Protein 6OID (pdb70)

Foldseek 3Di:
DVVVVCCVVVVVDDDDDDDDDDDDADDWDWDWDQDPVGIKIKIWGQADFFQAVVLQLVLQVLLVVLPFAAEWNWDDKHADPSHTIMTMTHDAAFDEPPADQLLLLQRLLSQQVSRADPQAWFDPDWYADVNHIQHGPGDHDQLVCCLPRFQQVLLVLCCVPPVCVVCNVLSVVCSVVPVVLVVPDDAGWTKAQDHAACVQWTAGHVSGIYGHSGNIITHGSLLNCLNVVRHPRDPSSVVSNCVSPPDDPSSVVCNLVSVLSVLSVCCSRPHCVSVVSNVVSSVVSVVVD/DVVVVCCCPVVVDPDDDDDDDDDPADDWDWDWDDDPVGIKIKIWGQADAQQAQVLQLVLQCLLVVLVFAAEWNWDDKHADPNHTIMTITHDAAFDAPPADLLLVLQRQLSQQVSRADPQAWFDPDWYDDVNHIQHGPTDHDQLVCCLPRFQQVLLVLCCVVPVPVVCNVLSVVCSVVVVVLVVPDDFGWTKAQDHDADVQWTAGNVSGIYGHDGRIITHGSLLNCLNVVRHPRDPSSVVSNCVSVPDDPSSVVCNLVSVLRVLSVCCSRPHCVSVCSNVVSSVVSVVVD

Secondary structure (DSSP, 8-state):
-HHHHHHHHTS--S-EEEEEEEE--BPPEEEEEEEBTEEEEEEEESSS-THHHHHHHHHHHHHHHTTSSB-PPEEEEEE-TTSSEEEEEE------SS--HHHHHHHHHHHHHH---SS-BB-SS-EEETTEEE----BS-HHHHHIIIIIIHHHHHHHHHH--HHHHHHHHHHHHT-GGGGTT-----EEE-S--SGGGEEE-TTS-EEE-S---EEE-GGGGGTTGGGT---HHHHHHHHHHSPPPTTTTTTHHHHHHHHHHHHHHHH-GGGHHHHHHHHHHHHHH-/-HHHHHHHHTT--S-EEEEEEEE--BPPEEEEEEETTEEEEEEEESSS-THHHHHHHHHHHHHHHTTSSB-PPEEEEEE-TTSSEEEEEE------SS--HHHHHHHHHHHHHH---SS-BB-SS-EEETTEEE----BS-HHHHIIIIIIIHHHHHHHHHH--HHHHHHHHHHHHT-GGGGTT-----EEE-S--SGGGEEE-TTS-EEE-S---EEE-GGGGGTTGGGT---HHHHHHHHHHSPPPTTHHHHHHHHHHHHHHHHHHHH-GGGHHHHHHHHHHHHHH-

Nearest PDB structures (foldseek):
  6oid-assembly1_B  TM=1.001E+00  e=2.568E-56  Arabidopsis thaliana
  9cxw-assembly1_B  TM=8.499E-01  e=1.090E-27  Homo sapiens
  9cxn-assembly1_B  TM=8.468E-01  e=5.064E-27  Homo sapiens
  9cxm-assembly1_A  TM=8.507E-01  e=3.810E-27  Homo sapiens
  9cxo-assembly1_B  TM=8.511E-01  e=9.467E-27  Homo sapiens

GO terms:
  GO:0102193 protein-ribulosamine 3-kinase activity (F, EXP)
  GO:0016301 kinase activity (F, IDA)
  GO:0005739 mitochondrion (C, TAS)
  GO:0009507 chloroplast (C, HDA)

Organism: Arabidopsis thaliana (NCBI:txid3702)

Radius of gyration: 24.33 Å; Cα contacts (8 Å, |Δi|>4): 1213; chains: 2; bounding box: 60×61×62 Å

InterPro domains:
  IPR011009 Protein kinase-like domain superfamily [SSF56112] (32-317)
  IPR016477 Fructosamine/Ketosamine-3-kinase [PF03881] (36-322)
  IPR016477 Fructosamine/Ketosamine-3-kinase [PIRSF006221] (40-324)
  IPR016477 Fructosamine/Ketosamine-3-kinase [PTHR12149] (35-324)

B-factor: mean 64.85, std 19.78, range [33.82, 164.89]

Sequence (578 aa):
DPIREWILTEGKATQITKIGSVGGGCINLASHYQTDAGSFFVKTNRSIGPAMFEGEALGLEAMYETRTIRVPNPHKAGELPTGGSYIIMEFIDFGGSRGNQAELGRKLAEMHKAGKTSKGFGFEVDNTIGSTPQINTWSSDWIEFYGEKRLGYQLKLARDQYGDSAIYQKGHHTLIQNMAPLFENVVIEPCLLHGDLWSGNIAYDKNNEPVILDPACYYGHNEADFGMSWCAGFGESFYNAYFKVMPKQAGYEKRRDLYLLYHYLNHYNLFGSGYRSSAMSIIDDYLRMLDPIREWILTEGKATQITKIGSVGGGCINLASHYQTDAGSFFVKTNRSIGPAMFEGEALGLEAMYETRTIRVPNPHKAGELPTGGSYIIMEFIDFGGSRGNQAELGRKLAEMHKAGKTSKGFGFEVDNTIGSTPQINTWSSDWIEFYGEKRLGYQLKLARDQYGDSAIYQKGHTLIQNMAPLFENVVIEPCLLHGDLWSGNIAYDKNNEPVILDPACYYGHNEADFGMSWCAGFGESFYNAYFKVMPKQAGYEKRRDLYLLYHYLNHYNLFGSGYRSSAMSIIDDYLRML

Solvent-accessible surface area: 25421 Å² total; per-residue (Å²): 105,25,10,117,106,17,0,84,95,116,7,178,6,114,106,34,83,132,65,33,58,108,57,21,39,42,87,42,62,22,8,61,22,74,13,81,48,39,42,16,51,1,23,21,9,197,86,65,40,37,74,48,1,77,6,16,16,72,0,1,56,19,0,91,118,27,224,24,6,79,2,4,43,18,67,97,22,10,118,23,106,124,31,13,0,6,0,0,7,50,67,15,102,47,22,2,30,155,25,56,59,42,25,5,0,98,48,0,0,55,0,1,116,52,4,155,34,118,119,14,10,0,8,114,61,80,12,30,4,44,80,7,62,2,45,2,78,80,19,108,62,5,54,92,0,2,2,98,38,0,2,8,64,0,2,115,45,0,78,91,90,86,62,14,55,51,0,54,119,76,2,51,61,2,29,144,71,1,56,83,1,3,72,152,37,116,21,121,25,9,1,0,0,8,23,2,78,26,29,8,18,0,22,3,154,97,28,51,1,0,0,33,52,13,3,1,8,28,0,2,12,10,11,4,14,1,7,31,30,4,8,44,29,28,141,54,0,48,83,11,0,48,180,31,26,108,120,61,63,15,13,112,80,0,102,59,0,6,26,2,11,10,30,1,3,26,3,13,58,138,23,27,21,14,32,7,46,0,1,38,14,1,45,80,6,48,217,113,73,103,28,7,102,117,28,0,68,88,117,9,178,3,113,102,29,85,128,82,32,60,106,54,29,36,31,94,40,69,23,8,48,19,64,14,84,51,41,42,18,50,2,23,22,7,169,73,66,42,34,76,43,0,78,4,18,16,77,0,0,57,20,0,95,114,26,217,25,5,81,1,3,45,18,63,80,24,12,116,24,100,127,31,12,0,4,0,0,6,47,72,13,98,49,12,5,33,193,21,65,63,37,26,5,0,89,48,0,0,53,0,1,117,46,4,157,35,120,111,14,8,0,10,119,57,75,12,38,4,48,89,7,64,1,44,1,76,83,17,107,64,5,51,86,0,2,1,96,37,0,2,10,67,1,2,111,43,0,77,99,96,85,57,14,68,50,0,52,132,69,2,52,55,1,28,143,68,1,57,85,2,5,70,153,37,132,34,134,23,8,1,1,0,8,23,2,72,27,27,7,18,0,25,3,156,97,21,53,1,0,0,34,53,14,2,1,8,27,0,2,10,8,10,4,12,1,8,27,31,3,12,49,29,25,137,60,0,32,89,21,1,39,172,30,36,100,128,54,59,16,12,109,80,0,97,57,0,6,26,2,10,10,33,0,3,26,3,12,60,135,23,29,22,17,35,5,44,0,2,33,13,0,34,81,7,48,219,113,72

Structure (mmCIF, N/CA/C/O backbone):
data_6OID
#
_entry.id   6OID
#
_cell.length_a   158.860
_cell.length_b   163.640
_cell.length_c   70.720
_cell.angle_alpha   90.00
_cell.angle_beta   90.00
_cell.angle_gamma   90.00
#
_symmetry.space_group_name_H-M   'C 2 2 21'
#
loop_
_entity.id
_entity.type
_entity.pdbx_description
1 polymer 'Protein-ribulosamine 3-kinase, chloroplastic'
2 non-polymer "ADENOSINE-5'-DIPHOSPHATE"
3 non-polymer 'SULFATE ION'
4 non-polymer 'CHLORIDE ION'
5 non-polymer 1,2-ETHANEDIOL
6 non-polymer 'DIMETHYL SULFOXIDE'
7 water water
#
loop_
_atom_site.group_PDB
_atom_site.id
_atom_site.type_symbol
_atom_site.label_atom_id
_atom_site.label_alt_id
_atom_site.label_comp_id
_atom_site.label_asym_id
_atom_site.label_entity_id
_atom_site.label_seq_id
_atom_site.pdbx_PDB_ins_code
_atom_site.Cartn_x
_atom_site.Cartn_y
_atom_site.Cartn_z
_atom_site.occupancy
_atom_site.B_iso_or_equiv
_atom_site.auth_seq_id
_atom_site.auth_comp_id
_atom_site.auth_asym_id
_atom_site.auth_atom_id
_atom_site.pdbx_PDB_model_num
ATOM 1 N N . ASP A 1 27 ? 69.358 -0.958 45.730 1.00 105.86 7 ASP A N 1
ATOM 2 C CA . ASP A 1 27 ? 68.066 -0.411 45.313 1.00 104.46 7 ASP A CA 1
ATOM 3 C C . ASP A 1 27 ? 67.420 0.404 46.429 1.00 103.31 7 ASP A C 1
ATOM 4 O O . ASP A 1 27 ? 66.581 -0.105 47.166 1.00 100.42 7 ASP A O 1
ATOM 9 N N . PRO A 1 28 ? 67.807 1.680 46.541 1.00 102.65 8 PRO A N 1
ATOM 10 C CA . PRO A 1 28 ? 67.266 2.520 47.627 1.00 98.33 8 PRO A CA 1
ATOM 11 C C . PRO A 1 28 ? 65.763 2.768 47.542 1.00 88.43 8 PRO A C 1
ATOM 12 O O . PRO A 1 28 ? 65.146 3.066 48.572 1.00 91.01 8 PRO A O 1
ATOM 16 N N . ILE A 1 29 ? 65.152 2.692 46.359 1.00 81.62 9 ILE A N 1
ATOM 17 C CA . ILE A 1 29 ? 63.710 2.912 46.271 1.00 83.15 9 ILE A CA 1
ATOM 18 C C . ILE A 1 29 ? 62.958 1.803 47.003 1.00 90.00 9 ILE A C 1
ATOM 19 O O . ILE A 1 29 ? 62.209 2.065 47.953 1.00 82.85 9 ILE A O 1
ATOM 24 N N . ARG A 1 30 ? 63.154 0.545 46.577 1.00 96.12 10 ARG A N 1
ATOM 25 C CA . ARG A 1 30 ? 62.581 -0.585 47.310 1.00 94.75 10 ARG A CA 1
ATOM 26 C C . ARG A 1 30 ? 63.051 -0.589 48.756 1.00 90.42 10 ARG A C 1
ATOM 27 O O . ARG A 1 30 ? 62.256 -0.819 49.673 1.00 88.69 10 ARG A O 1
ATOM 35 N N . GLU A 1 31 ? 64.335 -0.321 48.984 1.00 92.66 11 GLU A N 1
ATOM 36 C CA . GLU A 1 31 ? 64.841 -0.253 50.351 1.00 99.24 11 GLU A CA 1
ATOM 37 C C . GLU A 1 31 ? 64.044 0.728 51.212 1.00 93.06 11 GLU A C 1
ATOM 38 O O . GLU A 1 31 ? 63.593 0.377 52.309 1.00 92.57 11 GLU A O 1
ATOM 44 N N . TRP A 1 32 ? 63.871 1.974 50.741 1.00 94.22 12 TRP A N 1
ATOM 45 C CA . TRP A 1 32 ? 63.184 2.983 51.558 1.00 87.75 12 TRP A CA 1
ATOM 46 C C . TRP A 1 32 ? 61.722 2.610 51.775 1.00 87.96 12 TRP A C 1
ATOM 47 O O . TRP A 1 32 ? 61.192 2.765 52.885 1.00 72.35 12 TRP A O 1
ATOM 58 N N . ILE A 1 33 ? 61.056 2.127 50.720 1.00 78.41 13 ILE A N 1
ATOM 59 C CA . ILE A 1 33 ? 59.649 1.760 50.811 1.00 81.96 13 ILE A CA 1
ATOM 60 C C . ILE A 1 33 ? 59.427 0.704 51.898 1.00 91.72 13 ILE A C 1
ATOM 61 O O . ILE A 1 33 ? 58.356 0.655 52.517 1.00 88.15 13 ILE A O 1
ATOM 66 N N . LEU A 1 34 ? 60.432 -0.130 52.175 1.00 97.34 14 LEU A N 1
ATOM 67 C CA . LEU A 1 34 ? 60.329 -1.122 53.241 1.00 100.04 14 LEU A CA 1
ATOM 68 C C . LEU A 1 34 ? 61.064 -0.708 54.524 1.00 104.89 14 LEU A C 1
ATOM 69 O O . LEU A 1 34 ? 60.752 -1.230 55.596 1.00 101.30 14 LEU A O 1
ATOM 74 N N . THR A 1 35 ? 61.964 0.275 54.463 1.00 116.66 15 THR A N 1
ATOM 75 C CA . THR A 1 35 ? 62.573 0.796 55.686 1.00 126.31 15 THR A CA 1
ATOM 76 C C . THR A 1 35 ? 61.595 1.744 56.366 1.00 123.83 15 THR A C 1
ATOM 77 O O . THR A 1 35 ? 61.009 1.416 57.402 1.00 130.67 15 THR A O 1
ATOM 81 N N . GLU A 1 36 ? 61.415 2.925 55.784 1.00 117.62 16 GLU A N 1
ATOM 82 C CA . GLU A 1 36 ? 60.575 3.972 56.335 1.00 111.08 16 GLU A CA 1
ATOM 83 C C . GLU A 1 36 ? 59.185 4.009 55.718 1.00 95.96 16 GLU A C 1
ATOM 84 O O . GLU A 1 36 ? 58.278 4.611 56.301 1.00 84.50 16 GLU A O 1
ATOM 90 N N . GLY A 1 37 ? 58.992 3.399 54.553 1.00 93.95 17 GLY A N 1
ATOM 91 C CA . GLY A 1 37 ? 57.658 3.383 53.995 1.00 94.31 17 GLY A CA 1
ATOM 92 C C . GLY A 1 37 ? 56.689 2.409 54.637 1.00 98.24 17 GLY A C 1
ATOM 93 O O . GLY A 1 37 ? 55.499 2.456 54.301 1.00 97.58 17 GLY A O 1
ATOM 94 N N . LYS A 1 38 ? 57.167 1.527 55.528 1.00 95.64 18 LYS A N 1
ATOM 95 C CA . LYS A 1 38 ? 56.312 0.629 56.305 1.00 97.15 18 LYS A CA 1
ATOM 96 C C . LYS A 1 38 ? 55.513 -0.340 55.431 1.00 98.18 18 LYS A C 1
ATOM 97 O O . LYS A 1 38 ? 54.420 -0.759 55.804 1.00 109.17 18 LYS A O 1
ATOM 103 N N . ALA A 1 39 ? 56.030 -0.727 54.273 1.00 90.38 19 ALA A N 1
ATOM 104 C CA . ALA A 1 39 ? 55.329 -1.657 53.395 1.00 90.53 19 ALA A CA 1
ATOM 105 C C . ALA A 1 39 ? 55.976 -3.034 53.472 1.00 89.14 19 ALA A C 1
ATOM 106 O O . ALA A 1 39 ? 57.092 -3.182 53.983 1.00 91.66 19 ALA A O 1
ATOM 108 N N . THR A 1 40 ? 55.242 -4.065 53.017 1.00 94.47 20 THR A N 1
ATOM 109 C CA . THR A 1 40 ? 55.833 -5.403 52.906 1.00 108.69 20 THR A CA 1
ATOM 110 C C . THR A 1 40 ? 55.758 -6.039 51.513 1.00 110.95 20 THR A C 1
ATOM 111 O O . THR A 1 40 ? 56.553 -6.946 51.238 1.00 111.45 20 THR A O 1
ATOM 115 N N . GLN A 1 41 ? 54.862 -5.595 50.624 1.00 111.31 21 GLN A N 1
ATOM 116 C CA . GLN A 1 41 ? 54.903 -6.082 49.246 1.00 111.62 21 GLN A CA 1
ATOM 117 C C . GLN A 1 41 ? 54.582 -4.953 48.273 1.00 104.77 21 GLN A C 1
ATOM 118 O O . GLN A 1 41 ? 53.710 -4.115 48.522 1.00 104.75 21 GLN A O 1
ATOM 124 N N . ILE A 1 42 ? 55.307 -4.948 47.164 1.00 98.70 22 ILE A N 1
ATOM 125 C CA . ILE A 1 42 ? 55.068 -4.046 46.052 1.00 90.81 22 ILE A CA 1
ATOM 126 C C . ILE A 1 42 ? 54.290 -4.833 45.009 1.00 92.06 22 ILE A C 1
ATOM 127 O O . ILE A 1 42 ? 54.822 -5.762 44.396 1.00 91.74 22 ILE A O 1
ATOM 132 N N . THR A 1 43 ? 53.043 -4.452 44.769 1.00 98.00 23 THR A N 1
ATOM 133 C CA . THR A 1 43 ? 52.197 -5.253 43.898 1.00 104.23 23 THR A CA 1
ATOM 134 C C . THR A 1 43 ? 52.259 -4.822 42.442 1.00 107.62 23 THR A C 1
ATOM 135 O O . THR A 1 43 ? 51.970 -5.641 41.561 1.00 115.03 23 THR A O 1
ATOM 139 N N . LYS A 1 44 ? 52.648 -3.577 42.168 1.00 100.78 24 LYS A N 1
ATOM 140 C CA . LYS A 1 44 ? 52.710 -3.079 40.802 1.00 90.74 24 LYS A CA 1
ATOM 141 C C . LYS A 1 44 ? 53.555 -1.809 40.777 1.00 89.09 24 LYS A C 1
ATOM 142 O O . LYS A 1 44 ? 53.662 -1.100 41.782 1.00 89.89 24 LYS A O 1
ATOM 148 N N . ILE A 1 45 ? 54.189 -1.553 39.635 1.00 84.55 25 ILE A N 1
ATOM 149 C CA . ILE A 1 45 ? 54.925 -0.311 39.388 1.00 76.90 25 ILE A CA 1
ATOM 150 C C . ILE A 1 45 ? 54.515 0.185 38.010 1.00 76.49 25 ILE A C 1
ATOM 151 O O . ILE A 1 45 ? 54.858 -0.438 36.996 1.00 80.61 25 ILE A O 1
ATOM 156 N N . GLY A 1 46 ? 53.831 1.327 37.963 1.00 65.54 26 GLY A N 1
ATOM 157 C CA . GLY A 1 46 ? 53.404 1.926 36.712 1.00 64.31 26 GLY A CA 1
ATOM 158 C C . GLY A 1 46 ? 54.251 3.151 36.396 1.00 68.23 26 GLY A C 1
ATOM 159 O O . GLY A 1 46 ? 54.378 4.060 37.218 1.00 66.97 26 GLY A O 1
ATOM 160 N N . SER A 1 47 ? 54.823 3.149 35.192 1.00 66.05 27 SER A N 1
ATOM 161 C CA . SER A 1 47 ? 55.830 4.115 34.782 1.00 70.09 27 SER A CA 1
ATOM 162 C C . SER A 1 47 ? 55.444 4.776 33.468 1.00 71.66 27 SER A C 1
ATOM 163 O O . SER A 1 47 ? 54.991 4.101 32.535 1.00 70.60 27 SER A O 1
ATOM 166 N N . VAL A 1 48 ? 55.615 6.104 33.412 1.00 66.59 28 VAL A N 1
ATOM 167 C CA . VAL A 1 48 ? 55.509 6.879 32.179 1.00 62.11 28 VAL A CA 1
ATOM 168 C C . VAL A 1 48 ? 56.754 7.750 32.057 1.00 60.18 28 VAL A C 1
ATOM 169 O O . VAL A 1 48 ? 57.525 7.911 33.007 1.00 64.47 28 VAL A O 1
ATOM 173 N N . GLY A 1 49 ? 56.942 8.321 30.870 1.00 58.24 29 GLY A N 1
ATOM 174 C CA . GLY A 1 49 ? 58.095 9.178 30.630 1.00 59.11 29 GLY A CA 1
ATOM 175 C C . GLY A 1 49 ? 59.334 8.391 30.235 1.00 70.02 29 GLY A C 1
ATOM 176 O O . GLY A 1 49 ? 59.228 7.328 29.620 1.00 73.75 29 GLY A O 1
ATOM 177 N N . GLY A 1 50 ? 60.513 8.918 30.562 1.00 69.27 30 GLY A N 1
ATOM 178 C CA . GLY A 1 50 ? 61.761 8.208 30.366 1.00 69.77 30 GLY A CA 1
ATOM 179 C C . GLY A 1 50 ? 62.364 8.249 28.977 1.00 74.15 30 GLY A C 1
ATOM 180 O O . GLY A 1 50 ? 63.465 7.721 28.789 1.00 77.99 30 GLY A O 1
ATOM 181 N N . GLY A 1 51 ? 61.698 8.834 27.997 1.00 71.19 31 GLY A N 1
ATOM 182 C CA . GLY A 1 51 ? 62.295 8.925 26.679 1.00 79.69 31 GLY A CA 1
ATOM 183 C C . GLY A 1 51 ? 63.494 9.866 26.640 1.00 82.32 31 GLY A C 1
ATOM 184 O O . GLY A 1 51 ? 63.802 10.576 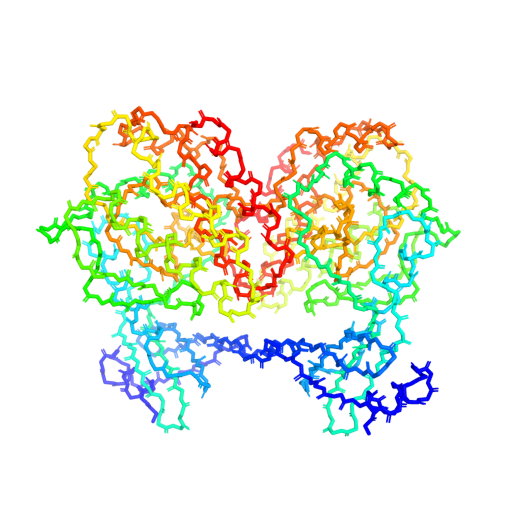27.596 1.00 88.15 31 GLY A O 1
ATOM 185 N N . CYS A 1 52 ? 64.214 9.841 25.518 1.00 74.49 32 CYS A N 1
ATOM 186 C CA . CYS A 1 52 ? 65.279 10.802 25.272 1.00 71.70 32 CYS A CA 1
ATOM 187 C C . CYS A 1 52 ? 64.823 11.781 24.194 1.00 66.64 32 CYS A C 1
ATOM 188 O O . CYS A 1 52 ? 64.073 11.423 23.287 1.00 72.24 32 CYS A O 1
ATOM 191 N N . ILE A 1 53 ? 65.233 13.034 24.354 1.00 60.56 33 ILE A N 1
ATOM 192 C CA . ILE A 1 53 ? 64.847 14.095 23.437 1.00 62.10 33 ILE A CA 1
ATOM 193 C C . ILE A 1 53 ? 65.708 14.083 22.191 1.00 64.29 33 ILE A C 1
ATOM 194 O O . ILE A 1 53 ? 66.701 13.360 22.115 1.00 63.80 33 ILE A O 1
ATOM 199 N N . ASN A 1 54 ? 65.323 14.890 21.211 1.00 58.76 34 ASN A N 1
ATOM 200 C CA . ASN A 1 54 ? 66.083 14.954 19.970 1.00 63.92 34 ASN A CA 1
ATOM 201 C C . ASN A 1 54 ? 67.438 15.638 20.133 1.00 53.74 34 ASN A C 1
ATOM 202 O O . ASN A 1 54 ? 67.558 16.676 20.788 1.00 48.09 34 ASN A O 1
ATOM 207 N N . LEU A 1 55 ? 68.441 15.082 19.457 1.00 42.12 35 LEU A N 1
ATOM 208 C CA . LEU A 1 55 ? 69.703 15.777 19.237 1.00 47.03 35 LEU A CA 1
ATOM 209 C C . LEU A 1 55 ? 69.540 16.705 18.038 1.00 47.44 35 LEU A C 1
ATOM 210 O O . LEU A 1 55 ? 69.078 16.284 16.972 1.00 51.87 35 LEU A O 1
ATOM 215 N N . ALA A 1 56 ? 69.893 17.972 18.218 1.00 44.41 36 ALA A N 1
ATOM 216 C CA . ALA A 1 56 ? 69.790 18.980 17.170 1.00 43.62 36 ALA A CA 1
ATOM 217 C C . ALA A 1 56 ? 71.191 19.453 16.769 1.00 48.93 36 ALA A C 1
ATOM 218 O O . ALA A 1 56 ? 71.978 19.875 17.627 1.00 48.45 36 ALA A O 1
ATOM 220 N N . SER A 1 57 ? 71.494 19.405 15.467 1.00 41.83 37 SER A N 1
ATOM 221 C CA . SER A 1 57 ? 72.852 19.601 14.979 1.00 46.81 37 SER A CA 1
ATOM 222 C C . SER A 1 57 ? 72.929 20.637 13.859 1.00 48.89 37 SER A C 1
ATOM 223 O O . SER A 1 57 ? 72.096 20.671 12.946 1.00 42.13 37 SER A O 1
ATOM 226 N N . HIS A 1 58 ? 73.949 21.485 13.954 1.00 41.73 38 HIS A N 1
ATOM 227 C CA . HIS A 1 58 ? 74.315 22.421 12.903 1.00 45.92 38 HIS A CA 1
ATOM 228 C C . HIS A 1 58 ? 75.495 21.833 12.132 1.00 43.88 38 HIS A C 1
ATOM 229 O O . HIS A 1 58 ? 76.586 21.702 12.690 1.00 38.54 38 HIS A O 1
ATOM 236 N N . TYR A 1 59 ? 75.284 21.469 10.864 1.00 47.15 39 TYR A N 1
ATOM 237 C CA . TYR A 1 59 ? 76.347 20.939 10.005 1.00 44.39 39 TYR A CA 1
ATOM 238 C C . TYR A 1 59 ? 76.870 22.048 9.108 1.00 49.83 39 TYR A C 1
ATOM 239 O O . TYR A 1 59 ? 76.115 22.585 8.294 1.00 49.31 39 TYR A O 1
ATOM 248 N N . GLN A 1 60 ? 78.146 22.327 9.182 1.00 53.60 40 GLN A N 1
ATOM 249 C CA . GLN A 1 60 ? 78.735 23.322 8.344 1.00 53.00 40 GLN A CA 1
ATOM 250 C C . GLN A 1 60 ? 79.482 22.588 7.266 1.00 56.09 40 GLN A C 1
ATOM 251 O O . GLN A 1 60 ? 80.240 21.729 7.542 1.00 57.35 40 GLN A O 1
ATOM 257 N N . THR A 1 61 ? 79.251 22.921 6.019 1.00 54.49 41 THR A N 1
ATOM 258 C CA . THR A 1 61 ? 79.906 22.263 4.891 1.00 61.07 41 THR A CA 1
ATOM 259 C C . THR A 1 61 ? 80.452 23.309 3.919 1.00 66.87 41 THR A C 1
ATOM 260 O O . THR A 1 61 ? 80.211 24.509 4.063 1.00 68.26 41 THR A O 1
ATOM 264 N N . ASP A 1 62 ? 81.204 22.844 2.911 1.00 67.90 42 ASP A N 1
ATOM 265 C CA . ASP A 1 62 ? 81.678 23.751 1.864 1.00 65.70 42 ASP A CA 1
ATOM 266 C C . ASP A 1 62 ? 80.561 24.183 0.925 1.00 67.37 42 ASP A C 1
ATOM 267 O O . ASP A 1 62 ? 80.808 24.989 0.031 1.00 68.76 42 ASP A O 1
ATOM 272 N N . ALA A 1 63 ? 79.347 23.664 1.095 1.00 67.15 43 ALA A N 1
ATOM 273 C CA . ALA A 1 63 ? 78.191 24.088 0.317 1.00 58.04 43 ALA A CA 1
ATOM 274 C C . ALA A 1 63 ? 77.156 24.813 1.176 1.00 58.91 43 ALA A C 1
ATOM 275 O O . ALA A 1 63 ? 75.980 24.884 0.800 1.00 67.67 43 ALA A O 1
ATOM 277 N N . GLY A 1 64 ? 77.562 25.345 2.324 1.00 62.56 44 GLY A N 1
ATOM 278 C CA . GLY A 1 64 ? 76.638 25.992 3.235 1.00 55.92 44 GLY A CA 1
ATOM 279 C C . GLY A 1 64 ? 76.159 25.073 4.343 1.00 56.30 44 GLY A C 1
ATOM 280 O O . GLY A 1 64 ? 76.589 23.924 4.478 1.00 61.69 44 GLY A O 1
ATOM 281 N N . SER A 1 65 ? 75.221 25.594 5.135 1.00 48.27 45 SER A N 1
ATOM 282 C CA . SER A 1 65 ? 74.805 24.926 6.364 1.00 45.86 45 SER A CA 1
ATOM 283 C C . SER A 1 65 ? 73.619 23.997 6.143 1.00 41.44 45 SER A C 1
ATOM 284 O O . SER A 1 65 ? 72.838 24.162 5.207 1.00 51.37 45 SER A O 1
ATOM 287 N N . PHE A 1 66 ? 73.485 23.013 7.039 1.00 47.60 46 PHE A N 1
ATOM 288 C CA . PHE A 1 66 ? 72.282 22.182 7.127 1.00 42.46 46 PHE A CA 1
ATOM 289 C C . PHE A 1 66 ? 71.887 21.977 8.585 1.00 44.97 46 PHE A C 1
ATOM 290 O O . PHE A 1 66 ? 72.735 21.973 9.481 1.00 45.11 46 PHE A O 1
ATOM 298 N N . PHE A 1 67 ? 70.582 21.824 8.815 1.00 39.25 47 PHE A N 1
ATOM 299 C CA . PHE A 1 67 ? 70.045 21.569 10.139 1.00 40.83 47 PHE A CA 1
ATOM 300 C C . PHE A 1 67 ? 69.548 20.127 10.200 1.00 43.30 47 PHE A C 1
ATOM 301 O O . PHE A 1 67 ? 68.821 19.660 9.317 1.00 43.29 47 PHE A O 1
ATOM 309 N N . VAL A 1 68 ? 69.974 19.418 11.220 1.00 36.63 48 VAL A N 1
ATOM 310 C CA . VAL A 1 68 ? 69.741 17.992 11.337 1.00 45.27 48 VAL A CA 1
ATOM 311 C C . VAL A 1 68 ? 69.226 17.693 12.737 1.00 49.58 48 VAL A C 1
ATOM 312 O O . VAL A 1 68 ? 69.747 18.225 13.726 1.00 48.33 48 VAL A O 1
ATOM 316 N N . LYS A 1 69 ? 68.198 16.849 12.818 1.00 48.55 49 LYS A N 1
ATOM 317 C CA . LYS A 1 69 ? 67.734 16.280 14.080 1.00 45.70 49 LYS A CA 1
ATOM 318 C C . LYS A 1 69 ? 67.787 14.765 14.007 1.00 43.61 49 LYS A C 1
ATOM 319 O O . LYS A 1 69 ? 67.449 14.166 12.980 1.00 47.31 49 LYS A O 1
ATOM 325 N N . THR A 1 70 ? 68.256 14.151 15.084 1.00 44.38 50 THR A N 1
ATOM 326 C CA . THR A 1 70 ? 68.332 12.701 15.183 1.00 47.44 50 THR A CA 1
ATOM 327 C C . THR A 1 70 ? 67.684 12.256 16.486 1.00 53.71 50 THR A C 1
ATOM 328 O O . THR A 1 70 ? 67.605 13.012 17.459 1.00 49.72 50 THR A O 1
ATOM 332 N N . ASN A 1 71 ? 67.180 11.032 16.480 1.00 53.53 51 ASN A N 1
ATOM 333 C CA . ASN A 1 71 ? 66.722 10.410 17.719 1.00 61.46 51 ASN A CA 1
ATOM 334 C C . ASN A 1 71 ? 66.949 8.916 17.561 1.00 69.50 51 ASN A C 1
ATOM 335 O O . ASN A 1 71 ? 66.310 8.285 16.711 1.00 68.02 51 ASN A O 1
ATOM 340 N N . ARG A 1 72 ? 67.849 8.360 18.380 1.00 73.35 52 ARG A N 1
ATOM 341 C CA . ARG A 1 72 ? 68.263 6.969 18.236 1.00 85.96 52 ARG A CA 1
ATOM 342 C C . ARG A 1 72 ? 67.191 5.989 18.688 1.00 95.17 52 ARG A C 1
ATOM 343 O O . ARG A 1 72 ? 67.297 4.800 18.369 1.00 98.59 52 ARG A O 1
ATOM 351 N N . SER A 1 73 ? 66.157 6.455 19.394 1.00 96.63 53 SER A N 1
ATOM 352 C CA . SER A 1 73 ? 65.167 5.547 19.955 1.00 101.36 53 SER A CA 1
ATOM 353 C C . SER A 1 73 ? 63.967 5.310 19.046 1.00 102.61 53 SER A C 1
ATOM 354 O O . SER A 1 73 ? 63.408 4.207 19.067 1.00 94.73 53 SER A O 1
ATOM 357 N N . ILE A 1 74 ? 63.614 6.284 18.197 1.00 102.90 54 ILE A N 1
ATOM 358 C CA . ILE A 1 74 ? 62.318 6.344 17.521 1.00 97.47 54 ILE A CA 1
ATOM 359 C C . ILE A 1 74 ? 62.463 5.970 16.053 1.00 99.39 54 ILE A C 1
ATOM 360 O O . ILE A 1 74 ? 63.472 6.294 15.417 1.00 103.93 54 ILE A O 1
ATOM 365 N N . GLY A 1 75 ? 61.457 5.263 15.526 1.00 92.14 55 GLY A N 1
ATOM 366 C CA . GLY A 1 75 ? 61.342 4.992 14.112 1.00 79.37 55 GLY A CA 1
ATOM 367 C C . GLY A 1 75 ? 60.916 6.227 13.336 1.00 71.24 55 GLY A C 1
ATOM 368 O O . GLY A 1 75 ? 60.446 7.223 13.902 1.00 72.14 55 GLY A O 1
ATOM 369 N N . PRO A 1 76 ? 61.033 6.158 12.006 1.00 68.03 56 PRO A N 1
ATOM 370 C CA . PRO A 1 76 ? 60.999 7.377 11.172 1.00 61.62 56 PRO A CA 1
ATOM 371 C C . PRO A 1 76 ? 59.640 8.041 10.978 1.00 61.79 56 PRO A C 1
ATOM 372 O O . PRO A 1 76 ? 59.600 9.126 10.384 1.00 63.54 56 PRO A O 1
ATOM 376 N N . ALA A 1 77 ? 58.539 7.474 11.476 1.00 60.29 57 ALA A N 1
ATOM 377 C CA . ALA A 1 77 ? 57.211 8.011 11.169 1.00 59.89 57 ALA A CA 1
ATOM 378 C C . ALA A 1 77 ? 57.057 9.459 11.611 1.00 55.93 57 ALA A C 1
ATOM 379 O O . ALA A 1 77 ? 56.445 10.269 10.903 1.00 57.67 57 ALA A O 1
ATOM 381 N N . MET A 1 78 ? 57.578 9.807 12.785 1.00 55.11 58 MET A N 1
ATOM 382 C CA . MET A 1 78 ? 57.406 11.174 13.271 1.00 54.89 58 MET A CA 1
ATOM 383 C C . MET A 1 78 ? 58.145 12.184 12.377 1.00 53.44 58 MET A C 1
ATOM 384 O O . MET A 1 78 ? 57.561 13.194 11.960 1.00 59.04 58 MET A O 1
ATOM 389 N N . PHE A 1 79 ? 59.425 11.925 12.047 1.00 52.32 59 PHE A N 1
ATOM 390 C CA . PHE A 1 79 ? 60.164 12.868 11.197 1.00 50.85 59 PHE A CA 1
ATOM 391 C C . PHE A 1 79 ? 59.601 12.919 9.785 1.00 48.15 59 PHE A C 1
ATOM 392 O O . PHE A 1 79 ? 59.553 13.997 9.184 1.00 54.44 59 PHE A O 1
ATOM 400 N N . GLU A 1 80 ? 59.115 11.79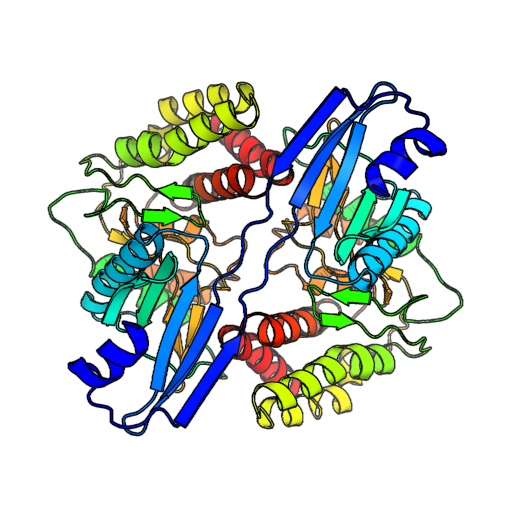2 9.262 1.00 50.47 60 GLU A N 1
ATOM 401 C CA . GLU A 1 80 ? 58.520 11.807 7.929 1.00 55.14 60 GLU A CA 1
ATOM 402 C C . GLU A 1 80 ? 57.269 12.680 7.904 1.00 53.37 60 GLU A C 1
ATOM 403 O O . GLU A 1 80 ? 57.059 13.449 6.957 1.00 56.18 60 GLU A O 1
ATOM 409 N N . GLY A 1 81 ? 56.466 12.630 8.968 1.00 47.39 61 GLY A N 1
ATOM 410 C CA . GLY A 1 81 ? 55.312 13.519 9.049 1.00 46.85 61 GLY A CA 1
ATOM 411 C C . GLY A 1 81 ? 55.712 14.979 9.159 1.00 47.08 61 GLY A C 1
ATOM 412 O O . GLY A 1 81 ? 55.088 15.851 8.545 1.00 51.57 61 GLY A O 1
ATOM 413 N N . GLU A 1 82 ? 56.778 15.261 9.914 1.00 46.85 62 GLU A N 1
ATOM 414 C CA . GLU A 1 82 ? 57.313 16.619 9.989 1.00 45.38 62 GLU A CA 1
ATOM 415 C C . GLU A 1 82 ? 57.764 17.126 8.617 1.00 48.34 62 GLU A C 1
ATOM 416 O O . GLU A 1 82 ? 57.499 18.279 8.250 1.00 48.90 62 GLU A O 1
ATOM 422 N N . ALA A 1 83 ? 58.487 16.289 7.860 1.00 44.43 63 ALA A N 1
ATOM 423 C CA . ALA A 1 83 ? 58.987 16.711 6.555 1.00 43.96 63 ALA A CA 1
ATOM 424 C C . ALA A 1 83 ? 57.841 17.023 5.594 1.00 50.93 63 ALA A C 1
ATOM 425 O O . ALA A 1 83 ? 57.883 18.025 4.867 1.00 47.62 63 ALA A O 1
ATOM 427 N N . LEU A 1 84 ? 56.812 16.170 5.562 1.00 49.82 64 LEU A N 1
ATOM 428 C CA . LEU A 1 84 ? 55.685 16.443 4.672 1.00 54.75 64 LEU A CA 1
ATOM 429 C C . LEU A 1 84 ? 54.883 17.657 5.132 1.00 51.68 64 LEU A C 1
ATOM 430 O O . LEU A 1 84 ? 54.338 18.383 4.294 1.00 48.72 64 LEU A O 1
ATOM 435 N N . GLY A 1 85 ? 54.811 17.903 6.446 1.00 47.81 65 GLY A N 1
ATOM 436 C CA . GLY A 1 85 ? 54.169 19.122 6.920 1.00 44.97 65 GLY A CA 1
ATOM 437 C C . GLY A 1 85 ? 54.919 20.365 6.480 1.00 49.51 65 GLY A C 1
ATOM 438 O O . GLY A 1 85 ? 54.328 21.319 5.964 1.00 51.26 65 GLY A O 1
ATOM 439 N N . LEU A 1 86 ? 56.240 20.361 6.666 1.00 44.71 66 LEU A N 1
ATOM 440 C CA . LEU A 1 86 ? 57.052 21.493 6.236 1.00 45.28 66 LEU A CA 1
ATOM 441 C C . LEU A 1 86 ? 56.798 21.699 4.755 1.00 47.45 66 LEU A C 1
ATOM 442 O O . LEU A 1 86 ? 56.450 22.808 4.333 1.00 56.45 66 LEU A O 1
ATOM 447 N N . GLU A 1 87 ? 56.980 20.643 3.951 1.00 46.70 67 GLU A N 1
ATOM 448 C CA . GLU A 1 87 ? 56.819 20.781 2.507 1.00 52.72 67 GLU A CA 1
ATOM 449 C C . GLU A 1 87 ? 55.510 21.437 2.079 1.00 55.35 67 GLU A C 1
ATOM 450 O O . GLU A 1 87 ? 55.507 22.338 1.226 1.00 53.68 67 GLU A O 1
ATOM 456 N N . ALA A 1 88 ? 54.391 21.010 2.676 1.00 46.58 68 ALA A N 1
ATOM 457 C CA . ALA A 1 88 ? 53.099 21.622 2.371 1.00 47.52 68 ALA A CA 1
ATOM 458 C C . ALA A 1 88 ? 53.090 23.112 2.712 1.00 49.97 68 ALA A C 1
ATOM 459 O O . ALA A 1 88 ? 52.621 23.933 1.918 1.00 52.78 68 ALA A O 1
ATOM 461 N N . MET A 1 89 ? 53.573 23.483 3.908 1.00 46.33 69 MET A N 1
ATOM 462 C CA . MET A 1 89 ? 53.599 24.902 4.266 1.00 48.23 69 MET A CA 1
ATOM 463 C C . MET A 1 89 ? 54.571 25.667 3.389 1.00 51.78 69 MET A C 1
ATOM 464 O O . MET A 1 89 ? 54.296 26.810 2.988 1.00 54.32 69 MET A O 1
ATOM 469 N N . TYR A 1 90 ? 55.699 25.039 3.059 1.00 51.60 70 TYR A N 1
ATOM 470 C CA . TYR A 1 90 ? 56.690 25.692 2.216 1.00 53.18 70 TYR A CA 1
ATOM 471 C C . TYR A 1 90 ? 56.112 26.053 0.849 1.00 55.68 70 TYR A C 1
ATOM 472 O O . TYR A 1 90 ? 56.342 27.159 0.341 1.00 60.85 70 TYR A O 1
ATOM 481 N N . GLU A 1 91 ? 55.333 25.150 0.251 1.00 50.84 71 GLU A N 1
ATOM 482 C CA . GLU A 1 91 ? 54.828 25.378 -1.102 1.00 55.03 71 GLU A CA 1
ATOM 483 C C . GLU A 1 91 ? 53.735 26.443 -1.180 1.00 59.06 71 GLU A C 1
ATOM 484 O O . GLU A 1 91 ? 53.438 26.906 -2.285 1.00 66.24 71 GLU A O 1
ATOM 490 N N . THR A 1 92 ? 53.093 26.819 -0.065 1.00 53.54 72 THR A N 1
ATOM 491 C CA . THR A 1 92 ? 52.123 27.913 -0.155 1.00 56.86 72 THR A CA 1
ATOM 492 C C . THR A 1 92 ? 52.785 29.244 -0.462 1.00 60.67 72 THR A C 1
ATOM 493 O O . THR A 1 92 ? 52.090 30.179 -0.870 1.00 59.22 72 THR A O 1
ATOM 497 N N . ARG A 1 93 ? 54.094 29.369 -0.222 1.00 56.69 73 ARG A N 1
ATOM 498 C CA . ARG A 1 93 ? 54.818 30.605 -0.500 1.00 57.07 73 ARG A CA 1
ATOM 499 C C . ARG A 1 93 ? 54.210 31.798 0.255 1.00 55.76 73 ARG A C 1
ATOM 500 O O . ARG A 1 93 ? 53.961 32.860 -0.307 1.00 59.93 73 ARG A O 1
ATOM 508 N N . THR A 1 94 ? 53.945 31.597 1.544 1.00 53.50 74 THR A N 1
ATOM 509 C CA . THR A 1 94 ? 53.474 32.663 2.418 1.00 56.34 74 THR A CA 1
ATOM 510 C C . THR A 1 94 ? 54.280 32.985 3.672 1.00 59.35 74 THR A C 1
ATOM 511 O O . THR A 1 94 ? 54.963 34.009 3.722 1.00 70.66 74 THR A O 1
ATOM 515 N N . ILE A 1 95 ? 54.229 32.106 4.681 1.00 53.82 75 ILE A N 1
ATOM 516 C CA . ILE A 1 95 ? 54.969 32.315 5.925 1.00 47.31 75 ILE A CA 1
ATOM 517 C C . ILE A 1 95 ? 56.250 31.516 5.714 1.00 49.76 75 ILE A C 1
ATOM 518 O O . ILE A 1 95 ? 56.252 30.466 5.052 1.00 46.14 75 ILE A O 1
ATOM 523 N N . ARG A 1 96 ? 57.361 32.025 6.250 1.00 52.10 76 ARG A N 1
ATOM 524 C CA . ARG A 1 96 ? 58.642 31.344 6.065 1.00 49.85 76 ARG A CA 1
ATOM 525 C C . ARG A 1 96 ? 58.747 30.087 6.934 1.00 45.97 76 ARG A C 1
ATOM 526 O O . ARG A 1 96 ? 58.471 30.127 8.139 1.00 49.38 76 ARG A O 1
ATOM 534 N N . VAL A 1 97 ? 59.116 28.963 6.317 1.00 43.31 77 VAL A N 1
ATOM 535 C CA . VAL A 1 97 ? 59.433 27.736 7.049 1.00 44.86 77 VAL A CA 1
ATOM 536 C C . VAL A 1 97 ? 60.717 27.147 6.474 1.00 39.66 77 VAL A C 1
ATOM 537 O O . VAL A 1 97 ? 61.057 27.383 5.307 1.00 45.84 77 VAL A O 1
ATOM 541 N N . PRO A 1 98 ? 61.448 26.360 7.261 1.00 39.64 78 PRO A N 1
ATOM 542 C CA . PRO A 1 98 ? 62.657 25.726 6.722 1.00 43.33 78 PRO A CA 1
ATOM 543 C C . PRO A 1 98 ? 62.290 24.788 5.589 1.00 46.84 78 PRO A C 1
ATOM 544 O O . PRO A 1 98 ? 61.353 23.999 5.702 1.00 51.36 78 PRO A O 1
ATOM 548 N N . ASN A 1 99 ? 63.049 24.858 4.508 1.00 46.41 79 ASN A N 1
ATOM 549 C CA . ASN A 1 99 ? 62.865 23.930 3.401 1.00 42.77 79 ASN A CA 1
ATOM 550 C C . ASN A 1 99 ? 63.335 22.537 3.814 1.00 49.38 79 ASN A C 1
ATOM 551 O O . ASN A 1 99 ? 64.498 22.380 4.202 1.00 48.91 79 ASN A O 1
ATOM 556 N N . PRO A 1 100 ? 62.477 21.521 3.800 1.00 49.52 80 PRO A N 1
ATOM 557 C CA . PRO A 1 100 ? 62.906 20.182 4.228 1.00 47.59 80 PRO A CA 1
ATOM 558 C C . PRO A 1 100 ? 63.607 19.446 3.101 1.00 47.18 80 PRO A C 1
ATOM 559 O O . PRO A 1 100 ? 63.254 19.586 1.934 1.00 52.94 80 PRO A O 1
ATOM 563 N N . HIS A 1 101 ? 64.589 18.623 3.463 1.00 49.50 81 HIS A N 1
ATOM 564 C CA . HIS A 1 101 ? 65.401 17.917 2.474 1.00 46.87 81 HIS A CA 1
ATOM 565 C C . HIS A 1 101 ? 65.226 16.407 2.497 1.00 51.03 81 HIS A C 1
ATOM 566 O O . HIS A 1 101 ? 65.070 15.789 1.443 1.00 48.99 81 HIS A O 1
ATOM 573 N N . LYS A 1 102 ? 65.295 15.781 3.666 1.00 44.44 82 LYS A N 1
ATOM 574 C CA . LYS A 1 102 ? 65.214 14.331 3.714 1.00 46.72 82 LYS A CA 1
ATOM 575 C C . LYS A 1 102 ? 64.938 13.883 5.144 1.00 46.29 82 LYS A C 1
ATOM 576 O O . LYS A 1 102 ? 65.440 14.482 6.100 1.00 48.37 82 LYS A O 1
ATOM 582 N N . ALA A 1 103 ? 64.099 12.863 5.277 1.00 45.57 83 ALA A N 1
ATOM 583 C CA . ALA A 1 103 ? 63.853 12.193 6.542 1.00 52.14 83 ALA A CA 1
ATOM 584 C C . ALA A 1 103 ? 63.993 10.700 6.313 1.00 56.52 83 ALA A C 1
ATOM 585 O O . ALA A 1 103 ? 63.830 10.218 5.192 1.00 57.32 83 ALA A O 1
ATOM 587 N N . GLY A 1 104 ? 64.346 9.976 7.362 1.00 58.68 84 GLY A N 1
ATOM 588 C CA . GLY A 1 104 ? 64.503 8.543 7.222 1.00 53.66 84 GLY A CA 1
ATOM 589 C C . GLY A 1 104 ? 65.015 7.907 8.488 1.00 58.84 84 GLY A C 1
ATOM 590 O O . GLY A 1 104 ? 64.959 8.498 9.571 1.00 60.55 84 GLY A O 1
ATOM 591 N N . GLU A 1 105 ? 65.490 6.673 8.338 1.00 66.35 85 GLU A N 1
ATOM 592 C CA . GLU A 1 105 ? 65.867 5.823 9.459 1.00 73.32 85 GLU A CA 1
ATOM 593 C C . GLU A 1 105 ? 67.384 5.727 9.556 1.00 67.75 85 GLU A C 1
ATOM 594 O O . GLU A 1 105 ? 68.076 5.636 8.538 1.00 69.31 85 GLU A O 1
ATOM 600 N N . LEU A 1 106 ? 67.891 5.722 10.780 1.00 70.11 86 LEU A N 1
ATOM 601 C CA . LEU A 1 106 ? 69.320 5.533 11.019 1.00 73.86 86 LEU A CA 1
ATOM 602 C C . LEU A 1 106 ? 69.638 4.044 11.029 1.00 80.29 86 LEU A C 1
ATOM 603 O O . LEU A 1 106 ? 68.945 3.278 11.712 1.00 79.97 86 LEU A O 1
ATOM 608 N N . PRO A 1 107 ? 70.687 3.596 10.319 1.00 90.24 87 PRO A N 1
ATOM 609 C CA . PRO A 1 107 ? 70.975 2.150 10.314 1.00 101.09 87 PRO A CA 1
ATOM 610 C C . PRO A 1 107 ? 71.265 1.615 11.703 1.00 115.88 87 PRO A C 1
ATOM 611 O O . PRO A 1 107 ? 70.878 0.483 12.019 1.00 120.34 87 PRO A O 1
ATOM 615 N N . THR A 1 108 ? 71.912 2.413 12.555 1.00 123.22 88 THR A N 1
ATOM 616 C CA . THR A 1 108 ? 72.134 2.009 13.940 1.00 131.13 88 THR A CA 1
ATOM 617 C C . THR A 1 108 ? 70.832 1.824 14.711 1.00 125.81 88 THR A C 1
ATOM 618 O O . THR A 1 108 ? 70.823 1.125 15.729 1.00 128.95 88 THR A O 1
ATOM 622 N N . GLY A 1 109 ? 69.742 2.438 14.259 1.00 116.38 89 GLY A N 1
ATOM 623 C CA . GLY A 1 109 ? 68.473 2.413 14.984 1.00 108.62 89 GLY A CA 1
ATOM 624 C C . GLY A 1 109 ? 68.096 3.851 15.283 1.00 103.35 89 GLY A C 1
ATOM 625 O O . GLY A 1 109 ? 68.915 4.661 15.718 1.00 105.48 89 GLY A O 1
ATOM 626 N N . GLY A 1 110 ? 66.834 4.174 15.026 1.00 94.61 90 GLY A N 1
ATOM 627 C CA . GLY A 1 110 ? 66.324 5.526 15.162 1.00 82.03 90 GLY A CA 1
ATOM 628 C C . GLY A 1 110 ? 66.130 6.209 13.819 1.00 74.88 90 GLY A C 1
ATOM 629 O O . GLY A 1 110 ? 66.187 5.594 12.751 1.00 69.19 90 GLY A O 1
ATOM 630 N N . SER A 1 111 ? 65.955 7.528 13.878 1.00 66.81 91 SER A N 1
ATOM 631 C CA . SER A 1 111 ? 65.547 8.273 12.698 1.00 61.60 91 SER A CA 1
ATOM 632 C C . SER A 1 111 ? 66.200 9.649 12.687 1.00 58.84 91 SER A C 1
ATOM 633 O O . SER A 1 111 ? 66.721 10.131 13.701 1.00 55.95 91 SER A O 1
ATOM 636 N N . TYR A 1 112 ? 66.118 10.298 11.526 1.00 55.40 92 TYR A N 1
ATOM 637 C CA . TYR A 1 112 ? 66.703 11.615 11.332 1.00 52.84 92 TYR A CA 1
ATOM 638 C C . TYR A 1 112 ? 65.851 12.447 10.391 1.00 48.85 92 TYR A C 1
ATOM 639 O O . TYR A 1 112 ? 65.067 11.921 9.598 1.00 47.36 92 TYR A O 1
ATOM 648 N N . ILE A 1 113 ? 66.094 13.752 10.418 1.00 43.95 93 ILE A N 1
ATOM 649 C CA . ILE A 1 113 ? 65.595 14.654 9.391 1.00 44.10 93 ILE A CA 1
ATOM 650 C C . ILE A 1 113 ? 66.662 15.696 9.082 1.00 49.21 93 ILE A C 1
ATOM 651 O O . ILE A 1 113 ? 67.382 16.151 9.984 1.00 47.11 93 ILE A O 1
ATOM 656 N N . ILE A 1 114 ? 66.764 16.062 7.798 1.00 47.64 94 ILE A N 1
ATOM 657 C CA . ILE A 1 114 ? 67.652 17.111 7.307 1.00 40.43 94 ILE A CA 1
ATOM 658 C C . ILE A 1 114 ? 66.803 18.225 6.699 1.00 45.88 94 ILE A C 1
ATOM 659 O O . ILE A 1 114 ? 65.942 17.956 5.853 1.00 46.73 94 ILE A O 1
ATOM 664 N N . MET A 1 115 ? 67.079 19.474 7.087 1.00 41.36 95 MET A N 1
ATOM 665 C CA . MET A 1 115 ? 66.351 20.615 6.544 1.00 47.54 95 MET A CA 1
ATOM 666 C C . MET A 1 115 ? 67.272 21.829 6.437 1.00 46.00 95 MET A C 1
ATOM 667 O O . MET A 1 115 ? 68.420 21.821 6.883 1.00 48.12 95 MET A O 1
ATOM 672 N N . GLU A 1 116 ? 66.733 22.877 5.825 1.00 47.18 96 GLU A N 1
ATOM 673 C CA . GLU A 1 116 ? 67.399 24.164 5.726 1.00 43.30 96 GLU A CA 1
ATOM 674 C C . GLU A 1 116 ? 67.796 24.720 7.093 1.00 45.22 96 GLU A C 1
ATOM 675 O O . GLU A 1 116 ? 67.031 24.661 8.062 1.00 45.72 96 GLU A O 1
ATOM 681 N N . PHE A 1 117 ? 69.002 25.281 7.161 1.00 40.05 97 PHE A N 1
ATOM 682 C CA . PHE A 1 117 ? 69.458 25.985 8.348 1.00 41.78 97 PHE A CA 1
ATOM 683 C C . PHE A 1 117 ? 69.114 27.461 8.247 1.00 46.99 97 PHE A C 1
ATOM 684 O O . PHE A 1 117 ? 69.447 28.113 7.254 1.00 51.24 97 PHE A O 1
ATOM 692 N N . ILE A 1 118 ? 68.466 27.990 9.281 1.00 46.90 98 ILE A N 1
ATOM 693 C CA . ILE A 1 118 ? 68.069 29.393 9.334 1.00 52.42 98 ILE A CA 1
ATOM 694 C C . ILE A 1 118 ? 68.667 30.035 10.579 1.00 53.27 98 ILE A C 1
ATOM 695 O O . ILE A 1 118 ? 68.627 29.457 11.673 1.00 56.67 98 ILE A O 1
ATOM 700 N N . ASP A 1 119 ? 69.199 31.243 10.420 1.00 49.70 99 ASP A N 1
ATOM 701 C CA . ASP A 1 119 ? 69.782 31.977 11.537 1.00 63.03 99 ASP A CA 1
ATOM 702 C C . ASP A 1 119 ? 68.701 32.788 12.249 1.00 57.63 99 ASP A C 1
ATOM 703 O O . ASP A 1 119 ? 68.187 33.765 11.705 1.00 61.30 99 ASP A O 1
ATOM 708 N N . PHE A 1 120 ? 68.346 32.324 13.444 1.00 50.81 100 PHE A N 1
ATOM 709 C CA . PHE A 1 120 ? 67.353 32.955 14.302 1.00 54.81 100 PHE A CA 1
ATOM 710 C C . PHE A 1 120 ? 67.998 34.070 15.116 1.00 60.37 100 PHE A C 1
ATOM 711 O O . PHE A 1 120 ? 69.222 34.133 15.226 1.00 79.46 100 PHE A O 1
ATOM 719 N N . GLY A 1 121 ? 67.179 34.946 15.689 1.00 67.29 101 GLY A N 1
ATOM 720 C CA . GLY A 1 121 ? 67.704 36.033 16.494 1.00 85.92 101 GLY A CA 1
ATOM 721 C C . GLY A 1 121 ? 67.237 37.417 16.095 1.00 98.28 101 GLY A C 1
ATOM 722 O O . GLY A 1 121 ? 68.016 38.369 16.113 1.00 101.43 101 GLY A O 1
ATOM 723 N N . GLY A 1 122 ? 65.963 37.535 15.738 1.00 103.44 102 GLY A N 1
ATOM 724 C CA . GLY A 1 122 ? 65.419 38.822 15.350 1.00 110.37 102 GLY A CA 1
ATOM 725 C C . GLY A 1 122 ? 65.477 39.778 16.525 1.00 118.63 102 GLY A C 1
ATOM 726 O O . GLY A 1 122 ? 65.194 39.399 17.662 1.00 123.83 102 GLY A O 1
ATOM 727 N N . SER A 1 123 ? 65.933 41.002 16.273 1.00 122.40 103 SER A N 1
ATOM 728 C CA . SER A 1 123 ? 66.111 41.987 17.342 1.00 128.84 103 SER A CA 1
ATOM 729 C C . SER A 1 123 ? 64.869 42.462 18.097 1.00 134.75 103 SER A C 1
ATOM 730 O O . SER A 1 123 ? 64.886 42.544 19.325 1.00 138.43 103 SER A O 1
ATOM 733 N N . ARG A 1 124 ? 63.799 42.776 17.377 1.00 134.08 104 ARG A N 1
ATOM 734 C CA . ARG A 1 124 ? 62.581 43.244 18.031 1.00 134.45 104 ARG A CA 1
ATOM 735 C C . ARG A 1 124 ? 61.510 42.168 18.129 1.00 126.68 104 ARG A C 1
ATOM 736 O O . ARG A 1 124 ? 60.806 42.059 19.133 1.00 133.67 104 ARG A O 1
ATOM 744 N N . GLY A 1 125 ? 61.393 41.381 17.067 1.00 111.28 105 GLY A N 1
ATOM 745 C CA . GLY A 1 125 ? 60.402 40.328 16.990 1.00 100.67 105 GLY A CA 1
ATOM 746 C C . GLY A 1 125 ? 59.175 40.960 16.369 1.00 98.57 105 GLY A C 1
ATOM 747 O O . GLY A 1 125 ? 58.983 42.171 16.478 1.00 104.06 105 GLY A O 1
ATOM 748 N N . ASN A 1 126 ? 58.326 40.255 15.626 1.00 92.94 106 ASN A N 1
ATOM 749 C CA . ASN A 1 126 ? 57.203 40.935 14.927 1.00 85.98 106 ASN A CA 1
ATOM 750 C C . ASN A 1 126 ? 55.786 40.285 14.883 1.00 82.28 106 ASN A C 1
ATOM 751 O O . ASN A 1 126 ? 55.454 39.572 13.969 1.00 70.63 106 ASN A O 1
ATOM 756 N N . GLN A 1 127 ? 54.956 40.571 15.875 1.00 73.32 107 GLN A N 1
ATOM 757 C CA . GLN A 1 127 ? 53.612 39.997 16.017 1.00 73.87 107 GLN A CA 1
ATOM 758 C C . GLN A 1 127 ? 52.577 40.162 14.935 1.00 69.94 107 GLN A C 1
ATOM 759 O O . GLN A 1 127 ? 51.941 39.231 14.548 1.00 67.59 107 GLN A O 1
ATOM 765 N N . ALA A 1 128 ? 52.383 41.361 14.472 1.00 67.69 108 ALA A N 1
ATOM 766 C CA . ALA A 1 128 ? 51.429 41.595 13.401 1.00 62.38 108 ALA A CA 1
ATOM 767 C C . ALA A 1 128 ? 51.844 40.852 12.143 1.00 63.52 108 ALA A C 1
ATOM 768 O O . ALA A 1 128 ? 50.999 40.308 11.423 1.00 69.81 108 ALA A O 1
ATOM 770 N N . GLU A 1 129 ? 53.141 40.825 11.852 1.00 56.13 109 GLU A N 1
ATOM 771 C CA . GLU A 1 129 ? 53.600 40.065 10.698 1.00 57.59 109 GLU A CA 1
ATOM 772 C C . GLU A 1 129 ? 53.336 38.570 10.866 1.00 57.81 109 GLU A C 1
ATOM 773 O O . GLU A 1 129 ? 53.069 37.868 9.883 1.00 63.55 109 GLU A O 1
ATOM 779 N N . LEU A 1 130 ? 53.424 38.060 12.095 1.00 48.55 110 LEU A N 1
ATOM 780 C CA . LEU A 1 130 ? 53.093 36.663 12.319 1.00 47.61 110 LEU A CA 1
ATOM 781 C C . LEU A 1 130 ? 51.616 36.395 12.020 1.00 47.16 110 LEU A C 1
ATOM 782 O O . LEU A 1 130 ? 51.275 35.375 11.410 1.00 48.10 110 LEU A O 1
ATOM 787 N N . GLY A 1 131 ? 50.725 37.291 12.453 1.00 52.40 111 GLY A N 1
ATOM 788 C CA . GLY A 1 131 ? 49.304 37.099 12.192 1.00 43.14 111 GLY A CA 1
ATOM 789 C C . GLY A 1 131 ? 48.959 37.226 10.719 1.00 43.51 111 GLY A C 1
ATOM 790 O O . GLY A 1 131 ? 48.192 36.426 10.175 1.00 47.05 111 GLY A O 1
ATOM 791 N N . ARG A 1 132 ? 49.541 38.213 10.051 1.00 49.11 112 ARG A N 1
ATOM 792 C CA . ARG A 1 132 ? 49.340 38.376 8.619 1.00 52.77 112 ARG A CA 1
ATOM 793 C C . ARG A 1 132 ? 49.744 37.070 7.937 1.00 57.37 112 ARG A C 1
ATOM 794 O O . ARG A 1 132 ? 48.918 36.406 7.291 1.00 57.48 112 ARG A O 1
ATOM 802 N N . LYS A 1 133 ? 51.016 36.685 8.072 1.00 55.37 113 LYS A N 1
ATOM 803 C CA . LYS A 1 133 ? 51.561 35.583 7.285 1.00 49.91 113 LYS A CA 1
ATOM 804 C C . LYS A 1 133 ? 50.810 34.292 7.551 1.00 49.46 113 LYS A C 1
ATOM 805 O O . LYS A 1 133 ? 50.625 33.472 6.642 1.00 48.00 113 LYS A O 1
ATOM 811 N N . LEU A 1 134 ? 50.375 34.096 8.796 1.00 40.63 114 LEU A N 1
ATOM 812 C CA . LEU A 1 134 ? 49.655 32.887 9.147 1.00 40.79 114 LEU A CA 1
ATOM 813 C C . LEU A 1 134 ? 48.294 32.859 8.469 1.00 43.41 114 LEU A C 1
ATOM 814 O O . LEU A 1 134 ? 47.877 31.817 7.948 1.00 48.75 114 LEU A O 1
ATOM 819 N N . ALA A 1 135 ? 47.587 33.992 8.473 1.00 42.08 115 ALA A N 1
ATOM 820 C CA . ALA A 1 135 ? 46.289 34.057 7.806 1.00 45.36 115 ALA A CA 1
ATOM 821 C C . ALA A 1 135 ? 46.433 33.826 6.311 1.00 47.35 115 ALA A C 1
ATOM 822 O O . ALA A 1 135 ? 45.621 33.117 5.712 1.00 51.39 115 ALA A O 1
ATOM 824 N N . GLU A 1 136 ? 47.488 34.376 5.701 1.00 45.39 116 GLU A N 1
ATOM 825 C CA . GLU A 1 136 ? 47.769 34.100 4.290 1.00 47.79 116 GLU A CA 1
ATOM 826 C C . GLU A 1 136 ? 48.001 32.616 4.037 1.00 49.53 116 GLU A C 1
ATOM 827 O O . GLU A 1 136 ? 47.634 32.101 2.973 1.00 53.88 116 GLU A O 1
ATOM 833 N N . MET A 1 137 ? 48.651 31.914 4.976 1.00 44.74 117 MET A N 1
ATOM 834 C CA . MET A 1 137 ? 48.873 30.480 4.784 1.00 43.71 117 MET A CA 1
ATOM 835 C C . MET A 1 137 ? 47.552 29.719 4.843 1.00 47.44 117 MET A C 1
ATOM 836 O O . MET A 1 137 ? 47.319 28.806 4.044 1.00 53.95 117 MET A O 1
ATOM 841 N N . HIS A 1 138 ? 46.684 30.070 5.797 1.00 51.77 118 HIS A N 1
ATOM 842 C CA . HIS A 1 138 ? 45.341 29.494 5.844 1.00 54.24 118 HIS A CA 1
ATOM 843 C C . HIS A 1 138 ? 44.598 29.731 4.537 1.00 56.18 118 HIS A C 1
ATOM 844 O O . HIS A 1 138 ? 43.898 28.847 4.042 1.00 56.80 118 HIS A O 1
ATOM 851 N N . LYS A 1 139 ? 44.734 30.926 3.972 1.00 55.98 119 LYS A N 1
ATOM 852 C CA . LYS A 1 139 ? 43.980 31.271 2.777 1.00 54.14 119 LYS A CA 1
ATOM 853 C C . LYS A 1 139 ? 44.546 30.574 1.543 1.00 55.65 119 LYS A C 1
ATOM 854 O O . LYS A 1 139 ? 43.792 30.039 0.726 1.00 59.95 119 LYS A O 1
ATOM 860 N N . ALA A 1 140 ? 45.873 30.535 1.406 1.00 55.46 120 ALA A N 1
ATOM 861 C CA . ALA A 1 140 ? 46.482 29.930 0.227 1.00 56.76 120 ALA A CA 1
ATOM 862 C C . ALA A 1 140 ? 46.457 28.409 0.259 1.00 57.88 120 ALA A C 1
ATOM 863 O O . ALA A 1 140 ? 46.367 27.778 -0.796 1.00 64.52 120 ALA A O 1
ATOM 865 N N . GLY A 1 141 ? 46.545 27.801 1.436 1.00 56.66 121 GLY A N 1
ATOM 866 C CA . GLY A 1 141 ? 46.616 26.355 1.503 1.00 59.49 121 GLY A CA 1
ATOM 867 C C . GLY A 1 141 ? 45.291 25.637 1.367 1.00 62.29 121 GLY A C 1
ATOM 868 O O . GLY A 1 141 ? 44.515 25.590 2.318 1.00 69.41 121 GLY A O 1
ATOM 869 N N . LYS A 1 142 ? 45.044 25.036 0.204 1.00 65.23 122 LYS A N 1
ATOM 870 C CA . LYS A 1 142 ? 43.751 24.461 -0.136 1.00 65.65 122 LYS A CA 1
ATOM 871 C C . LYS A 1 142 ? 43.906 23.015 -0.587 1.00 68.12 122 LYS A C 1
ATOM 872 O O . LYS A 1 142 ? 44.998 22.557 -0.941 1.00 65.85 122 LYS A O 1
ATOM 878 N N . THR A 1 143 ? 42.782 22.301 -0.571 1.00 66.99 123 THR A N 1
ATOM 879 C CA . THR A 1 143 ? 42.737 20.905 -0.975 1.00 65.21 123 THR A CA 1
ATOM 880 C C . THR A 1 143 ? 41.363 20.586 -1.539 1.00 71.40 123 THR A C 1
ATOM 881 O O . THR A 1 143 ? 40.346 21.132 -1.099 1.00 75.54 123 THR A O 1
ATOM 885 N N . SER A 1 144 ? 41.351 19.687 -2.519 1.00 69.29 124 SER A N 1
ATOM 886 C CA . SER A 1 144 ? 40.127 19.153 -3.103 1.00 71.82 124 SER A CA 1
ATOM 887 C C . SER A 1 144 ? 39.641 17.884 -2.416 1.00 70.98 124 SER A C 1
ATOM 888 O O . SER A 1 144 ? 38.581 17.371 -2.784 1.00 75.84 124 SER A O 1
ATOM 891 N N . LYS A 1 145 ? 40.390 17.367 -1.435 1.00 69.71 125 LYS A N 1
ATOM 892 C CA . LYS A 1 145 ? 40.110 16.083 -0.806 1.00 68.66 125 LYS A CA 1
ATOM 893 C C . LYS A 1 145 ? 39.329 16.189 0.501 1.00 69.90 125 LYS A C 1
ATOM 894 O O . LYS A 1 145 ? 38.980 15.156 1.081 1.00 74.99 125 LYS A O 1
ATOM 900 N N . GLY A 1 146 ? 39.032 17.396 0.972 1.00 66.38 126 GLY A N 1
ATOM 901 C CA . GLY A 1 146 ? 38.283 17.561 2.205 1.00 52.94 126 GLY A CA 1
ATOM 902 C C . GLY A 1 146 ? 39.164 17.821 3.411 1.00 59.36 126 GLY A C 1
ATOM 903 O O . GLY A 1 146 ? 40.254 18.390 3.281 1.00 60.74 126 GLY A O 1
ATOM 904 N N . PHE A 1 147 ? 38.704 17.409 4.588 1.00 55.97 127 PHE A N 1
ATOM 905 C CA . PHE A 1 147 ? 39.438 17.626 5.831 1.00 55.68 127 PHE A CA 1
ATOM 906 C C . PHE A 1 147 ? 40.311 16.416 6.139 1.00 54.82 127 PHE A C 1
ATOM 907 O O . PHE A 1 147 ? 39.878 15.271 5.986 1.00 62.77 127 PHE A O 1
ATOM 915 N N . GLY A 1 148 ? 41.553 16.670 6.528 1.00 50.32 128 GLY A N 1
ATOM 916 C CA . GLY A 1 148 ? 42.489 15.590 6.764 1.00 42.85 128 GLY A CA 1
ATOM 917 C C . GLY A 1 148 ? 43.842 15.928 6.178 1.00 50.19 128 GLY A C 1
ATOM 918 O O . GLY A 1 148 ? 44.185 17.109 6.052 1.00 54.70 128 GLY A O 1
ATOM 919 N N . PHE A 1 149 ? 44.600 14.905 5.788 1.00 51.92 129 PHE A N 1
ATOM 920 C CA . PHE A 1 149 ? 45.949 15.089 5.266 1.00 53.59 129 PHE A CA 1
ATOM 921 C C . PHE A 1 149 ? 46.365 13.831 4.503 1.00 56.18 129 PHE A C 1
ATOM 922 O O . PHE A 1 149 ? 45.739 12.774 4.609 1.00 62.29 129 PHE A O 1
ATOM 930 N N . GLU A 1 150 ? 47.450 13.962 3.738 1.00 60.27 130 GLU A N 1
ATOM 931 C CA . GLU A 1 150 ? 47.949 12.865 2.912 1.00 65.33 130 GLU A CA 1
ATOM 932 C C . GLU A 1 150 ? 48.357 11.647 3.740 1.00 66.83 130 GLU A C 1
ATOM 933 O O . GLU A 1 150 ? 48.182 10.507 3.294 1.00 69.24 130 GLU A O 1
ATOM 939 N N . VAL A 1 151 ? 48.898 11.860 4.942 1.00 57.69 131 VAL A N 1
ATOM 940 C CA . VAL A 1 151 ? 49.318 10.786 5.833 1.00 65.70 131 VAL A CA 1
ATOM 941 C C . VAL A 1 151 ? 48.888 11.110 7.259 1.00 62.53 131 VAL A C 1
ATOM 942 O O . VAL A 1 151 ? 48.664 12.267 7.619 1.00 56.25 131 VAL A O 1
ATOM 946 N N . ASP A 1 152 ? 48.744 10.063 8.070 1.00 63.88 132 ASP A N 1
ATOM 947 C CA . ASP A 1 152 ? 48.682 10.271 9.507 1.00 58.99 132 ASP A CA 1
ATOM 948 C C . ASP A 1 152 ? 50.034 10.783 9.992 1.00 58.76 132 ASP A C 1
ATOM 949 O O . ASP A 1 152 ? 51.078 10.434 9.441 1.00 63.04 132 ASP A O 1
ATOM 954 N N . ASN A 1 153 ? 50.005 11.663 10.998 1.00 49.30 133 ASN A N 1
ATOM 955 C CA . ASN A 1 153 ? 51.232 12.180 11.597 1.00 44.49 133 ASN A CA 1
ATOM 956 C C . ASN A 1 153 ? 51.074 12.168 13.114 1.00 47.57 133 ASN A C 1
ATOM 957 O O . ASN A 1 153 ? 50.355 11.328 13.663 1.00 53.69 133 ASN A O 1
ATOM 962 N N . THR A 1 154 ? 51.738 13.068 13.814 1.00 40.89 134 THR A N 1
ATOM 963 C CA . THR A 1 154 ? 51.715 13.015 15.266 1.00 51.15 134 THR A CA 1
ATOM 964 C C . THR A 1 154 ? 51.622 14.430 15.802 1.00 54.04 134 THR A C 1
ATOM 965 O O . THR A 1 154 ? 52.095 15.371 15.166 1.00 56.47 134 THR A O 1
ATOM 969 N N . ILE A 1 155 ? 50.985 14.575 16.963 1.00 46.96 135 ILE A N 1
ATOM 970 C CA . ILE A 1 155 ? 50.923 15.838 17.684 1.00 48.59 135 ILE A CA 1
ATOM 971 C C . ILE A 1 155 ? 51.670 15.612 18.991 1.00 59.12 135 ILE A C 1
ATOM 972 O O . ILE A 1 155 ? 51.177 14.915 19.895 1.00 58.18 135 ILE A O 1
ATOM 977 N N . GLY A 1 156 ? 52.877 16.165 19.078 1.00 57.77 136 GLY A N 1
ATOM 978 C CA . GLY A 1 156 ? 53.800 15.668 20.086 1.00 53.88 136 GLY A CA 1
ATOM 979 C C . GLY A 1 156 ? 54.185 14.262 19.661 1.00 60.26 136 GLY A C 1
ATOM 980 O O . GLY A 1 156 ? 54.485 14.009 18.486 1.00 66.68 136 GLY A O 1
ATOM 981 N N . SER A 1 157 ? 54.107 13.315 20.581 1.00 62.22 137 SER A N 1
ATOM 982 C CA . SER A 1 157 ? 54.325 11.924 20.209 1.00 66.68 137 SER A CA 1
ATOM 983 C C . SER A 1 157 ? 53.031 11.153 19.933 1.00 61.28 137 SER A C 1
ATOM 984 O O . SER A 1 157 ? 53.097 9.987 19.536 1.00 60.29 137 SER A O 1
ATOM 987 N N . THR A 1 158 ? 51.857 11.768 20.146 1.00 55.57 138 THR A N 1
ATOM 988 C CA . THR A 1 158 ? 50.575 11.082 19.968 1.00 54.68 138 THR A CA 1
ATOM 989 C C . THR A 1 158 ? 50.216 10.998 18.485 1.00 58.27 138 THR A C 1
ATOM 990 O O . THR A 1 158 ? 50.328 12.002 17.778 1.00 56.96 138 THR A O 1
ATOM 994 N N . PRO A 1 159 ? 49.754 9.845 17.986 1.00 58.60 139 PRO A N 1
ATOM 995 C CA . PRO A 1 159 ? 49.269 9.787 16.603 1.00 52.42 139 PRO A CA 1
ATOM 996 C C . PRO A 1 159 ? 48.148 10.791 16.364 1.00 55.91 139 PRO A C 1
ATOM 997 O O . PRO A 1 159 ? 47.316 11.058 17.239 1.00 55.51 139 PRO A O 1
ATOM 1001 N N . GLN A 1 160 ? 48.146 11.357 15.163 1.00 51.59 140 GLN A N 1
ATOM 1002 C CA . GLN A 1 160 ? 47.116 12.288 14.726 1.00 48.66 140 GLN A CA 1
ATOM 1003 C C . GLN A 1 160 ? 46.509 11.689 13.462 1.00 51.87 140 GLN A C 1
ATOM 1004 O O . GLN A 1 160 ? 47.165 11.642 12.417 1.00 53.48 140 GLN A O 1
ATOM 1010 N N . ILE A 1 161 ? 45.258 11.234 13.570 1.00 52.10 141 ILE A N 1
ATOM 1011 C CA . ILE A 1 161 ? 44.578 10.506 12.499 1.00 54.33 141 ILE A CA 1
ATOM 1012 C C . ILE A 1 161 ? 44.021 11.501 11.485 1.00 57.44 141 ILE A C 1
ATOM 1013 O O . ILE A 1 161 ? 43.303 12.438 11.853 1.00 52.73 141 ILE A O 1
ATOM 1018 N N . ASN A 1 162 ? 44.343 11.297 10.201 1.00 52.99 142 ASN A N 1
ATOM 1019 C CA . ASN A 1 162 ? 44.094 12.306 9.179 1.00 46.36 142 ASN A CA 1
ATOM 1020 C C . ASN A 1 162 ? 43.274 11.760 8.011 1.00 59.63 142 ASN A C 1
ATOM 1021 O O . ASN A 1 162 ? 43.334 12.289 6.893 1.00 56.68 142 ASN A O 1
ATOM 1026 N N . THR A 1 163 ? 42.469 10.733 8.275 1.00 54.35 143 THR A N 1
ATOM 1027 C CA . THR A 1 163 ? 41.635 10.123 7.253 1.00 54.88 143 THR A CA 1
ATOM 1028 C C . THR A 1 163 ? 40.699 11.163 6.648 1.00 60.67 143 THR A C 1
ATOM 1029 O O . THR A 1 163 ? 39.985 11.870 7.367 1.00 62.02 143 THR A O 1
ATOM 1033 N N . TRP A 1 164 ? 40.693 11.234 5.318 1.00 58.32 144 TRP A N 1
ATOM 1034 C CA . TRP A 1 164 ? 39.951 12.280 4.629 1.00 57.11 144 TRP A CA 1
ATOM 1035 C C . TRP A 1 164 ? 38.466 12.198 4.943 1.00 61.38 144 TRP A C 1
ATOM 1036 O O . TRP A 1 164 ? 37.850 11.135 4.832 1.00 65.35 144 TRP A O 1
ATOM 1047 N N . SER A 1 165 ? 37.886 13.350 5.269 1.00 65.21 145 SER A N 1
ATOM 1048 C CA . SER A 1 165 ? 36.466 13.490 5.537 1.00 68.22 145 SER A CA 1
ATOM 1049 C C . SER A 1 165 ? 35.939 14.763 4.882 1.00 68.83 145 SER A C 1
ATOM 1050 O O . SER A 1 165 ? 36.684 15.723 4.656 1.00 69.89 145 SER A O 1
ATOM 1053 N N . SER A 1 166 ? 34.642 14.763 4.574 1.00 69.80 146 SER A N 1
ATOM 1054 C CA . SER A 1 166 ? 34.010 15.890 3.892 1.00 69.53 146 SER A CA 1
ATOM 1055 C C . SER A 1 166 ? 33.177 16.770 4.816 1.00 71.06 146 SER A C 1
ATOM 1056 O O . SER A 1 166 ? 32.745 17.846 4.388 1.00 74.96 146 SER A O 1
ATOM 1059 N N . ASP A 1 167 ? 32.919 16.333 6.048 1.00 70.01 147 ASP A N 1
ATOM 1060 C CA . ASP A 1 167 ? 32.184 17.107 7.042 1.00 69.57 147 ASP A CA 1
ATOM 1061 C C . ASP A 1 167 ? 33.125 17.412 8.199 1.00 59.77 147 ASP A C 1
ATOM 1062 O O . ASP A 1 167 ? 33.749 16.498 8.749 1.00 59.03 147 ASP A O 1
ATOM 1067 N N . TRP A 1 168 ? 33.237 18.697 8.557 1.00 57.97 148 TRP A N 1
ATOM 1068 C CA . TRP A 1 168 ? 34.189 19.091 9.597 1.00 54.53 148 TRP A CA 1
ATOM 1069 C C . TRP A 1 168 ? 33.721 18.656 10.980 1.00 52.78 148 TRP A C 1
ATOM 1070 O O . TRP A 1 168 ? 34.520 18.146 11.774 1.00 53.53 148 TRP A O 1
ATOM 1081 N N . ILE A 1 169 ? 32.432 18.852 11.282 1.00 55.87 149 ILE A N 1
ATOM 1082 C CA . ILE A 1 169 ? 31.879 18.476 12.583 1.00 59.96 149 ILE A CA 1
ATOM 1083 C C . ILE A 1 169 ? 32.153 17.010 12.860 1.00 58.06 149 ILE A C 1
ATOM 1084 O O . ILE A 1 169 ? 32.426 16.610 13.998 1.00 60.66 149 ILE A O 1
ATOM 1089 N N . GLU A 1 170 ? 32.099 16.198 11.808 1.00 61.87 150 GLU A N 1
ATOM 1090 C CA . GLU A 1 170 ? 32.340 14.765 11.895 1.00 63.60 150 GLU A CA 1
ATOM 1091 C C . GLU A 1 170 ? 33.825 14.474 12.065 1.00 63.93 150 GLU A C 1
ATOM 1092 O O . GLU A 1 170 ? 34.222 13.716 12.956 1.00 67.65 150 GLU A O 1
ATOM 1098 N N . PHE A 1 171 ? 34.664 15.106 11.245 1.00 60.66 151 PHE A N 1
ATOM 1099 C CA . PHE A 1 171 ? 36.104 14.899 11.349 1.00 56.56 151 PHE A CA 1
ATOM 1100 C C . PHE A 1 171 ? 36.616 15.305 12.730 1.00 56.52 151 PHE A C 1
ATOM 1101 O O . PHE A 1 171 ? 37.360 14.556 13.379 1.00 57.81 151 PHE A O 1
ATOM 1109 N N . TYR A 1 172 ? 36.233 16.494 13.196 1.00 56.19 152 TYR A N 1
ATOM 1110 C CA . TYR A 1 172 ? 36.771 16.977 14.460 1.00 53.24 152 TYR A CA 1
ATOM 1111 C C . TYR A 1 172 ? 36.246 16.154 15.630 1.00 55.60 152 TYR A C 1
ATOM 1112 O O . TYR A 1 172 ? 36.987 15.878 16.582 1.00 55.23 152 TYR A O 1
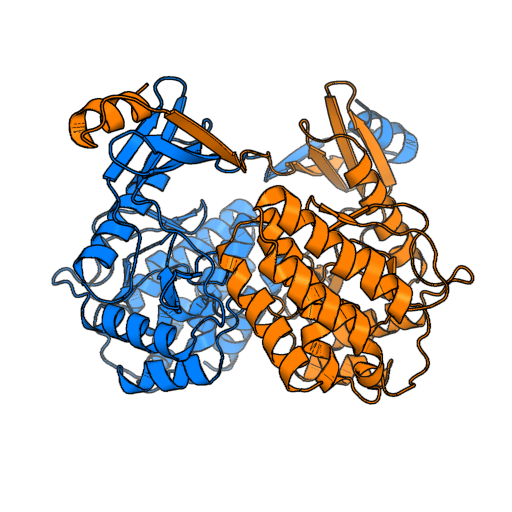ATOM 1121 N N . GLY A 1 173 ? 34.970 15.751 15.570 1.00 56.58 153 GLY A N 1
ATOM 1122 C CA . GLY A 1 173 ? 34.382 14.969 16.654 1.00 47.55 153 GLY A CA 1
ATOM 1123 C C . GLY A 1 173 ? 34.972 13.578 16.783 1.00 53.14 153 GLY A C 1
ATOM 1124 O O . GLY A 1 173 ? 35.154 13.076 17.892 1.00 60.57 153 GLY A O 1
ATOM 1125 N N . GLU A 1 174 ? 35.289 12.940 15.661 1.00 51.42 154 GLU A N 1
ATOM 1126 C CA . GLU A 1 174 ? 35.771 11.564 15.691 1.00 61.17 154 GLU A CA 1
ATOM 1127 C C . GLU A 1 174 ? 37.291 11.513 15.740 1.00 61.15 154 GLU A C 1
ATOM 1128 O O . GLU A 1 174 ? 37.865 10.994 16.699 1.00 64.85 154 GLU A O 1
ATOM 1134 N N . LYS A 1 175 ? 37.951 12.090 14.735 1.00 62.67 155 LYS A N 1
ATOM 1135 C CA . LYS A 1 175 ? 39.394 11.958 14.572 1.00 56.77 155 LYS A CA 1
ATOM 1136 C C . LYS A 1 175 ? 40.209 12.935 15.416 1.00 54.05 155 LYS A C 1
ATOM 1137 O O . LYS A 1 175 ? 41.441 12.864 15.379 1.00 58.31 155 LYS A O 1
ATOM 1143 N N . ARG A 1 176 ? 39.575 13.845 16.163 1.00 51.18 156 ARG A N 1
ATOM 1144 C CA . ARG A 1 176 ? 40.320 14.698 17.086 1.00 50.95 156 ARG A CA 1
ATOM 1145 C C . ARG A 1 176 ? 39.869 14.468 18.528 1.00 50.33 156 ARG A C 1
ATOM 1146 O O . ARG A 1 176 ? 40.537 13.749 19.273 1.00 53.91 156 ARG A O 1
ATOM 1154 N N . LEU A 1 177 ? 38.721 15.025 18.919 1.00 51.22 157 LEU A N 1
ATOM 1155 C CA . LEU A 1 177 ? 38.216 14.837 20.281 1.00 54.93 157 LEU A CA 1
ATOM 1156 C C . LEU A 1 177 ? 37.991 13.360 20.618 1.00 61.04 157 LEU A C 1
ATOM 1157 O O . LEU A 1 177 ? 38.415 12.884 21.678 1.00 64.78 157 LEU A O 1
ATOM 1162 N N . GLY A 1 178 ? 37.301 12.625 19.739 1.00 57.61 158 GLY A N 1
ATOM 1163 C CA . GLY A 1 178 ? 36.924 11.250 20.061 1.00 55.92 158 GLY A CA 1
ATOM 1164 C C . GLY A 1 178 ? 38.120 10.330 20.223 1.00 57.52 158 GLY A C 1
ATOM 1165 O O . GLY A 1 178 ? 38.152 9.480 21.118 1.00 59.88 158 GLY A O 1
ATOM 1166 N N . TYR A 1 179 ? 39.111 10.471 19.346 1.00 58.19 159 TYR A N 1
ATOM 1167 C CA . TYR A 1 179 ? 40.343 9.706 19.486 1.00 56.10 159 TYR A CA 1
ATOM 1168 C C . TYR A 1 179 ? 41.032 9.995 20.816 1.00 54.48 159 TYR A C 1
ATOM 1169 O O . TYR A 1 179 ? 41.511 9.072 21.495 1.00 55.92 159 TYR A O 1
ATOM 1178 N N . GLN A 1 180 ? 41.098 11.270 21.202 1.00 52.41 160 GLN A N 1
ATOM 1179 C CA . GLN A 1 180 ? 41.747 11.631 22.461 1.00 51.01 160 GLN A CA 1
ATOM 1180 C C . GLN A 1 180 ? 40.982 11.079 23.668 1.00 56.89 160 GLN A C 1
ATOM 1181 O O . GLN A 1 180 ? 41.594 10.682 24.669 1.00 50.53 160 GLN A O 1
ATOM 1187 N N . LEU A 1 181 ? 39.644 11.069 23.599 1.00 61.83 161 LEU A N 1
ATOM 1188 C CA . LEU A 1 181 ? 38.827 10.543 24.693 1.00 59.53 161 LEU A CA 1
ATOM 1189 C C . LEU A 1 181 ? 39.027 9.040 24.875 1.00 63.48 161 LEU A C 1
ATOM 1190 O O . LEU A 1 181 ? 39.122 8.555 26.009 1.00 65.83 161 LEU A O 1
ATOM 1195 N N . LYS A 1 182 ? 39.037 8.282 23.774 1.00 61.68 162 LYS A N 1
ATOM 1196 C CA . LYS A 1 182 ? 39.267 6.843 23.863 1.00 62.73 162 LYS A CA 1
ATOM 1197 C C . LYS A 1 182 ? 40.628 6.554 24.478 1.00 65.26 162 LYS A C 1
ATOM 1198 O O . LYS A 1 182 ? 40.755 5.736 25.397 1.00 64.32 162 LYS A O 1
ATOM 1204 N N . LEU A 1 183 ? 41.647 7.273 24.020 1.00 68.50 163 LEU A N 1
ATOM 1205 C CA . LEU A 1 183 ? 42.994 7.102 24.539 1.00 63.17 163 LEU A CA 1
ATOM 1206 C C . LEU A 1 183 ? 42.986 7.406 26.027 1.00 63.92 163 LEU A C 1
ATOM 1207 O O . LEU A 1 183 ? 43.619 6.688 26.806 1.00 71.99 163 LEU A O 1
ATOM 1212 N N . ALA A 1 184 ? 42.278 8.460 26.449 1.00 62.47 164 ALA A N 1
ATOM 1213 C CA . ALA A 1 184 ? 42.255 8.792 27.873 1.00 61.13 164 ALA A CA 1
ATOM 1214 C C . ALA A 1 184 ? 41.537 7.718 28.685 1.00 70.69 164 ALA A C 1
ATOM 1215 O O . ALA A 1 184 ? 41.899 7.457 29.837 1.00 70.82 164 ALA A O 1
ATOM 1217 N N . ARG A 1 185 ? 40.496 7.111 28.115 1.00 75.36 165 ARG A N 1
ATOM 1218 C CA . ARG A 1 185 ? 39.800 6.041 28.815 1.00 72.32 165 ARG A CA 1
ATOM 1219 C C . ARG A 1 185 ? 40.713 4.841 29.013 1.00 72.97 165 ARG A C 1
ATOM 1220 O O . ARG A 1 185 ? 40.701 4.209 30.072 1.00 74.24 165 ARG A O 1
ATOM 1228 N N . ASP A 1 186 ? 41.554 4.550 28.024 1.00 75.62 166 ASP A N 1
ATOM 1229 C CA . ASP A 1 186 ? 42.396 3.360 28.067 1.00 77.15 166 ASP A CA 1
ATOM 1230 C C . ASP A 1 186 ? 43.598 3.532 28.994 1.00 76.35 166 ASP A C 1
ATOM 1231 O O . ASP A 1 186 ? 43.998 2.584 29.671 1.00 83.89 166 ASP A O 1
ATOM 1236 N N . GLN A 1 187 ? 44.190 4.718 29.037 1.00 74.10 167 GLN A N 1
ATOM 1237 C CA . GLN A 1 187 ? 45.379 4.934 29.854 1.00 66.53 167 GLN A CA 1
ATOM 1238 C C . GLN A 1 187 ? 45.053 5.077 31.333 1.00 67.59 167 GLN A C 1
ATOM 1239 O O . GLN A 1 187 ? 45.854 4.676 32.180 1.00 72.75 167 GLN A O 1
ATOM 1245 N N . TYR A 1 188 ? 43.902 5.648 31.662 1.00 67.66 168 TYR A N 1
ATOM 1246 C CA . TYR A 1 188 ? 43.604 6.047 33.025 1.00 63.39 168 TYR A CA 1
ATOM 1247 C C . TYR A 1 188 ? 42.328 5.445 33.580 1.00 65.26 168 TYR A C 1
ATOM 1248 O O . TYR A 1 188 ? 41.960 5.771 34.718 1.00 67.79 168 TYR A O 1
ATOM 1257 N N . GLY A 1 189 ? 41.631 4.600 32.820 1.00 60.87 169 GLY A N 1
ATOM 1258 C CA . GLY A 1 189 ? 40.300 4.192 33.234 1.00 65.09 169 GLY A CA 1
ATOM 1259 C C . GLY A 1 189 ? 39.363 5.353 33.476 1.00 69.53 169 GLY A C 1
ATOM 1260 O O . GLY A 1 189 ? 38.478 5.257 34.333 1.00 76.69 169 GLY A O 1
ATOM 1261 N N . ASP A 1 190 ? 39.553 6.466 32.759 1.00 67.54 170 ASP A N 1
ATOM 1262 C CA . ASP A 1 190 ? 38.751 7.677 32.951 1.00 70.77 170 ASP A CA 1
ATOM 1263 C C . ASP A 1 190 ? 37.482 7.572 32.109 1.00 72.01 170 ASP A C 1
ATOM 1264 O O . ASP A 1 190 ? 37.319 8.223 31.077 1.00 66.72 170 ASP A O 1
ATOM 1269 N N . SER A 1 191 ? 36.546 6.753 32.587 1.00 73.46 171 SER A N 1
ATOM 1270 C CA . SER A 1 191 ? 35.301 6.607 31.859 1.00 72.22 171 SER A CA 1
ATOM 1271 C C . SER A 1 191 ? 34.393 7.818 32.027 1.00 74.52 171 SER A C 1
ATOM 1272 O O . SER A 1 191 ? 33.517 8.035 31.185 1.00 80.04 171 SER A O 1
ATOM 1275 N N . ALA A 1 192 ? 34.593 8.627 33.069 1.00 69.05 172 ALA A N 1
ATOM 1276 C CA . ALA A 1 192 ? 33.778 9.830 33.223 1.00 66.46 172 ALA A CA 1
ATOM 1277 C C . ALA A 1 192 ? 34.058 10.836 32.110 1.00 71.95 172 ALA A C 1
ATOM 1278 O O . ALA A 1 192 ? 33.123 11.327 31.464 1.00 75.95 172 ALA A O 1
ATOM 1280 N N . ILE A 1 193 ? 35.338 11.154 31.863 1.00 70.88 173 ILE A N 1
ATOM 1281 C CA . ILE A 1 193 ? 35.639 12.104 30.793 1.00 63.53 173 ILE A CA 1
ATOM 1282 C C . ILE A 1 193 ? 35.191 11.533 29.457 1.00 62.11 173 ILE A C 1
ATOM 1283 O O . ILE A 1 193 ? 34.691 12.268 28.600 1.00 60.68 173 ILE A O 1
ATOM 1288 N N . TYR A 1 194 ? 35.274 10.212 29.291 1.00 61.45 174 TYR A N 1
ATOM 1289 C CA . TYR A 1 194 ? 34.852 9.595 28.038 1.00 66.91 174 TYR A CA 1
ATOM 1290 C C . TYR A 1 194 ? 33.352 9.739 27.811 1.00 71.92 174 TYR A C 1
ATOM 1291 O O . TYR A 1 194 ? 32.911 9.943 26.672 1.00 68.32 174 TYR A O 1
ATOM 1300 N N . GLN A 1 195 ? 32.550 9.609 28.871 1.00 71.38 175 GLN A N 1
ATOM 1301 C CA . GLN A 1 195 ? 31.102 9.667 28.691 1.00 72.61 175 GLN A CA 1
ATOM 1302 C C . GLN A 1 195 ? 30.632 11.101 28.502 1.00 70.60 175 GLN A C 1
ATOM 1303 O O . GLN A 1 195 ? 29.850 11.384 27.591 1.00 68.53 175 GLN A O 1
ATOM 1309 N N . LYS A 1 196 ? 31.068 12.009 29.380 1.00 67.78 176 LYS A N 1
ATOM 1310 C CA . LYS A 1 196 ? 30.757 13.421 29.191 1.00 69.44 176 LYS A CA 1
ATOM 1311 C C . LYS A 1 196 ? 31.308 13.923 27.859 1.00 65.36 176 LYS A C 1
ATOM 1312 O O . LYS A 1 196 ? 30.691 14.764 27.193 1.00 58.73 176 LYS A O 1
ATOM 1318 N N . GLY A 1 197 ? 32.488 13.437 27.471 1.00 61.07 177 GLY A N 1
ATOM 1319 C CA . GLY A 1 197 ? 33.058 13.835 26.200 1.00 59.26 177 GLY A CA 1
ATOM 1320 C C . GLY A 1 197 ? 32.177 13.459 25.025 1.00 65.29 177 GLY A C 1
ATOM 1321 O O . GLY A 1 197 ? 31.930 14.277 24.132 1.00 64.72 177 GLY A O 1
ATOM 1322 N N . HIS A 1 198 ? 31.690 12.216 24.999 1.00 68.84 178 HIS A N 1
ATOM 1323 C CA A HIS A 1 198 ? 30.870 11.797 23.869 0.50 74.43 178 HIS A CA 1
ATOM 1324 C CA B HIS A 1 198 ? 30.872 11.801 23.867 0.50 74.43 178 HIS A CA 1
ATOM 1325 C C . HIS A 1 198 ? 29.480 12.409 23.908 1.00 77.62 178 HIS A C 1
ATOM 1326 O O . HIS A 1 198 ? 28.821 12.470 22.867 1.00 78.15 178 HIS A O 1
ATOM 1339 N N . THR A 1 199 ? 29.029 12.873 25.078 1.00 76.17 179 THR A N 1
ATOM 1340 C CA . THR A 1 199 ? 27.799 13.655 25.137 1.00 73.33 179 THR A CA 1
ATOM 1341 C C . THR A 1 199 ? 27.990 14.990 24.424 1.00 70.57 179 THR A C 1
ATOM 1342 O O . THR A 1 199 ? 27.137 15.415 23.639 1.00 72.35 179 THR A O 1
ATOM 1346 N N . LEU A 1 200 ? 29.115 15.662 24.690 1.00 65.54 180 LEU A N 1
ATOM 1347 C CA . LEU A 1 200 ? 29.430 16.916 24.012 1.00 61.70 180 LEU A CA 1
ATOM 1348 C C . LEU A 1 200 ? 29.533 16.718 22.504 1.00 62.81 180 LEU A C 1
ATOM 1349 O O . LEU A 1 200 ? 28.958 17.486 21.729 1.00 70.08 180 LEU A O 1
ATOM 1354 N N . ILE A 1 201 ? 30.279 15.697 22.070 1.00 64.12 181 ILE A N 1
ATOM 1355 C CA . ILE A 1 201 ? 30.457 15.428 20.644 1.00 61.67 181 ILE A CA 1
ATOM 1356 C C . ILE A 1 201 ? 29.118 15.227 19.951 1.00 70.40 181 ILE A C 1
ATOM 1357 O O . ILE A 1 201 ? 28.917 15.676 18.815 1.00 75.65 181 ILE A O 1
ATOM 1362 N N . GLN A 1 202 ? 28.177 14.553 20.619 1.00 64.48 182 GLN A N 1
ATOM 1363 C CA . GLN A 1 202 ? 26.894 14.278 19.987 1.00 70.50 182 GLN A CA 1
ATOM 1364 C C . GLN A 1 202 ? 26.004 15.513 19.937 1.00 69.29 182 GLN A C 1
ATOM 1365 O O . GLN A 1 202 ? 25.160 15.607 19.046 1.00 69.02 182 GLN A O 1
ATOM 1371 N N . ASN A 1 203 ? 26.191 16.468 20.857 1.00 71.09 183 ASN A N 1
ATOM 1372 C CA . ASN A 1 203 ? 25.437 17.719 20.904 1.00 73.27 183 ASN A CA 1
ATOM 1373 C C . ASN A 1 203 ? 26.230 18.919 20.373 1.00 77.81 183 ASN A C 1
ATOM 1374 O O . ASN A 1 203 ? 25.951 20.061 20.755 1.00 80.90 183 ASN A O 1
ATOM 1379 N N . MET A 1 204 ? 27.196 18.686 19.479 1.00 75.47 184 MET A N 1
ATOM 1380 C CA . MET A 1 204 ? 28.191 19.701 19.129 1.00 72.29 184 MET A CA 1
ATOM 1381 C C . MET A 1 204 ? 27.681 20.731 18.117 1.00 69.29 184 MET A C 1
ATOM 1382 O O . MET A 1 204 ? 28.059 21.904 18.207 1.00 70.47 184 MET A O 1
ATOM 1387 N N . ALA A 1 205 ? 26.807 20.325 17.193 1.00 66.22 185 ALA A N 1
ATOM 1388 C CA . ALA A 1 205 ? 26.432 21.156 16.046 1.00 65.56 185 ALA A CA 1
ATOM 1389 C C . ALA A 1 205 ? 26.003 22.587 16.368 1.00 71.00 185 ALA A C 1
ATOM 1390 O O . ALA A 1 205 ? 26.366 23.490 15.595 1.00 67.80 185 ALA A O 1
ATOM 1392 N N . PRO A 1 206 ? 25.223 22.872 17.418 1.00 66.06 186 PRO A N 1
ATOM 1393 C CA . PRO A 1 206 ? 24.856 24.281 17.678 1.00 64.73 186 PRO A CA 1
ATOM 1394 C C . PRO A 1 206 ? 26.036 25.227 17.829 1.00 65.82 186 PRO A C 1
ATOM 1395 O O . PRO A 1 206 ? 25.885 26.432 17.573 1.00 62.56 186 PRO A O 1
ATOM 1399 N N . LEU A 1 207 ? 27.211 24.728 18.230 1.00 60.26 187 LEU A N 1
ATOM 1400 C CA . LEU A 1 207 ? 28.378 25.595 18.358 1.00 55.44 187 LEU A CA 1
ATOM 1401 C C . LEU A 1 207 ? 28.839 26.115 17.004 1.00 59.99 187 LEU A C 1
ATOM 1402 O O . LEU A 1 207 ? 29.566 27.118 16.939 1.00 59.24 187 LEU A O 1
ATOM 1407 N N . PHE A 1 208 ? 28.420 25.460 15.927 1.00 55.92 188 PHE A N 1
ATOM 1408 C CA . PHE A 1 208 ? 28.848 25.810 14.589 1.00 56.04 188 PHE A CA 1
ATOM 1409 C C . PHE A 1 208 ? 27.856 26.698 13.831 1.00 62.33 188 PHE A C 1
ATOM 1410 O O . PHE A 1 208 ? 28.222 27.252 12.783 1.00 68.01 188 PHE A O 1
ATOM 1418 N N . GLU A 1 209 ? 26.636 26.876 14.346 1.00 56.68 189 GLU A N 1
ATOM 1419 C CA . GLU A 1 209 ? 25.710 27.908 13.862 1.00 65.41 189 GLU A CA 1
ATOM 1420 C C . GLU A 1 209 ? 25.532 27.844 12.347 1.00 63.51 189 GLU A C 1
ATOM 1421 O O . GLU A 1 209 ? 25.333 28.871 11.684 1.00 59.48 189 GLU A O 1
ATOM 1427 N N . ASN A 1 210 ? 25.634 26.629 11.802 1.00 63.63 190 ASN A N 1
ATOM 1428 C CA . ASN A 1 210 ? 25.405 26.284 10.400 1.00 69.44 190 ASN A CA 1
ATOM 1429 C C . ASN A 1 210 ? 26.390 26.925 9.434 1.00 72.31 190 ASN A C 1
ATOM 1430 O O . ASN A 1 210 ? 26.135 26.919 8.223 1.00 76.32 190 ASN A O 1
ATOM 1435 N N . VAL A 1 211 ? 27.512 27.468 9.918 1.00 62.90 191 VAL A N 1
ATOM 1436 C CA . VAL A 1 211 ? 28.441 28.109 9.005 1.00 64.77 191 VAL A CA 1
ATOM 1437 C C . VAL A 1 211 ? 29.121 27.059 8.143 1.00 68.36 191 VAL A C 1
ATOM 1438 O O . VAL A 1 211 ? 29.321 25.911 8.553 1.00 68.37 191 VAL A O 1
ATOM 1442 N N . VAL A 1 212 ? 29.467 27.457 6.943 1.00 68.32 192 VAL A N 1
ATOM 1443 C CA . VAL A 1 212 ? 30.200 26.617 6.009 1.00 67.17 192 VAL A CA 1
ATOM 1444 C C . VAL A 1 212 ? 31.686 26.792 6.300 1.00 65.54 192 VAL A C 1
ATOM 1445 O O . VAL A 1 212 ? 32.156 27.905 6.557 1.00 63.46 192 VAL A O 1
ATOM 1449 N N . ILE A 1 213 ? 32.425 25.687 6.279 1.00 58.26 193 ILE A N 1
ATOM 1450 C CA . ILE A 1 213 ? 33.803 25.644 6.745 1.00 55.76 193 ILE A CA 1
ATOM 1451 C C . ILE A 1 213 ? 34.675 25.188 5.586 1.00 54.31 193 ILE A C 1
ATOM 1452 O O . ILE A 1 213 ? 34.451 24.113 5.017 1.00 54.43 193 ILE A O 1
ATOM 1457 N N . GLU A 1 214 ? 35.622 26.044 5.189 1.00 55.37 194 GLU A N 1
ATOM 1458 C CA . GLU A 1 214 ? 36.526 25.696 4.102 1.00 65.64 194 GLU A CA 1
ATOM 1459 C C . GLU A 1 214 ? 37.810 25.077 4.648 1.00 63.67 194 GLU A C 1
ATOM 1460 O O . GLU A 1 214 ? 38.377 25.574 5.627 1.00 61.68 194 GLU A O 1
ATOM 1466 N N . PRO A 1 215 ? 38.298 24.009 4.031 1.00 62.51 195 PRO A N 1
ATOM 1467 C CA . PRO A 1 215 ? 39.566 23.427 4.490 1.00 56.90 195 PRO A CA 1
ATOM 1468 C C . PRO A 1 215 ? 40.715 24.412 4.319 1.00 54.24 195 PRO A C 1
ATOM 1469 O O . PRO A 1 215 ? 40.898 25.002 3.259 1.00 58.84 195 PRO A O 1
ATOM 1473 N N . CYS A 1 216 ? 41.493 24.585 5.379 1.00 51.74 196 CYS A N 1
ATOM 1474 C CA . CYS A 1 216 ? 42.678 25.432 5.355 1.00 47.67 196 CYS A CA 1
ATOM 1475 C C . CYS A 1 216 ? 43.876 24.617 5.824 1.00 45.31 196 CYS A C 1
ATOM 1476 O O . CYS A 1 216 ? 43.757 23.769 6.712 1.00 45.92 196 CYS A O 1
ATOM 1479 N N . LEU A 1 217 ? 45.020 24.846 5.204 1.00 46.87 197 LEU A N 1
ATOM 1480 C CA . LEU A 1 217 ? 46.257 24.249 5.683 1.00 45.23 197 LEU A CA 1
ATOM 1481 C C . LEU A 1 217 ? 46.590 24.815 7.062 1.00 46.32 197 LEU A C 1
ATOM 1482 O O . LEU A 1 217 ? 46.846 26.014 7.192 1.00 53.22 197 LEU A O 1
ATOM 1487 N N . LEU A 1 218 ? 46.580 23.957 8.086 1.00 44.65 198 LEU A N 1
ATOM 1488 C CA . LEU A 1 218 ? 46.885 24.325 9.466 1.00 43.01 198 LEU A CA 1
ATOM 1489 C C . LEU A 1 218 ? 48.291 23.881 9.865 1.00 46.69 198 LEU A C 1
ATOM 1490 O O . LEU A 1 218 ? 48.750 22.807 9.475 1.00 41.58 198 LEU A O 1
ATOM 1495 N N . HIS A 1 219 ? 48.956 24.701 10.680 1.00 49.41 199 HIS A N 1
ATOM 1496 C CA . HIS A 1 219 ? 50.203 24.282 11.308 1.00 41.31 199 HIS A CA 1
ATOM 1497 C C . HIS A 1 219 ? 49.954 23.157 12.316 1.00 40.11 199 HIS A C 1
ATOM 1498 O O . HIS A 1 219 ? 50.684 22.152 12.342 1.00 44.19 199 HIS A O 1
ATOM 1505 N N . GLY A 1 220 ? 48.950 23.313 13.178 1.00 40.26 200 GLY A N 1
ATOM 1506 C CA . GLY A 1 220 ? 48.497 22.229 14.039 1.00 41.62 200 GLY A CA 1
ATOM 1507 C C . GLY A 1 220 ? 49.105 22.165 15.436 1.00 47.37 200 GLY A C 1
ATOM 1508 O O . GLY A 1 220 ? 48.616 21.389 16.275 1.00 44.70 200 GLY A O 1
ATOM 1509 N N . ASP A 1 221 ? 50.155 22.936 15.722 1.00 43.43 201 ASP A N 1
ATOM 1510 C CA . ASP A 1 221 ? 50.766 22.906 17.053 1.00 44.93 201 ASP A CA 1
ATOM 1511 C C . ASP A 1 221 ? 51.489 24.223 17.310 1.00 46.24 201 ASP A C 1
ATOM 1512 O O . ASP A 1 221 ? 52.692 24.243 17.597 1.00 48.03 201 ASP A O 1
ATOM 1517 N N . LEU A 1 222 ? 50.771 25.329 17.236 1.00 42.93 202 LEU A N 1
ATOM 1518 C CA . LEU A 1 222 ? 51.403 26.643 17.142 1.00 46.07 202 LEU A CA 1
ATOM 1519 C C . LEU A 1 222 ? 51.496 27.256 18.535 1.00 46.37 202 LEU A C 1
ATOM 1520 O O . LEU A 1 222 ? 50.527 27.828 19.035 1.00 49.03 202 LEU A O 1
ATOM 1525 N N . TRP A 1 223 ? 52.671 27.148 19.157 1.00 48.06 203 TRP A N 1
ATOM 1526 C CA . TRP A 1 223 ? 52.941 27.786 20.445 1.00 43.65 203 TRP A CA 1
ATOM 1527 C C . TRP A 1 223 ? 54.345 28.403 20.384 1.00 48.03 203 TRP A C 1
ATOM 1528 O O . TRP A 1 223 ? 55.013 28.364 19.342 1.00 51.78 203 TRP A O 1
ATOM 1539 N N . SER A 1 224 ? 54.783 29.010 21.496 1.00 45.94 204 SER A N 1
ATOM 1540 C CA . SER A 1 224 ? 56.009 29.823 21.500 1.00 48.30 204 SER A CA 1
ATOM 1541 C C . SER A 1 224 ? 57.242 29.038 21.076 1.00 52.05 204 SER A C 1
ATOM 1542 O O . SER A 1 224 ? 58.128 29.585 20.417 1.00 53.10 204 SER A O 1
ATOM 1545 N N . GLY A 1 225 ? 57.356 27.780 21.510 1.00 52.89 205 GLY A N 1
ATOM 1546 C CA . GLY A 1 225 ? 58.515 26.986 21.158 1.00 52.22 205 GLY A CA 1
ATOM 1547 C C . GLY A 1 225 ? 58.640 26.650 19.678 1.00 54.77 205 GLY A C 1
ATOM 1548 O O . GLY A 1 225 ? 59.707 26.197 19.266 1.00 51.99 205 GLY A O 1
ATOM 1549 N N . ASN A 1 226 ? 57.595 26.877 18.878 1.00 51.73 206 ASN A N 1
ATOM 1550 C CA . ASN A 1 226 ? 57.575 26.558 17.454 1.00 49.38 206 ASN A CA 1
ATOM 1551 C C . ASN A 1 226 ? 57.586 27.801 16.576 1.00 45.91 206 ASN A C 1
ATOM 1552 O O . ASN A 1 226 ? 57.344 27.695 15.369 1.00 47.12 206 ASN A O 1
ATOM 1557 N N . ILE A 1 227 ? 57.808 28.975 17.158 1.00 48.17 207 ILE A N 1
ATOM 1558 C CA . ILE A 1 227 ? 57.797 30.245 16.446 1.00 48.45 207 ILE A CA 1
ATOM 1559 C C . ILE A 1 227 ? 59.157 30.900 16.639 1.00 50.01 207 ILE A C 1
ATOM 1560 O O . ILE A 1 227 ? 59.714 30.864 17.738 1.00 49.05 207 ILE A O 1
ATOM 1565 N N . ALA A 1 228 ? 59.688 31.508 15.582 1.00 50.13 208 ALA A N 1
ATOM 1566 C CA . ALA A 1 228 ? 60.992 32.154 15.655 1.00 46.84 208 ALA A CA 1
ATOM 1567 C C . ALA A 1 228 ? 61.011 33.305 14.665 1.00 46.16 208 ALA A C 1
ATOM 1568 O O . ALA A 1 228 ? 60.077 33.480 13.878 1.00 52.59 208 ALA A O 1
ATOM 1570 N N . TYR A 1 229 ? 62.073 34.118 14.717 1.00 53.01 209 TYR A N 1
ATOM 1571 C CA . TYR A 1 229 ? 62.201 35.267 13.817 1.00 56.90 209 TYR A CA 1
ATOM 1572 C C . TYR A 1 229 ? 63.591 35.283 13.200 1.00 57.27 209 TYR A C 1
ATOM 1573 O O . TYR A 1 229 ? 64.576 35.004 13.881 1.00 62.65 209 TYR A O 1
ATOM 1582 N N . ASP A 1 230 ? 63.668 35.593 11.910 1.00 55.38 210 ASP A N 1
ATOM 1583 C CA . ASP A 1 230 ? 64.927 35.531 11.185 1.00 60.30 210 ASP A CA 1
ATOM 1584 C C . ASP A 1 230 ? 65.610 36.905 11.215 1.00 71.46 210 ASP A C 1
ATOM 1585 O O . ASP A 1 230 ? 65.238 37.788 11.993 1.00 71.70 210 ASP A O 1
ATOM 1590 N N . LYS A 1 231 ? 66.625 37.091 10.360 1.00 73.33 211 LYS A N 1
ATOM 1591 C CA . LYS A 1 231 ? 67.442 38.308 10.371 1.00 78.17 211 LYS A CA 1
ATOM 1592 C C . LYS A 1 231 ? 66.660 39.555 9.950 1.00 75.45 211 LYS A C 1
ATOM 1593 O O . LYS A 1 231 ? 66.969 40.656 10.423 1.00 76.11 211 LYS A O 1
ATOM 1599 N N . ASN A 1 232 ? 65.665 39.418 9.060 1.00 71.92 212 ASN A N 1
ATOM 1600 C CA . ASN A 1 232 ? 64.781 40.528 8.693 1.00 70.76 212 ASN A CA 1
ATOM 1601 C C . ASN A 1 232 ? 63.599 40.708 9.662 1.00 69.61 212 ASN A C 1
ATOM 1602 O O . ASN A 1 232 ? 62.664 41.447 9.328 1.00 69.61 212 ASN A O 1
ATOM 1607 N N . ASN A 1 233 ? 63.623 40.071 10.839 1.00 68.97 213 ASN A N 1
ATOM 1608 C CA . ASN A 1 233 ? 62.490 40.097 11.777 1.00 67.99 213 ASN A CA 1
ATOM 1609 C C . ASN A 1 233 ? 61.191 39.630 11.131 1.00 63.11 213 ASN A C 1
ATOM 1610 O O . ASN A 1 233 ? 60.117 40.155 11.412 1.00 69.34 213 ASN A O 1
ATOM 1615 N N . GLU A 1 234 ? 61.302 38.646 10.235 1.00 51.95 214 GLU A N 1
ATOM 1616 C CA . GLU A 1 234 ? 60.147 37.958 9.674 1.00 55.14 214 GLU A CA 1
ATOM 1617 C C . GLU A 1 234 ? 59.885 36.646 10.417 1.00 52.86 214 GLU A C 1
ATOM 1618 O O . GLU A 1 234 ? 60.829 35.993 10.879 1.00 48.87 214 GLU A O 1
ATOM 1624 N N . PRO A 1 235 ? 58.625 36.240 10.575 1.00 53.13 215 PRO A N 1
ATOM 1625 C CA . PRO A 1 235 ? 58.338 35.003 11.315 1.00 50.20 215 PRO A CA 1
ATOM 1626 C C . PRO A 1 235 ? 58.729 33.736 10.561 1.00 48.72 215 PRO A C 1
ATOM 1627 O O . PRO A 1 235 ? 58.701 33.668 9.329 1.00 53.75 215 PRO A O 1
ATOM 1631 N N . VAL A 1 236 ? 59.092 32.722 11.339 1.00 43.18 216 VAL A N 1
ATOM 1632 C CA . VAL A 1 236 ? 59.403 31.381 10.864 1.00 43.52 216 VAL A CA 1
ATOM 1633 C C . VAL A 1 236 ? 58.687 30.415 11.793 1.00 47.25 216 VAL A C 1
ATOM 1634 O O . VAL A 1 236 ? 58.786 30.562 13.013 1.00 49.10 216 VAL A O 1
ATOM 1638 N N . ILE A 1 237 ? 57.985 29.418 11.241 1.00 42.44 217 ILE A N 1
ATOM 1639 C CA . ILE A 1 237 ? 57.326 28.454 12.116 1.00 43.47 217 ILE A CA 1
ATOM 1640 C C . ILE A 1 237 ? 57.877 27.061 11.832 1.00 46.83 217 ILE A C 1
ATOM 1641 O O . ILE A 1 237 ? 58.284 26.766 10.702 1.00 47.21 217 ILE A O 1
ATOM 1646 N N . LEU A 1 238 ? 57.902 26.211 12.883 1.00 46.07 218 LEU A N 1
ATOM 1647 C CA . LEU A 1 238 ? 58.665 24.956 12.925 1.00 47.96 218 LEU A CA 1
ATOM 1648 C C . LEU A 1 238 ? 57.835 23.825 13.531 1.00 48.09 218 LEU A C 1
ATOM 1649 O O . LEU A 1 238 ? 56.833 24.059 14.219 1.00 45.67 218 LEU A O 1
ATOM 1654 N N . ASP A 1 239 ? 58.317 22.591 13.352 1.00 44.94 219 ASP A N 1
ATOM 1655 C CA . ASP A 1 239 ? 57.743 21.405 13.984 1.00 52.98 219 ASP A CA 1
ATOM 1656 C C . ASP A 1 239 ? 56.224 21.294 13.808 1.00 50.10 219 ASP A C 1
ATOM 1657 O O . ASP A 1 239 ? 55.484 21.264 14.792 1.00 47.56 219 ASP A O 1
ATOM 1662 N N . PRO A 1 240 ? 55.728 21.237 12.578 1.00 51.04 220 PRO A N 1
ATOM 1663 C CA . PRO A 1 240 ? 54.278 21.223 12.402 1.00 49.70 220 PRO A CA 1
ATOM 1664 C C . PRO A 1 240 ? 53.679 19.876 12.785 1.00 50.07 220 PRO A C 1
ATOM 1665 O O . PRO A 1 240 ? 54.369 18.867 12.940 1.00 55.02 220 PRO A O 1
ATOM 1669 N N . ALA A 1 241 ? 52.356 19.906 12.959 1.00 52.67 221 ALA A N 1
ATOM 1670 C CA . ALA A 1 241 ? 51.470 18.743 13.001 1.00 45.11 221 ALA A CA 1
ATOM 1671 C C . ALA A 1 241 ? 50.310 19.003 12.032 1.00 46.64 221 ALA A C 1
ATOM 1672 O O . ALA A 1 241 ? 49.157 19.105 12.440 1.00 42.84 221 ALA A O 1
ATOM 1674 N N . CYS A 1 242 ? 50.642 19.155 10.746 1.00 44.46 222 CYS A N 1
ATOM 1675 C CA . CYS A 1 242 ? 49.757 19.753 9.744 1.00 47.71 222 CYS A CA 1
ATOM 1676 C C . CYS A 1 242 ? 48.545 18.903 9.421 1.00 50.97 222 CYS A C 1
ATOM 1677 O O . CYS A 1 242 ? 48.569 17.673 9.520 1.00 47.58 222 CYS A O 1
ATOM 1680 N N . TYR A 1 243 ? 47.493 19.589 8.982 1.00 45.69 223 TYR A N 1
ATOM 1681 C CA . TYR A 1 243 ? 46.367 18.980 8.288 1.00 48.70 223 TYR A CA 1
ATOM 1682 C C . TYR A 1 243 ? 45.482 20.095 7.765 1.00 43.33 223 TYR A C 1
ATOM 1683 O O . TYR A 1 243 ? 45.711 21.276 8.040 1.00 49.08 223 TYR A O 1
ATOM 1692 N N . TYR A 1 244 ? 44.472 19.704 6.995 1.00 43.22 224 TYR A N 1
ATOM 1693 C CA . TYR A 1 244 ? 43.500 20.630 6.434 1.00 43.48 224 TYR A CA 1
ATOM 1694 C C . TYR A 1 244 ? 42.270 20.656 7.336 1.00 48.88 224 TYR A C 1
ATOM 1695 O O . TYR A 1 244 ? 41.588 19.636 7.498 1.00 52.22 224 TYR A O 1
ATOM 1704 N N . GLY A 1 245 ? 41.979 21.818 7.903 1.00 45.56 225 GLY A N 1
ATOM 1705 C CA . GLY A 1 245 ? 40.917 21.896 8.876 1.00 47.43 225 GLY A CA 1
ATOM 1706 C C . GLY A 1 245 ? 40.329 23.285 8.972 1.00 49.85 225 GLY A C 1
ATOM 1707 O O . GLY A 1 245 ? 40.594 24.157 8.142 1.00 51.26 225 GLY A O 1
ATOM 1708 N N . HIS A 1 246 ? 39.512 23.471 10.001 1.00 43.20 226 HIS A N 1
ATOM 1709 C CA . HIS A 1 246 ? 38.957 24.781 10.294 1.00 41.03 226 HIS A CA 1
ATOM 1710 C C . HIS A 1 246 ? 40.071 25.726 10.711 1.00 45.31 226 HIS A C 1
ATOM 1711 O O . HIS A 1 246 ? 40.851 25.408 11.619 1.00 46.18 226 HIS A O 1
ATOM 1718 N N . ASN A 1 247 ? 40.148 26.894 10.057 1.00 45.18 227 ASN A N 1
ATOM 1719 C CA . ASN A 1 247 ? 41.249 27.807 10.367 1.00 43.54 227 ASN A CA 1
ATOM 1720 C C . ASN A 1 247 ? 41.279 28.166 11.857 1.00 44.94 227 ASN A C 1
ATOM 1721 O O . ASN A 1 247 ? 42.361 28.304 12.436 1.00 46.10 227 ASN A O 1
ATOM 1726 N N . GLU A 1 248 ? 40.114 28.257 12.511 1.00 43.99 228 GLU A N 1
ATOM 1727 C CA . GLU A 1 248 ? 40.110 28.613 13.926 1.00 38.31 228 GLU A CA 1
ATOM 1728 C C . GLU A 1 248 ? 40.812 27.570 14.797 1.00 42.96 228 GLU A C 1
ATOM 1729 O O . GLU A 1 248 ? 41.205 27.891 15.921 1.00 45.11 228 GLU A O 1
ATOM 1735 N N . ALA A 1 249 ? 40.974 26.330 14.327 1.00 43.40 229 ALA A N 1
ATOM 1736 C CA . ALA A 1 249 ? 41.627 25.342 15.183 1.00 47.04 229 ALA A CA 1
ATOM 1737 C C . ALA A 1 249 ? 43.118 25.613 15.353 1.00 49.36 229 ALA A C 1
ATOM 1738 O O . ALA A 1 249 ? 43.724 25.055 16.269 1.00 44.89 229 ALA A O 1
ATOM 1740 N N . ASP A 1 250 ? 43.707 26.487 14.566 1.00 46.19 230 ASP A N 1
ATOM 1741 C CA . ASP A 1 250 ? 45.097 26.787 14.732 1.00 42.84 230 ASP A CA 1
ATOM 1742 C C . ASP A 1 250 ? 45.397 27.642 15.941 1.00 46.43 230 ASP A C 1
ATOM 1743 O O . ASP A 1 250 ? 46.516 27.846 16.246 1.00 46.13 230 ASP A O 1
ATOM 1748 N N . PHE A 1 251 ? 44.395 28.141 16.623 1.00 41.84 231 PHE A N 1
ATOM 1749 C CA . PHE A 1 251 ? 44.591 28.906 17.848 1.00 42.89 231 PHE A CA 1
ATOM 1750 C C . PHE A 1 251 ? 44.467 28.044 19.105 1.00 45.64 231 PHE A C 1
ATOM 1751 O O . PHE A 1 251 ? 44.519 28.574 20.218 1.00 46.30 231 PHE A O 1
ATOM 1759 N N . GLY A 1 252 ? 44.327 26.727 18.953 1.00 48.31 232 GLY A N 1
ATOM 1760 C CA . GLY A 1 252 ? 44.143 25.838 20.089 1.00 40.48 232 GLY A CA 1
ATOM 1761 C C . GLY A 1 252 ? 45.323 25.721 21.040 1.00 42.17 232 GLY A C 1
ATOM 1762 O O . GLY A 1 252 ? 45.156 25.136 22.109 1.00 45.82 232 GLY A O 1
ATOM 1763 N N . MET A 1 253 ? 46.506 26.225 20.690 1.00 46.81 233 MET A N 1
ATOM 1764 C CA . MET A 1 253 ? 47.628 26.237 21.623 1.00 46.45 233 MET A CA 1
ATOM 1765 C C . MET A 1 253 ? 47.912 27.636 22.168 1.00 48.27 233 MET A C 1
ATOM 1766 O O . MET A 1 253 ? 48.975 27.860 22.755 1.00 43.36 233 MET A O 1
ATOM 1771 N N . SER A 1 254 ? 46.970 28.570 22.022 1.00 47.73 234 SER A N 1
ATOM 1772 C CA . SER A 1 254 ? 47.236 29.972 22.341 1.00 53.26 234 SER A CA 1
ATOM 1773 C C . SER A 1 254 ? 47.527 30.193 23.820 1.00 53.21 234 SER A C 1
ATOM 1774 O O . SER A 1 254 ? 48.167 31.190 24.175 1.00 52.45 234 SER A O 1
ATOM 1777 N N . TRP A 1 255 ? 47.078 29.286 24.689 1.00 43.14 235 TRP A N 1
ATOM 1778 C CA . TRP A 1 255 ? 47.345 29.435 26.113 1.00 44.18 235 TRP A CA 1
ATOM 1779 C C . TRP A 1 255 ? 48.832 29.354 26.460 1.00 51.29 235 TRP A C 1
ATOM 1780 O O . TRP A 1 255 ? 49.195 29.656 27.598 1.00 57.84 235 TRP A O 1
ATOM 1791 N N . CYS A 1 256 ? 49.695 28.938 25.521 1.00 47.51 236 CYS A N 1
ATOM 1792 C CA . CYS A 1 256 ? 51.142 28.956 25.694 1.00 46.72 236 CYS A CA 1
ATOM 1793 C C . CYS A 1 256 ? 51.815 29.644 24.519 1.00 48.38 236 CYS A C 1
ATOM 1794 O O . CYS A 1 256 ? 52.927 29.275 24.130 1.00 48.87 236 CYS A O 1
ATOM 1797 N N . ALA A 1 257 ? 51.156 30.627 23.922 1.00 46.62 237 ALA A N 1
ATOM 1798 C CA . ALA A 1 257 ? 51.669 31.229 22.706 1.00 45.29 237 ALA A CA 1
ATOM 1799 C C . ALA A 1 257 ? 52.024 32.697 22.846 1.00 54.14 237 ALA A C 1
ATOM 1800 O O . ALA A 1 257 ? 52.825 33.190 22.048 1.00 54.14 237 ALA A O 1
ATOM 1802 N N . GLY A 1 258 ? 51.474 33.404 23.827 1.00 59.83 238 GLY A N 1
ATOM 1803 C CA . GLY A 1 258 ? 51.714 34.832 23.897 1.00 69.54 238 GLY A CA 1
ATOM 1804 C C . GLY A 1 258 ? 51.282 35.604 22.661 1.00 69.70 238 GLY A C 1
ATOM 1805 O O . GLY A 1 258 ? 52.056 36.406 22.131 1.00 67.81 238 GLY A O 1
ATOM 1806 N N . PHE A 1 259 ? 50.078 35.349 22.157 1.00 66.79 239 PHE A N 1
ATOM 1807 C CA . PHE A 1 259 ? 49.565 36.110 21.023 1.00 63.86 239 PHE A CA 1
ATOM 1808 C C . PHE A 1 259 ? 49.101 37.475 21.517 1.00 65.80 239 PHE A C 1
ATOM 1809 O O . PHE A 1 259 ? 48.158 37.553 22.312 1.00 70.28 239 PHE A O 1
ATOM 1817 N N . GLY A 1 260 ? 49.707 38.551 21.002 1.00 67.90 240 GLY A N 1
ATOM 1818 C CA . GLY A 1 260 ? 49.297 39.892 21.364 1.00 75.58 240 GLY A CA 1
ATOM 1819 C C . GLY A 1 260 ? 48.037 40.332 20.631 1.00 79.69 240 GLY A C 1
ATOM 1820 O O . GLY A 1 260 ? 47.473 39.620 19.800 1.00 78.03 240 GLY A O 1
ATOM 1821 N N . GLU A 1 261 ? 47.560 41.528 20.985 1.00 76.22 241 GLU A N 1
ATOM 1822 C CA . GLU A 1 261 ? 46.400 42.063 20.278 1.00 71.62 241 GLU A CA 1
ATOM 1823 C C . GLU A 1 261 ? 46.752 42.412 18.838 1.00 64.04 241 GLU A C 1
ATOM 1824 O O . GLU A 1 261 ? 45.901 42.322 17.950 1.00 61.16 241 GLU A O 1
ATOM 1830 N N . SER A 1 262 ? 47.999 42.802 18.588 1.00 56.43 242 SER A N 1
ATOM 1831 C CA . SER A 1 262 ? 48.421 43.043 17.224 1.00 61.95 242 SER A CA 1
ATOM 1832 C C . SER A 1 262 ? 48.444 41.757 16.400 1.00 62.19 242 SER A C 1
ATOM 1833 O O . SER A 1 262 ? 48.402 41.823 15.166 1.00 67.58 242 SER A O 1
ATOM 1836 N N . PHE A 1 263 ? 48.562 40.598 17.043 1.00 58.33 243 PHE A N 1
ATOM 1837 C CA . PHE A 1 263 ? 48.472 39.345 16.306 1.00 53.70 243 PHE A CA 1
ATOM 1838 C C . PHE A 1 263 ? 47.079 39.177 15.708 1.00 50.07 243 PHE A C 1
ATOM 1839 O O . PHE A 1 263 ? 46.920 39.025 14.493 1.00 51.19 243 PHE A O 1
ATOM 1847 N N . TYR A 1 264 ? 46.054 39.240 16.550 1.00 50.88 244 TYR A N 1
ATOM 1848 C CA . TYR A 1 264 ? 44.691 39.027 16.083 1.00 54.47 244 TYR A CA 1
ATOM 1849 C C . TYR A 1 264 ? 44.215 40.149 15.159 1.00 57.01 244 TYR A C 1
ATOM 1850 O O . TYR A 1 264 ? 43.419 39.900 14.248 1.00 55.40 244 TYR A O 1
ATOM 1859 N N . ASN A 1 265 ? 44.694 41.380 15.352 1.00 61.71 245 ASN A N 1
ATOM 1860 C CA . ASN A 1 265 ? 44.270 42.471 14.479 1.00 63.88 245 ASN A CA 1
ATOM 1861 C C . ASN A 1 265 ? 44.781 42.271 13.061 1.00 61.58 245 ASN A C 1
ATOM 1862 O O . ASN A 1 265 ? 44.079 42.585 12.090 1.00 64.21 245 ASN A O 1
ATOM 1867 N N . ALA A 1 266 ? 46.002 41.753 12.923 1.00 57.24 246 ALA A N 1
ATOM 1868 C CA . ALA A 1 266 ? 46.566 41.513 11.607 1.00 47.91 246 ALA A CA 1
ATOM 1869 C C . ALA A 1 266 ? 45.947 40.280 10.964 1.00 54.48 246 ALA A C 1
ATOM 1870 O O . ALA A 1 266 ? 45.724 40.260 9.747 1.00 56.96 246 ALA A O 1
ATOM 1872 N N . TYR A 1 267 ? 45.668 39.251 11.775 1.00 50.29 247 TYR A N 1
ATOM 1873 C CA . TYR A 1 267 ? 45.040 38.031 11.276 1.00 45.06 247 TYR A CA 1
ATOM 1874 C C . TYR A 1 267 ? 43.681 38.329 10.642 1.00 48.58 247 TYR A C 1
ATOM 1875 O O . TYR A 1 267 ? 43.424 37.959 9.489 1.00 51.74 247 TYR A O 1
ATOM 1884 N N . PHE A 1 268 ? 42.793 38.991 11.383 1.00 41.38 248 PHE A N 1
ATOM 1885 C CA . PHE A 1 268 ? 41.438 39.206 10.882 1.00 45.93 248 PHE A CA 1
ATOM 1886 C C . PHE A 1 268 ? 41.352 40.268 9.799 1.00 56.16 248 PHE A C 1
ATOM 1887 O O . PHE A 1 268 ? 40.269 40.453 9.232 1.00 63.22 248 PHE A O 1
ATOM 1895 N N . LYS A 1 269 ? 42.452 40.965 9.496 1.00 54.48 249 LYS A N 1
ATOM 1896 C CA . LYS A 1 269 ? 42.497 41.780 8.281 1.00 50.90 249 LYS A CA 1
ATOM 1897 C C . LYS A 1 269 ? 42.524 40.904 7.023 1.00 54.01 249 LYS A C 1
ATOM 1898 O O . LYS A 1 269 ? 41.932 41.263 6.005 1.00 59.25 249 LYS A O 1
ATOM 1904 N N . VAL A 1 270 ? 43.202 39.752 7.071 1.00 55.96 250 VAL A N 1
ATOM 1905 C CA . VAL A 1 270 ? 43.298 38.857 5.915 1.00 56.33 250 VAL A CA 1
ATOM 1906 C C . VAL A 1 270 ? 42.107 37.903 5.830 1.00 54.41 250 VAL A C 1
ATOM 1907 O O . VAL A 1 270 ? 41.631 37.604 4.733 1.00 52.81 250 VAL A O 1
ATOM 1911 N N . MET A 1 271 ? 41.591 37.447 6.971 1.00 53.03 251 MET A N 1
ATOM 1912 C CA . MET A 1 271 ? 40.558 36.419 7.062 1.00 60.07 251 MET A CA 1
ATOM 1913 C C . MET A 1 271 ? 39.296 36.943 7.733 1.00 59.61 251 MET A C 1
ATOM 1914 O O . MET A 1 271 ? 39.381 37.524 8.823 1.00 60.53 251 MET A O 1
ATOM 1919 N N . PRO A 1 272 ? 38.129 36.824 7.095 1.00 55.82 252 PRO A N 1
ATOM 1920 C CA . PRO A 1 272 ? 36.885 37.269 7.748 1.00 58.65 252 PRO A CA 1
ATOM 1921 C C . PRO A 1 272 ? 36.497 36.331 8.884 1.00 58.62 252 PRO A C 1
ATOM 1922 O O . PRO A 1 272 ? 36.454 35.110 8.719 1.00 59.73 252 PRO A O 1
ATOM 1926 N N . LYS A 1 273 ? 36.174 36.929 10.027 1.00 56.21 253 LYS A N 1
ATOM 1927 C CA . LYS A 1 273 ? 35.767 36.204 11.221 1.00 48.17 253 LYS A CA 1
ATOM 1928 C C . LYS A 1 273 ? 34.345 35.671 11.052 1.00 54.38 253 LYS A C 1
ATOM 1929 O O . LYS A 1 273 ? 33.449 36.418 10.632 1.00 57.84 253 LYS A O 1
ATOM 1935 N N . GLN A 1 274 ? 34.134 34.380 11.347 1.00 56.28 254 GLN A N 1
ATOM 1936 C CA . GLN A 1 274 ? 32.829 33.750 11.179 1.00 51.64 254 GLN A CA 1
ATOM 1937 C C . GLN A 1 274 ? 32.078 33.658 12.496 1.00 54.30 254 GLN A C 1
ATOM 1938 O O . GLN A 1 274 ? 32.679 33.486 13.556 1.00 49.19 254 GLN A O 1
ATOM 1944 N N . ALA A 1 275 ? 30.744 33.705 12.392 1.00 52.66 255 ALA A N 1
ATOM 1945 C CA . ALA A 1 275 ? 29.854 33.659 13.549 1.00 53.21 255 ALA A CA 1
ATOM 1946 C C . ALA A 1 275 ? 30.117 32.444 14.429 1.00 56.78 255 ALA A C 1
ATOM 1947 O O . ALA A 1 275 ? 30.250 31.310 13.946 1.00 51.74 255 ALA A O 1
ATOM 1949 N N . GLY A 1 276 ? 30.126 32.690 15.737 1.00 58.41 256 GLY A N 1
ATOM 1950 C CA . GLY A 1 276 ? 30.449 31.688 16.729 1.00 54.95 256 GLY A CA 1
ATOM 1951 C C . GLY A 1 276 ? 31.924 31.534 17.011 1.00 54.88 256 GLY A C 1
ATOM 1952 O O . GLY A 1 276 ? 32.309 30.572 17.683 1.00 55.26 256 GLY A O 1
ATOM 1953 N N . TYR A 1 277 ? 32.762 32.450 16.514 1.00 49.07 257 TYR A N 1
ATOM 1954 C CA . TYR A 1 277 ? 34.201 32.340 16.723 1.00 47.24 257 TYR A CA 1
ATOM 1955 C C . TYR A 1 277 ? 34.560 32.358 18.209 1.00 51.17 257 TYR A C 1
ATOM 1956 O O . TYR A 1 277 ? 35.357 31.527 18.675 1.00 47.64 257 TYR A O 1
ATOM 1965 N N . GLU A 1 278 ? 34.003 33.314 18.968 1.00 50.06 258 GLU A N 1
ATOM 1966 C CA . GLU A 1 278 ? 34.304 33.389 20.400 1.00 54.49 258 GLU A CA 1
ATOM 1967 C C . GLU A 1 278 ? 33.788 32.169 21.134 1.00 55.63 258 GLU A C 1
ATOM 1968 O O . GLU A 1 278 ? 34.453 31.645 22.037 1.00 52.86 258 GLU A O 1
ATOM 1974 N N . LYS A 1 279 ? 32.610 31.701 20.737 1.00 50.65 259 LYS A N 1
ATOM 1975 C CA . LYS A 1 279 ? 31.971 30.568 21.382 1.00 52.64 259 LYS A CA 1
ATOM 1976 C C . LYS A 1 279 ? 32.772 29.274 21.211 1.00 52.69 259 LYS A C 1
ATOM 1977 O O . LYS A 1 279 ? 32.746 28.412 22.090 1.00 56.65 259 LYS A O 1
ATOM 1983 N N . ARG A 1 280 ? 33.499 29.131 20.107 1.00 52.46 260 ARG A N 1
ATOM 1984 C CA . ARG A 1 280 ? 34.203 27.901 19.785 1.00 48.12 260 ARG A CA 1
ATOM 1985 C C . ARG A 1 280 ? 35.646 27.871 20.267 1.00 43.92 260 ARG A C 1
ATOM 1986 O O . ARG A 1 280 ? 36.322 26.862 20.059 1.00 46.41 260 ARG A O 1
ATOM 1994 N N . ARG A 1 281 ? 36.158 28.951 20.857 1.00 48.91 261 ARG A N 1
ATOM 1995 C CA . ARG A 1 281 ? 37.584 28.991 21.175 1.00 44.56 261 ARG A CA 1
ATOM 1996 C C . ARG A 1 281 ? 37.983 27.856 22.111 1.00 49.54 261 ARG A C 1
ATOM 1997 O O . ARG A 1 281 ? 38.986 27.169 21.877 1.00 53.52 261 ARG A O 1
ATOM 2005 N N . ASP A 1 282 ? 37.202 27.632 23.173 1.00 46.98 262 ASP A N 1
ATOM 2006 C CA . ASP A 1 282 ? 37.518 26.562 24.125 1.00 46.70 262 ASP A CA 1
ATOM 2007 C C . ASP A 1 282 ? 37.418 25.178 23.502 1.00 48.63 262 ASP A C 1
ATOM 2008 O O . ASP A 1 282 ? 38.176 24.275 23.869 1.00 52.57 262 ASP A O 1
ATOM 2013 N N . LEU A 1 283 ? 36.518 24.995 22.540 1.00 49.12 263 LEU A N 1
ATOM 2014 C CA . LEU A 1 283 ? 36.411 23.702 21.882 1.00 48.35 263 LEU A CA 1
ATOM 2015 C C . LEU A 1 283 ? 37.719 23.302 21.203 1.00 45.88 263 LEU A C 1
ATOM 2016 O O . LEU A 1 283 ? 38.062 22.114 21.167 1.00 46.07 263 LEU A O 1
ATOM 2021 N N . TYR A 1 284 ? 38.463 24.271 20.665 1.00 43.94 264 TYR A N 1
ATOM 2022 C CA . TYR A 1 284 ? 39.734 23.971 20.009 1.00 45.96 264 TYR A CA 1
ATOM 2023 C C . TYR A 1 284 ? 40.895 23.930 20.988 1.00 42.19 264 TYR A C 1
ATOM 2024 O O . TYR A 1 284 ? 41.859 23.204 20.746 1.00 45.39 264 TYR A O 1
ATOM 2033 N N . LEU A 1 285 ? 40.826 24.671 22.095 1.00 36.86 265 LEU A N 1
ATOM 2034 C CA . LEU A 1 285 ? 41.780 24.437 23.176 1.00 45.52 265 LEU A CA 1
ATOM 2035 C C . LEU A 1 285 ? 41.657 23.014 23.708 1.00 49.18 265 LEU A C 1
ATOM 2036 O O . LEU A 1 285 ? 42.663 22.382 24.055 1.00 46.95 265 LEU A O 1
ATOM 2041 N N . LEU A 1 286 ? 40.426 22.491 23.742 1.00 43.53 266 LEU A N 1
ATOM 2042 C CA . LEU A 1 286 ? 40.132 21.230 24.416 1.00 42.14 266 LEU A CA 1
ATOM 2043 C C . LEU A 1 286 ? 40.913 20.074 23.820 1.00 43.59 266 LEU A C 1
ATOM 2044 O O . LEU A 1 286 ? 41.403 19.207 24.553 1.00 54.51 266 LEU A O 1
ATOM 2049 N N . TYR A 1 287 ? 41.047 20.042 22.493 1.00 42.64 267 TYR A N 1
ATOM 2050 C CA . TYR A 1 287 ? 41.838 18.989 21.855 1.00 44.16 267 TYR A CA 1
ATOM 2051 C C . TYR A 1 287 ? 43.248 18.928 22.425 1.00 42.15 267 TYR A C 1
ATOM 2052 O O . TYR A 1 287 ? 43.769 17.847 22.701 1.00 43.41 267 TYR A O 1
ATOM 2061 N N . HIS A 1 288 ? 43.884 20.088 22.598 1.00 41.71 268 HIS A N 1
ATOM 2062 C CA . HIS A 1 288 ? 45.237 20.130 23.117 1.00 42.92 268 HIS A CA 1
ATOM 2063 C C . HIS A 1 288 ? 45.293 19.866 24.614 1.00 46.53 268 HIS A C 1
ATOM 2064 O O . HIS A 1 288 ? 46.245 19.235 25.084 1.00 49.88 268 HIS A O 1
ATOM 2071 N N . TYR A 1 289 ? 44.274 20.278 25.370 1.00 41.29 269 TYR A N 1
ATOM 2072 C CA . TYR A 1 289 ? 44.231 19.892 26.777 1.00 43.99 269 TYR A CA 1
ATOM 2073 C C . TYR A 1 289 ? 44.120 18.379 26.932 1.00 51.24 269 TYR A C 1
ATOM 2074 O O . TYR A 1 289 ? 44.772 17.788 27.803 1.00 54.60 269 TYR A O 1
ATOM 2083 N N . LEU A 1 290 ? 43.308 17.727 26.096 1.00 46.49 270 LEU A N 1
ATOM 2084 C CA . LEU A 1 290 ? 43.246 16.272 26.154 1.00 45.57 270 LEU A CA 1
ATOM 2085 C C . LEU A 1 290 ? 44.584 15.653 25.762 1.00 46.91 270 LEU A C 1
ATOM 2086 O O . LEU A 1 290 ? 45.045 14.699 26.393 1.00 49.83 270 LEU A O 1
ATOM 2091 N N . ASN A 1 291 ? 45.215 16.157 24.706 1.00 46.42 271 ASN A N 1
ATOM 2092 C CA . ASN A 1 291 ? 46.510 15.601 24.321 1.00 43.10 271 ASN A CA 1
ATOM 2093 C C . ASN A 1 291 ? 47.539 15.772 25.435 1.00 44.79 271 ASN A C 1
ATOM 2094 O O . ASN A 1 291 ? 48.342 14.865 25.690 1.00 53.11 271 ASN A O 1
ATOM 2099 N N . HIS A 1 292 ? 47.528 16.930 26.106 1.00 44.26 272 HIS A N 1
ATOM 2100 C CA . HIS A 1 292 ? 48.482 17.194 27.181 1.00 49.60 272 HIS A CA 1
ATOM 2101 C C . HIS A 1 292 ? 48.197 16.303 28.384 1.00 49.44 272 HIS A C 1
ATOM 2102 O O . HIS A 1 292 ? 49.125 15.767 28.999 1.00 54.81 272 HIS A O 1
ATOM 2109 N N . TYR A 1 293 ? 46.914 16.105 28.695 1.00 46.45 273 TYR A N 1
ATOM 2110 C CA . TYR A 1 293 ? 46.484 15.085 29.648 1.00 50.16 273 TYR A CA 1
ATOM 2111 C C . TYR A 1 293 ? 47.067 13.709 29.301 1.00 53.96 273 TYR A C 1
ATOM 2112 O O . TYR A 1 293 ? 47.667 13.042 30.152 1.00 56.61 273 TYR A O 1
ATOM 2121 N N . ASN A 1 294 ? 46.910 13.273 28.046 1.00 53.22 274 ASN A N 1
ATOM 2122 C CA . ASN A 1 294 ? 47.390 11.951 27.647 1.00 52.79 274 ASN A CA 1
ATOM 2123 C C . ASN A 1 294 ? 48.911 11.850 27.653 1.00 54.66 274 ASN A C 1
ATOM 2124 O O . ASN A 1 294 ? 49.443 10.775 27.938 1.00 55.01 274 ASN A O 1
ATOM 2129 N N . LEU A 1 295 ? 49.621 12.947 27.369 1.00 53.60 275 LEU A N 1
ATOM 2130 C CA . LEU A 1 295 ? 51.080 12.958 27.305 1.00 52.58 275 LEU A CA 1
ATOM 2131 C C . LEU A 1 295 ? 51.758 13.255 28.641 1.00 56.45 275 LEU A C 1
ATOM 2132 O O . LEU A 1 295 ? 52.768 12.620 28.963 1.00 59.07 275 LEU A O 1
ATOM 2137 N N . PHE A 1 296 ? 51.261 14.222 29.417 1.00 57.75 276 PHE A N 1
ATOM 2138 C CA . PHE A 1 296 ? 52.000 14.707 30.575 1.00 48.44 276 PHE A CA 1
ATOM 2139 C C . PHE A 1 296 ? 51.296 14.488 31.903 1.00 58.71 276 PHE A C 1
ATOM 2140 O O . PHE A 1 296 ? 51.839 14.909 32.929 1.00 73.46 276 PHE A O 1
ATOM 2148 N N . GLY A 1 297 ? 50.119 13.875 31.930 1.00 54.66 277 GLY A N 1
ATOM 2149 C CA . GLY A 1 297 ? 49.510 13.433 33.173 1.00 54.24 277 GLY A CA 1
ATOM 2150 C C . GLY A 1 297 ? 48.232 14.188 33.547 1.00 57.52 277 GLY A C 1
ATOM 2151 O O . GLY A 1 297 ? 47.874 15.221 32.976 1.00 55.69 277 GLY A O 1
ATOM 2152 N N . SER A 1 298 ? 47.565 13.644 34.574 1.00 59.33 278 SER A N 1
ATOM 2153 C CA . SER A 1 298 ? 46.232 14.065 34.983 1.00 68.04 278 SER A CA 1
ATOM 2154 C C . SER A 1 298 ? 46.184 15.465 35.582 1.00 68.11 278 SER A C 1
ATOM 2155 O O . SER A 1 298 ? 45.084 15.971 35.832 1.00 63.37 278 SER A O 1
ATOM 2158 N N . GLY A 1 299 ? 47.320 16.120 35.806 1.00 63.42 279 GLY A N 1
ATOM 2159 C CA . GLY A 1 299 ? 47.241 17.524 36.168 1.00 58.14 279 GLY A CA 1
ATOM 2160 C C . GLY A 1 299 ? 46.493 18.346 35.133 1.00 60.09 279 GLY A C 1
ATOM 2161 O O . GLY A 1 299 ? 45.907 19.377 35.459 1.00 63.13 279 GLY A O 1
ATOM 2162 N N . TYR A 1 300 ? 46.476 17.886 33.879 1.00 63.63 280 TYR A N 1
ATOM 2163 C CA . TYR A 1 300 ? 45.759 18.568 32.809 1.00 57.68 280 TYR A CA 1
ATOM 2164 C C . TYR A 1 300 ? 44.301 18.132 32.695 1.00 59.50 280 TYR A C 1
ATOM 2165 O O . TYR A 1 300 ? 43.545 18.723 31.913 1.00 55.47 280 TYR A O 1
ATOM 2174 N N . ARG A 1 301 ? 43.875 17.130 33.460 1.00 59.23 281 ARG A N 1
ATOM 2175 C CA . ARG A 1 301 ? 42.508 16.649 33.305 1.00 58.65 281 ARG A CA 1
ATOM 2176 C C . ARG A 1 301 ? 41.482 17.700 33.715 1.00 58.82 281 ARG A C 1
ATOM 2177 O O . ARG A 1 301 ? 40.397 17.760 33.126 1.00 58.45 281 ARG A O 1
ATOM 2185 N N . SER A 1 302 ? 41.807 18.546 34.700 1.00 56.31 282 SER A N 1
ATOM 2186 C CA . SER A 1 302 ? 40.832 19.519 35.198 1.00 60.88 282 SER A CA 1
ATOM 2187 C C . SER A 1 302 ? 40.504 20.595 34.162 1.00 58.11 282 SER A C 1
ATOM 2188 O O . SER A 1 302 ? 39.339 20.979 34.017 1.00 64.17 282 SER A O 1
ATOM 2191 N N . SER A 1 303 ? 41.514 21.101 33.447 1.00 50.21 283 SER A N 1
ATOM 2192 C CA . SER A 1 303 ? 41.271 22.029 32.344 1.00 49.98 283 SER A CA 1
ATOM 2193 C C . SER A 1 303 ? 40.345 21.423 31.289 1.00 49.17 283 SER A C 1
ATOM 2194 O O . SER A 1 303 ? 39.428 22.088 30.797 1.00 52.33 283 SER A O 1
ATOM 2197 N N . ALA A 1 304 ? 40.563 20.160 30.929 1.00 49.65 284 ALA A N 1
ATOM 2198 C CA . ALA A 1 304 ? 39.703 19.523 29.935 1.00 51.06 284 ALA A CA 1
ATOM 2199 C C . ALA A 1 304 ? 38.282 19.345 30.457 1.00 55.85 284 ALA A C 1
ATOM 2200 O O . ALA A 1 304 ? 37.312 19.601 29.738 1.00 56.75 284 ALA A O 1
ATOM 2202 N N . MET A 1 305 ? 38.133 18.886 31.681 1.00 60.81 285 MET A N 1
ATOM 2203 C CA . MET A 1 305 ? 36.817 18.642 32.222 1.00 61.19 285 MET A CA 1
ATOM 2204 C C . MET A 1 305 ? 36.042 19.914 32.428 1.00 59.52 285 MET A C 1
ATOM 2205 O O . MET A 1 305 ? 34.877 19.965 32.188 1.00 56.27 285 MET A O 1
ATOM 2210 N N . SER A 1 306 ? 36.709 20.943 32.873 1.00 57.70 286 SER A N 1
ATOM 2211 C CA . SER A 1 306 ? 36.048 22.229 33.046 1.00 59.44 286 SER A CA 1
ATOM 2212 C C . SER A 1 306 ? 35.439 22.713 31.728 1.00 63.02 286 SER A C 1
ATOM 2213 O O . SER A 1 306 ? 34.274 23.127 31.682 1.00 59.12 286 SER A O 1
ATOM 2216 N N . ILE A 1 307 ? 36.199 22.622 30.630 1.00 62.68 287 ILE A N 1
ATOM 2217 C CA . ILE A 1 307 ? 35.675 23.032 29.329 1.00 56.55 287 ILE A CA 1
ATOM 2218 C C . ILE A 1 307 ? 34.497 22.157 28.916 1.00 54.89 287 ILE A C 1
ATOM 2219 O O . ILE A 1 307 ? 33.493 22.655 28.397 1.00 59.61 287 ILE A O 1
ATOM 2224 N N . ILE A 1 308 ? 34.604 20.841 29.116 1.00 55.39 288 ILE A N 1
ATOM 2225 C CA . ILE A 1 308 ? 33.508 19.954 28.731 1.00 63.12 288 ILE A CA 1
ATOM 2226 C C . ILE A 1 308 ? 32.265 20.253 29.559 1.00 66.10 288 ILE A C 1
ATOM 2227 O O . ILE A 1 308 ? 31.139 20.208 29.050 1.00 67.46 288 ILE A O 1
ATOM 2232 N N . ASP A 1 309 ? 32.448 20.554 30.852 1.00 69.61 289 ASP A N 1
ATOM 2233 C CA . ASP A 1 309 ? 31.311 20.864 31.718 1.00 72.01 289 ASP A CA 1
ATOM 2234 C C . ASP A 1 309 ? 30.609 22.145 31.281 1.00 71.28 289 ASP A C 1
ATOM 2235 O O . ASP A 1 309 ? 29.374 22.210 31.264 1.00 69.70 289 ASP A O 1
ATOM 2240 N N . ASP A 1 310 ? 31.378 23.183 30.952 1.00 70.12 290 ASP A N 1
ATOM 2241 C CA . ASP A 1 310 ? 30.771 24.447 30.541 1.00 74.92 290 ASP A CA 1
ATOM 2242 C C . ASP A 1 310 ? 29.939 24.282 29.277 1.00 63.70 290 ASP A C 1
ATOM 2243 O O . ASP A 1 310 ? 28.852 24.849 29.163 1.00 63.68 290 ASP A O 1
ATOM 2248 N N . TYR A 1 311 ? 30.442 23.531 28.305 1.00 61.34 291 TYR A N 1
ATOM 2249 C CA . TYR A 1 311 ? 29.684 23.347 27.075 1.00 61.77 291 TYR A CA 1
ATOM 2250 C C . TYR A 1 311 ? 28.415 22.526 27.307 1.00 71.60 291 TYR A C 1
ATOM 2251 O O . TYR A 1 311 ? 27.383 22.786 26.676 1.00 73.17 291 TYR A O 1
ATOM 2260 N N . LEU A 1 312 ? 28.472 21.519 28.186 1.00 70.39 292 LEU A N 1
ATOM 2261 C CA . LEU A 1 312 ? 27.275 20.730 28.465 1.00 67.40 292 LEU A CA 1
ATOM 2262 C C . LEU A 1 312 ? 26.193 21.591 29.107 1.00 68.59 292 LEU A C 1
ATOM 2263 O O . LEU A 1 312 ? 25.019 21.503 28.738 1.00 68.58 292 LEU A O 1
ATOM 2268 N N . ARG A 1 313 ? 26.584 22.462 30.036 1.00 68.73 293 ARG A N 1
ATOM 2269 C CA . ARG A 1 313 ? 25.683 23.474 30.580 1.00 70.91 293 ARG A CA 1
ATOM 2270 C C . ARG A 1 313 ? 25.146 24.381 29.473 1.00 73.32 293 ARG A C 1
ATOM 2271 O O . ARG A 1 313 ? 23.937 24.422 29.216 1.00 78.24 293 ARG A O 1
ATOM 2279 N N . MET A 1 314 ? 26.052 25.086 28.779 1.00 70.24 294 MET A N 1
ATOM 2280 C CA . MET A 1 314 ? 25.678 26.026 27.721 1.00 70.61 294 MET A CA 1
ATOM 2281 C C . MET A 1 314 ? 24.721 25.400 26.716 1.00 74.61 294 MET A C 1
ATOM 2282 O O . MET A 1 314 ? 23.798 26.064 26.230 1.00 83.19 294 MET A O 1
ATOM 2287 N N . LEU A 1 315 ? 24.926 24.130 26.385 1.00 73.27 295 LEU A N 1
ATOM 2288 C CA . LEU A 1 315 ? 23.989 23.400 25.533 1.00 69.04 295 LEU A CA 1
ATOM 2289 C C . LEU A 1 315 ? 22.845 22.870 26.401 1.00 69.17 295 LEU A C 1
ATOM 2290 O O . LEU A 1 315 ? 21.991 22.120 25.938 1.00 75.66 295 LEU A O 1
ATOM 2295 N N . ASP B 1 27 ? 76.297 6.041 7.118 1.00 74.75 7 ASP B N 1
ATOM 2296 C CA . ASP B 1 27 ? 75.920 7.366 7.604 1.00 77.92 7 ASP B CA 1
ATOM 2297 C C . ASP B 1 27 ? 75.020 8.067 6.571 1.00 74.10 7 ASP B C 1
ATOM 2298 O O . ASP B 1 27 ? 75.494 8.770 5.673 1.00 75.28 7 ASP B O 1
ATOM 2303 N N . PRO B 1 28 ? 73.712 7.830 6.671 1.00 67.30 8 PRO B N 1
ATOM 2304 C CA . PRO B 1 28 ? 72.796 8.411 5.677 1.00 70.16 8 PRO B CA 1
ATOM 2305 C C . PRO B 1 28 ? 72.743 9.938 5.712 1.00 65.77 8 PRO B C 1
ATOM 2306 O O . PRO B 1 28 ? 72.479 10.557 4.670 1.00 61.25 8 PRO B O 1
ATOM 2310 N N . ILE B 1 29 ? 72.998 10.567 6.869 1.00 58.96 9 ILE B N 1
ATOM 2311 C CA . ILE B 1 29 ? 73.055 12.027 6.926 1.00 55.95 9 ILE B CA 1
ATOM 2312 C C . ILE B 1 29 ? 74.238 12.538 6.104 1.00 59.13 9 ILE B C 1
ATOM 2313 O O . ILE B 1 29 ? 74.079 13.360 5.190 1.00 59.48 9 ILE B O 1
ATOM 2318 N N . ARG B 1 30 ? 75.442 12.043 6.418 1.00 60.77 10 ARG B N 1
ATOM 2319 C CA . ARG B 1 30 ? 76.626 12.354 5.618 1.00 65.01 10 ARG B CA 1
ATOM 2320 C C . ARG B 1 30 ? 76.413 11.990 4.156 1.00 65.13 10 ARG B C 1
ATOM 2321 O O . ARG B 1 30 ? 76.704 12.791 3.262 1.00 64.31 10 ARG B O 1
ATOM 2329 N N . GLU B 1 31 ? 75.852 10.806 3.900 1.00 70.63 11 GLU B N 1
ATOM 2330 C CA . GLU B 1 31 ? 75.594 10.363 2.532 1.00 70.59 11 GLU B CA 1
ATOM 2331 C C . GLU B 1 31 ? 74.776 11.384 1.744 1.00 62.36 11 GLU B C 1
ATOM 2332 O O . GLU B 1 31 ? 75.137 11.733 0.615 1.00 69.51 11 GLU B O 1
ATOM 2338 N N . TRP B 1 32 ? 73.655 11.862 2.312 1.00 58.84 12 TRP B N 1
ATOM 2339 C CA . TRP B 1 32 ? 72.810 12.816 1.593 1.00 53.36 12 TRP B CA 1
ATOM 2340 C C . TRP B 1 32 ? 73.545 14.135 1.363 1.00 58.94 12 TRP B C 1
ATOM 2341 O O . TRP B 1 32 ? 73.553 14.672 0.247 1.00 63.02 12 TRP B O 1
ATOM 2352 N N . ILE B 1 33 ? 74.200 14.649 2.409 1.00 56.39 13 ILE B N 1
ATOM 2353 C CA . ILE B 1 33 ? 74.885 15.938 2.345 1.00 59.19 13 ILE B CA 1
ATOM 2354 C C . ILE B 1 33 ? 75.993 15.954 1.299 1.00 58.53 13 ILE B C 1
ATOM 2355 O O . ILE B 1 33 ? 76.208 16.978 0.640 1.00 56.40 13 ILE B O 1
ATOM 2360 N N . LEU B 1 34 ? 76.644 14.812 1.050 1.00 63.03 14 LEU B N 1
ATOM 2361 C CA . LEU B 1 34 ? 77.750 14.780 0.093 1.00 66.12 14 LEU B CA 1
ATOM 2362 C C . LEU B 1 34 ? 77.321 14.398 -1.312 1.00 73.79 14 LEU B C 1
ATOM 2363 O O . LEU B 1 34 ? 78.106 14.575 -2.250 1.00 78.73 14 LEU B O 1
ATOM 2368 N N . THR B 1 35 ? 76.142 13.804 -1.477 1.00 79.11 15 THR B N 1
ATOM 2369 C CA . THR B 1 35 ? 75.582 13.642 -2.812 1.00 72.89 15 THR B CA 1
ATOM 2370 C C . THR B 1 35 ? 74.629 14.786 -3.151 1.00 64.40 15 THR B C 1
ATOM 2371 O O . THR B 1 35 ? 74.984 15.723 -3.871 1.00 64.82 15 THR B O 1
ATOM 2375 N N . GLU B 1 36 ? 73.410 14.704 -2.671 1.00 71.06 16 GLU B N 1
ATOM 2376 C CA . GLU B 1 36 ? 72.366 15.691 -2.955 1.00 71.54 16 GLU B CA 1
ATOM 2377 C C . GLU B 1 36 ? 72.494 17.094 -2.410 1.00 69.57 16 GLU B C 1
ATOM 2378 O O . GLU B 1 36 ? 72.013 18.013 -3.011 1.00 68.02 16 GLU B O 1
ATOM 2384 N N . GLY B 1 37 ? 73.105 17.256 -1.261 1.00 65.03 17 GLY B N 1
ATOM 2385 C CA . GLY B 1 37 ? 73.322 18.579 -0.706 1.00 63.19 17 GLY B CA 1
ATOM 2386 C C . GLY B 1 37 ? 74.398 19.363 -1.411 1.00 73.37 17 GLY B C 1
ATOM 2387 O O . GLY B 1 37 ? 74.598 20.539 -1.084 1.00 71.09 17 GLY B O 1
ATOM 2388 N N . LYS B 1 38 ? 75.082 18.705 -2.367 1.00 75.68 18 LYS B N 1
ATOM 2389 C CA . LYS B 1 38 ? 76.110 19.281 -3.241 1.00 77.81 18 LYS B CA 1
ATOM 2390 C C . LYS B 1 38 ? 77.370 19.704 -2.488 1.00 75.11 18 LYS B C 1
ATOM 2391 O O . LYS B 1 38 ? 78.089 20.604 -2.921 1.00 68.02 18 LYS B O 1
ATOM 2397 N N . ALA B 1 39 ? 77.683 19.033 -1.386 1.00 72.09 19 ALA B N 1
ATOM 2398 C CA . ALA B 1 39 ? 78.878 19.336 -0.621 1.00 62.82 19 ALA B CA 1
ATOM 2399 C C . ALA B 1 39 ? 79.931 18.269 -0.880 1.00 65.91 19 ALA B C 1
ATOM 2400 O O . ALA B 1 39 ? 79.622 17.147 -1.279 1.00 69.34 19 ALA B O 1
ATOM 2402 N N . THR B 1 40 ? 81.186 18.612 -0.607 1.00 62.14 20 THR B N 1
ATOM 2403 C CA . THR B 1 40 ? 82.270 17.641 -0.674 1.00 65.33 20 THR B CA 1
ATOM 2404 C C . THR B 1 40 ? 82.950 17.434 0.665 1.00 65.31 20 THR B C 1
ATOM 2405 O O . THR B 1 40 ? 83.641 16.423 0.838 1.00 61.98 20 THR B O 1
ATOM 2409 N N . GLN B 1 41 ? 82.790 18.356 1.611 1.00 67.30 21 GLN B N 1
ATOM 2410 C CA . GLN B 1 41 ? 83.360 18.141 2.929 1.00 64.95 21 GLN B CA 1
ATOM 2411 C C . GLN B 1 41 ? 82.501 18.777 4.014 1.00 61.00 21 GLN B C 1
ATOM 2412 O O . GLN B 1 41 ? 81.898 19.837 3.818 1.00 59.50 21 GLN B O 1
ATOM 2418 N N . ILE B 1 42 ? 82.431 18.086 5.145 1.00 58.68 22 ILE B N 1
ATOM 2419 C CA . ILE B 1 42 ? 81.774 18.561 6.356 1.00 51.08 22 ILE B CA 1
ATOM 2420 C C . ILE B 1 42 ? 82.865 19.112 7.270 1.00 52.51 22 ILE B C 1
ATOM 2421 O O . ILE B 1 42 ? 83.766 18.373 7.670 1.00 50.48 22 ILE B O 1
ATOM 2426 N N . THR B 1 43 ? 82.836 20.427 7.536 1.00 49.94 23 THR B N 1
ATOM 2427 C CA . THR B 1 43 ? 83.889 21.104 8.287 1.00 53.03 23 THR B CA 1
ATOM 2428 C C . THR B 1 43 ? 83.572 21.312 9.770 1.00 59.33 23 THR B C 1
ATOM 2429 O O . THR B 1 43 ? 84.496 21.540 10.556 1.00 63.67 23 THR B O 1
ATOM 2433 N N . LYS B 1 44 ? 82.309 21.244 10.180 1.00 58.61 24 LYS B N 1
ATOM 2434 C CA . LYS B 1 44 ? 81.990 21.392 11.592 1.00 56.69 24 LYS B CA 1
ATOM 2435 C C . LYS B 1 44 ? 80.620 20.789 11.876 1.00 56.28 24 LYS B C 1
ATOM 2436 O O . LYS B 1 44 ? 79.710 20.853 11.043 1.00 61.33 24 LYS B O 1
ATOM 2442 N N . ILE B 1 45 ? 80.487 20.229 13.080 1.00 53.40 25 ILE B N 1
ATOM 2443 C CA . ILE B 1 45 ? 79.228 19.693 13.600 1.00 52.89 25 ILE B CA 1
ATOM 2444 C C . ILE B 1 45 ? 79.081 20.182 15.035 1.00 47.88 25 ILE B C 1
ATOM 2445 O O . ILE B 1 45 ? 79.933 19.881 15.878 1.00 52.08 25 ILE B O 1
ATOM 2450 N N . GLY B 1 46 ? 78.060 20.999 15.290 1.00 46.27 26 GLY B N 1
ATOM 2451 C CA . GLY B 1 46 ? 77.715 21.452 16.635 1.00 44.34 26 GLY B CA 1
ATOM 2452 C C . GLY B 1 46 ? 76.355 20.904 17.044 1.00 51.43 26 GLY B C 1
ATOM 2453 O O . GLY B 1 46 ? 75.377 21.065 16.308 1.00 47.08 26 GLY B O 1
ATOM 2454 N N . SER B 1 47 ? 76.305 20.262 18.228 1.00 48.05 27 SER B N 1
ATOM 2455 C CA . SER B 1 47 ? 75.136 19.492 18.678 1.00 53.04 27 SER B CA 1
ATOM 2456 C C . SER B 1 47 ? 74.664 19.925 20.059 1.00 50.64 27 SER B C 1
ATOM 2457 O O . SER B 1 47 ? 75.469 20.028 20.996 1.00 44.83 27 SER B O 1
ATOM 2460 N N . VAL B 1 48 ? 73.345 20.102 20.195 1.00 47.78 28 VAL B N 1
ATOM 2461 C CA . VAL B 1 48 ? 72.692 20.373 21.470 1.00 49.34 28 VAL B CA 1
ATOM 2462 C C . VAL B 1 48 ? 71.541 19.380 21.651 1.00 56.29 28 VAL B C 1
ATOM 2463 O O . VAL B 1 48 ? 71.185 18.628 20.740 1.00 52.54 28 VAL B O 1
ATOM 2467 N N . GLY B 1 49 ? 70.979 19.357 22.863 1.00 53.44 29 GLY B N 1
ATOM 2468 C CA . GLY B 1 49 ? 69.836 18.488 23.115 1.00 45.41 29 GLY B CA 1
ATOM 2469 C C . GLY B 1 49 ? 70.256 17.071 23.459 1.00 48.26 29 GLY B C 1
ATOM 2470 O O . GLY B 1 49 ? 71.346 16.833 23.965 1.00 54.11 29 GLY B O 1
ATOM 2471 N N . GLY B 1 50 ? 69.380 16.117 23.167 1.00 50.54 30 GLY B N 1
ATOM 2472 C CA . GLY B 1 50 ? 69.717 14.725 23.399 1.00 51.53 30 GLY B CA 1
ATOM 2473 C C . GLY B 1 50 ? 69.566 14.216 24.827 1.00 57.33 30 GLY B C 1
ATOM 2474 O O . GLY B 1 50 ? 69.801 13.026 25.064 1.00 68.07 30 GLY B O 1
ATOM 2475 N N . GLY B 1 51 ? 69.205 15.058 25.794 1.00 58.73 31 GLY B N 1
ATOM 2476 C CA . GLY B 1 51 ? 69.044 14.568 27.151 1.00 64.62 31 GLY B CA 1
ATOM 2477 C C . GLY B 1 51 ? 67.869 13.614 27.269 1.00 70.11 31 GLY B C 1
ATOM 2478 O O . GLY B 1 51 ? 66.990 13.555 26.411 1.00 70.54 31 GLY B O 1
ATOM 2479 N N . CYS B 1 52 ? 67.818 12.879 28.378 1.00 71.80 32 CYS B N 1
ATOM 2480 C CA . CYS B 1 52 ? 66.714 11.956 28.605 1.00 73.59 32 CYS B CA 1
ATOM 2481 C C . CYS B 1 52 ? 65.775 12.478 29.682 1.00 66.81 32 CYS B C 1
ATOM 2482 O O . CYS B 1 52 ? 66.204 13.091 30.661 1.00 67.90 32 CYS B O 1
ATOM 2485 N N . ILE B 1 53 ? 64.485 12.220 29.474 1.00 65.23 33 ILE B N 1
ATOM 2486 C CA . ILE B 1 53 ? 63.428 12.731 30.331 1.00 59.15 33 ILE B CA 1
ATOM 2487 C C . ILE B 1 53 ? 63.306 11.855 31.577 1.00 58.49 33 ILE B C 1
ATOM 2488 O O . ILE B 1 53 ? 63.664 10.680 31.577 1.00 56.52 33 ILE B O 1
ATOM 2493 N N . ASN B 1 54 ? 62.772 12.432 32.651 1.00 60.09 34 ASN B N 1
ATOM 2494 C CA . ASN B 1 54 ? 62.622 11.677 33.885 1.00 57.79 34 ASN B CA 1
ATOM 2495 C C . ASN B 1 54 ? 61.632 10.546 33.676 1.00 58.05 34 ASN B C 1
ATOM 2496 O O . ASN B 1 54 ? 60.679 10.673 32.901 1.00 60.73 34 ASN B O 1
ATOM 2501 N N . LEU B 1 55 ? 61.908 9.406 34.302 1.00 49.76 35 LEU B N 1
ATOM 2502 C CA . LEU B 1 55 ? 60.918 8.352 34.429 1.00 52.65 35 LEU B CA 1
ATOM 2503 C C . LEU B 1 55 ? 60.070 8.641 35.659 1.00 59.77 35 LEU B C 1
ATOM 2504 O O . LEU B 1 55 ? 60.613 8.831 36.755 1.00 57.31 35 LEU B O 1
ATOM 2509 N N . ALA B 1 56 ? 58.748 8.648 35.480 1.00 57.01 36 ALA B N 1
ATOM 2510 C CA . ALA B 1 56 ? 57.792 8.897 36.552 1.00 55.05 36 ALA B CA 1
ATOM 2511 C C . ALA B 1 56 ? 57.009 7.621 36.857 1.00 58.45 36 ALA B C 1
ATOM 2512 O O . ALA B 1 56 ? 56.403 7.032 35.957 1.00 62.21 36 ALA B O 1
ATOM 2514 N N . SER B 1 57 ? 56.996 7.205 38.123 1.00 56.85 37 SER B N 1
ATOM 2515 C CA . SER B 1 57 ? 56.474 5.893 38.487 1.00 57.66 37 SER B CA 1
ATOM 2516 C C . SER B 1 57 ? 55.539 5.951 39.688 1.00 60.26 37 SER B C 1
ATOM 2517 O O . SER B 1 57 ? 55.815 6.629 40.682 1.00 61.67 37 SER B O 1
ATOM 2520 N N . HIS B 1 58 ? 54.456 5.188 39.591 1.00 57.18 38 HIS B N 1
ATOM 2521 C CA . HIS B 1 58 ? 53.525 4.924 40.681 1.00 62.59 38 HIS B CA 1
ATOM 2522 C C . HIS B 1 58 ? 53.858 3.566 41.307 1.00 68.54 38 HIS B C 1
ATOM 2523 O O . HIS B 1 58 ? 53.776 2.532 40.638 1.00 67.92 38 HIS B O 1
ATOM 2530 N N . TYR B 1 59 ? 54.230 3.578 42.583 1.00 72.58 39 TYR B N 1
ATOM 2531 C CA . TYR B 1 59 ? 54.573 2.352 43.293 1.00 73.66 39 TYR B CA 1
ATOM 2532 C C . TYR B 1 59 ? 53.376 1.810 44.066 1.00 78.14 39 TYR B C 1
ATOM 2533 O O . TYR B 1 59 ? 52.836 2.483 44.944 1.00 77.26 39 TYR B O 1
ATOM 2542 N N . GLN B 1 60 ? 52.869 0.641 43.741 1.00 86.18 40 GLN B N 1
ATOM 2543 C CA . GLN B 1 60 ? 51.725 0.150 44.500 1.00 88.71 40 GLN B CA 1
ATOM 2544 C C . GLN B 1 60 ? 52.174 -0.903 45.492 1.00 96.55 40 GLN B C 1
ATOM 2545 O O . GLN B 1 60 ? 52.774 -1.890 45.137 1.00 102.92 40 GLN B O 1
ATOM 2551 N N . THR B 1 61 ? 51.876 -0.648 46.744 1.00 95.10 41 THR B N 1
ATOM 2552 C CA . THR B 1 61 ? 52.244 -1.443 47.909 1.00 98.07 41 THR B CA 1
ATOM 2553 C C . THR B 1 61 ? 51.060 -1.613 48.855 1.00 96.47 41 THR B C 1
ATOM 2554 O O . THR B 1 61 ? 50.102 -0.842 48.810 1.00 101.98 41 THR B O 1
ATOM 2558 N N . ASP B 1 62 ? 51.132 -2.628 49.710 1.00 98.90 42 ASP B N 1
ATOM 2559 C CA . ASP B 1 62 ? 50.067 -2.899 50.665 1.00 100.29 42 ASP B CA 1
ATOM 2560 C C . ASP B 1 62 ? 49.891 -1.781 51.683 1.00 96.48 42 ASP B C 1
ATOM 2561 O O . ASP B 1 62 ? 48.936 -1.823 52.462 1.00 101.16 42 ASP B O 1
ATOM 2566 N N . ALA B 1 63 ? 50.769 -0.780 51.681 1.00 92.85 43 ALA B N 1
ATOM 2567 C CA . ALA B 1 63 ? 50.681 0.360 52.583 1.00 86.26 43 ALA B CA 1
ATOM 2568 C C . ALA B 1 63 ? 50.371 1.657 51.845 1.00 85.06 43 ALA B C 1
ATOM 2569 O O . ALA B 1 63 ? 50.733 2.737 52.321 1.00 91.27 43 ALA B O 1
ATOM 2571 N N . GLY B 1 64 ? 49.746 1.571 50.675 1.00 85.16 44 GLY B N 1
ATOM 2572 C CA . GLY B 1 64 ? 49.430 2.738 49.877 1.00 74.88 44 GLY B CA 1
ATOM 2573 C C . GLY B 1 64 ? 50.463 2.995 48.798 1.00 76.94 44 GLY B C 1
ATOM 2574 O O . GLY B 1 64 ? 51.407 2.226 48.584 1.00 77.91 44 GLY B O 1
ATOM 2575 N N . SER B 1 65 ? 50.264 4.116 48.110 1.00 72.85 45 SER B N 1
ATOM 2576 C CA . SER B 1 65 ? 51.064 4.483 46.953 1.00 71.42 45 SER B CA 1
ATOM 2577 C C . SER B 1 65 ? 52.246 5.372 47.345 1.00 71.55 45 SER B C 1
ATOM 2578 O O . SER B 1 65 ? 52.238 6.035 48.381 1.00 71.84 45 SER B O 1
ATOM 2581 N N . PHE B 1 66 ? 53.278 5.366 46.493 1.00 71.30 46 PHE B N 1
ATOM 2582 C CA . PHE B 1 66 ? 54.380 6.321 46.548 1.00 61.00 46 PHE B CA 1
ATOM 2583 C C . PHE B 1 66 ? 54.699 6.797 45.140 1.00 64.63 46 PHE B C 1
ATOM 2584 O O . PHE B 1 66 ? 54.558 6.045 44.172 1.00 67.26 46 PHE B O 1
ATOM 2592 N N . PHE B 1 67 ? 55.159 8.042 45.028 1.00 59.25 47 PHE B N 1
ATOM 2593 C CA . PHE B 1 67 ? 55.541 8.603 43.738 1.00 55.62 47 PHE B CA 1
ATOM 2594 C C . PHE B 1 67 ? 57.059 8.739 43.668 1.00 58.55 47 PHE B C 1
ATOM 2595 O O . PHE B 1 67 ? 57.688 9.275 44.590 1.00 58.88 47 PHE B O 1
ATOM 2603 N N . VAL B 1 68 ? 57.638 8.241 42.578 1.00 60.45 48 VAL B N 1
ATOM 2604 C CA . VAL B 1 68 ? 59.082 8.128 42.404 1.00 51.57 48 VAL B CA 1
ATOM 2605 C C . VAL B 1 68 ? 59.454 8.654 41.026 1.00 56.63 48 VAL B C 1
ATOM 2606 O O . VAL B 1 68 ? 58.802 8.324 40.029 1.00 61.89 48 VAL B O 1
ATOM 2610 N N . LYS B 1 69 ? 60.515 9.455 40.961 1.00 57.85 49 LYS B N 1
ATOM 2611 C CA . LYS B 1 69 ? 61.099 9.846 39.688 1.00 57.68 49 LYS B CA 1
ATOM 2612 C C . LYS B 1 69 ? 62.585 9.535 39.597 1.00 68.88 49 LYS B C 1
ATOM 2613 O O . LYS B 1 69 ? 63.354 9.852 40.513 1.00 68.75 49 LYS B O 1
ATOM 2619 N N . THR B 1 70 ? 62.976 8.865 38.510 1.00 67.82 50 THR B N 1
ATOM 2620 C CA . THR B 1 70 ? 64.354 8.436 38.317 1.00 63.10 50 THR B CA 1
ATOM 2621 C C . THR B 1 70 ? 64.883 9.035 37.028 1.00 61.97 50 THR B C 1
ATOM 2622 O O . THR B 1 70 ? 64.127 9.307 36.089 1.00 54.07 50 THR B O 1
ATOM 2626 N N . ASN B 1 71 ? 66.197 9.231 37.000 1.00 57.23 51 ASN B N 1
ATOM 2627 C CA . ASN B 1 71 ? 66.888 9.615 35.779 1.00 54.20 51 ASN B CA 1
ATOM 2628 C C . ASN B 1 71 ? 68.301 9.047 35.839 1.00 58.27 51 ASN B C 1
ATOM 2629 O O . ASN B 1 71 ? 69.070 9.395 36.737 1.00 58.43 51 ASN B O 1
ATOM 2634 N N . ARG B 1 72 ? 68.629 8.126 34.927 1.00 63.11 52 ARG B N 1
ATOM 2635 C CA . ARG B 1 72 ? 69.936 7.469 34.962 1.00 74.35 52 ARG B CA 1
ATOM 2636 C C . ARG B 1 72 ? 71.066 8.348 34.429 1.00 76.72 52 ARG B C 1
ATOM 2637 O O . ARG B 1 72 ? 72.237 8.035 34.664 1.00 75.98 52 ARG B O 1
ATOM 2645 N N . SER B 1 73 ? 70.751 9.438 33.725 1.00 71.69 53 SER B N 1
ATOM 2646 C CA . SER B 1 73 ? 71.779 10.258 33.100 1.00 76.41 53 SER B CA 1
ATOM 2647 C C . SER B 1 73 ? 72.252 11.409 33.982 1.00 76.17 53 SER B C 1
ATOM 2648 O O . SER B 1 73 ? 73.347 11.925 33.755 1.00 84.22 53 SER B O 1
ATOM 2651 N N . ILE B 1 74 ? 71.447 11.850 34.947 1.00 71.67 54 ILE B N 1
ATOM 2652 C CA . ILE B 1 74 ? 71.690 13.072 35.711 1.00 75.37 54 ILE B CA 1
ATOM 2653 C C . ILE B 1 74 ? 72.116 12.710 37.130 1.00 77.48 54 ILE B C 1
ATOM 2654 O O . ILE B 1 74 ? 71.552 11.800 37.747 1.00 77.63 54 ILE B O 1
ATOM 2659 N N . GLY B 1 75 ? 73.087 13.451 37.660 1.00 74.57 55 GLY B N 1
ATOM 2660 C CA . GLY B 1 75 ? 73.516 13.309 39.032 1.00 65.34 55 GLY B CA 1
ATOM 2661 C C . GLY B 1 75 ? 72.513 13.852 40.028 1.00 68.06 55 GLY B C 1
ATOM 2662 O O . GLY B 1 75 ? 71.567 14.556 39.670 1.00 67.89 55 GLY B O 1
ATOM 2663 N N . PRO B 1 76 ? 72.726 13.555 41.316 1.00 71.30 56 PRO B N 1
ATOM 2664 C CA . PRO B 1 76 ? 71.653 13.740 42.314 1.00 64.59 56 PRO B CA 1
ATOM 2665 C C . PRO B 1 76 ? 71.358 15.185 42.695 1.00 68.97 56 PRO B C 1
ATOM 2666 O O . PRO B 1 76 ? 70.404 15.408 43.450 1.00 75.28 56 PRO B O 1
ATOM 2670 N N . ALA B 1 77 ? 72.122 16.169 42.218 1.00 67.12 57 ALA B N 1
ATOM 2671 C CA . ALA B 1 77 ? 71.926 17.539 42.690 1.00 66.22 57 ALA B CA 1
ATOM 2672 C C . ALA B 1 77 ? 70.519 18.055 42.382 1.00 64.88 57 ALA B C 1
ATOM 2673 O O . ALA B 1 77 ? 69.904 18.729 43.215 1.00 67.38 57 ALA B O 1
ATOM 2675 N N . MET B 1 78 ? 69.987 17.735 41.196 1.00 60.03 58 MET B N 1
ATOM 2676 C CA . MET B 1 78 ? 68.686 18.262 40.774 1.00 58.94 58 MET B CA 1
ATOM 2677 C C . MET B 1 78 ? 67.546 17.760 41.661 1.00 51.81 58 MET B C 1
ATOM 2678 O O . MET B 1 78 ? 66.688 18.539 42.090 1.00 62.98 58 MET B O 1
ATOM 2683 N N . PHE B 1 79 ? 67.491 16.455 41.909 1.00 52.19 59 PHE B N 1
ATOM 2684 C CA . PHE B 1 79 ? 66.435 15.912 42.756 1.00 53.13 59 PHE B CA 1
ATOM 2685 C C . PHE B 1 79 ? 66.586 16.373 44.201 1.00 59.60 59 PHE B C 1
ATOM 2686 O O . PHE B 1 79 ? 65.587 16.509 44.916 1.00 60.85 59 PHE B O 1
ATOM 2694 N N . GLU B 1 80 ? 67.819 16.606 44.654 1.00 63.04 60 GLU B N 1
ATOM 2695 C CA . GLU B 1 80 ? 68.021 17.113 46.007 1.00 57.79 60 GLU B CA 1
ATOM 2696 C C . GLU B 1 80 ? 67.479 18.525 46.165 1.00 62.03 60 GLU B C 1
ATOM 2697 O O . GLU B 1 80 ? 66.880 18.852 47.199 1.00 66.51 60 GLU B O 1
ATOM 2703 N N . GLY B 1 81 ? 67.675 19.374 45.153 1.00 58.68 61 GLY B N 1
ATOM 2704 C CA . GLY B 1 81 ? 67.117 20.714 45.214 1.00 56.02 61 GLY B CA 1
ATOM 2705 C C . GLY B 1 81 ? 65.602 20.715 45.162 1.00 56.39 61 GLY B C 1
ATOM 2706 O O . GLY B 1 81 ? 64.946 21.525 45.828 1.00 61.25 61 GLY B O 1
ATOM 2707 N N . GLU B 1 82 ? 65.028 19.826 44.350 1.00 51.11 62 GLU B N 1
ATOM 2708 C CA . GLU B 1 82 ? 63.582 19.656 44.334 1.00 51.88 62 GLU B CA 1
ATOM 2709 C C . GLU B 1 82 ? 63.064 19.221 45.704 1.00 59.67 62 GLU B C 1
ATOM 2710 O O . GLU B 1 82 ? 62.059 19.752 46.195 1.00 54.29 62 GLU B O 1
ATOM 2716 N N . ALA B 1 83 ? 63.741 18.255 46.339 1.00 52.33 63 ALA B N 1
ATOM 2717 C CA . ALA B 1 83 ? 63.288 17.769 47.637 1.00 55.21 63 ALA B CA 1
ATOM 2718 C C . ALA B 1 83 ? 63.306 18.881 48.671 1.00 61.89 63 ALA B C 1
ATOM 2719 O O . ALA B 1 83 ? 62.356 19.030 49.449 1.00 67.56 63 ALA B O 1
ATOM 2721 N N . LEU B 1 84 ? 64.382 19.669 48.703 1.00 60.02 64 LEU B N 1
ATOM 2722 C CA . LEU B 1 84 ? 64.461 20.760 49.669 1.00 58.10 64 LEU B CA 1
ATOM 2723 C C . LEU B 1 84 ? 63.466 21.872 49.343 1.00 58.82 64 LEU B C 1
ATOM 2724 O O . LEU B 1 84 ? 62.933 22.510 50.256 1.00 60.25 64 LEU B O 1
ATOM 2729 N N . GLY B 1 85 ? 63.185 22.099 48.057 1.00 56.38 65 GLY B N 1
ATOM 2730 C CA . GLY B 1 85 ? 62.143 23.052 47.689 1.00 54.72 65 GLY B CA 1
ATOM 2731 C C . GLY B 1 85 ? 60.760 22.599 48.123 1.00 49.94 65 GLY B C 1
ATOM 2732 O O . GLY B 1 85 ? 60.023 23.353 48.763 1.00 59.21 65 GLY B O 1
ATOM 2733 N N . LEU B 1 86 ? 60.401 21.347 47.813 1.00 53.33 66 LEU B N 1
ATOM 2734 C CA . LEU B 1 86 ? 59.114 20.819 48.266 1.00 58.99 66 LEU B CA 1
ATOM 2735 C C . LEU B 1 86 ? 59.012 20.870 49.783 1.00 62.55 66 LEU B C 1
ATOM 2736 O O . LEU B 1 86 ? 57.945 21.156 50.333 1.00 62.54 66 LEU B O 1
ATOM 2741 N N . GLU B 1 87 ? 60.116 20.595 50.477 1.00 67.63 67 GLU B N 1
ATOM 2742 C CA . GLU B 1 87 ? 60.086 20.592 51.934 1.00 65.14 67 GLU B CA 1
ATOM 2743 C C . GLU B 1 87 ? 59.804 21.989 52.490 1.00 64.76 67 GLU B C 1
ATOM 2744 O O . GLU B 1 87 ? 58.955 22.155 53.376 1.00 67.68 67 GLU B O 1
ATOM 2750 N N . ALA B 1 88 ? 60.485 23.011 51.965 1.00 59.22 68 ALA B N 1
ATOM 2751 C CA . ALA B 1 88 ? 60.264 24.370 52.452 1.00 55.02 68 ALA B CA 1
ATOM 2752 C C . ALA B 1 88 ? 58.860 24.923 52.172 1.00 58.82 68 ALA B C 1
ATOM 2753 O O . ALA B 1 88 ? 58.308 25.676 52.985 1.00 65.72 68 ALA B O 1
ATOM 2755 N N . MET B 1 89 ? 58.248 24.527 51.042 1.00 61.80 69 MET B N 1
ATOM 2756 C CA . MET B 1 89 ? 56.886 24.977 50.729 1.00 59.08 69 MET B CA 1
ATOM 2757 C C . MET B 1 89 ? 55.914 24.156 51.571 1.00 58.23 69 MET B C 1
ATOM 2758 O O . MET B 1 89 ? 54.883 24.672 52.005 1.00 56.74 69 MET B O 1
ATOM 2763 N N . TYR B 1 90 ? 56.210 22.866 51.792 1.00 58.17 70 TYR B N 1
ATOM 2764 C CA . TYR B 1 90 ? 55.329 22.029 52.607 1.00 60.94 70 TYR B CA 1
ATOM 2765 C C . TYR B 1 90 ? 55.207 22.586 54.014 1.00 69.20 70 TYR B C 1
ATOM 2766 O O . TYR B 1 90 ? 54.120 22.572 54.608 1.00 68.63 70 TYR B O 1
ATOM 2775 N N . GLU B 1 91 ? 56.317 23.078 54.567 1.00 66.49 71 GLU B N 1
ATOM 2776 C CA . GLU B 1 91 ? 56.304 23.537 55.947 1.00 69.25 71 GLU B CA 1
ATOM 2777 C C . GLU B 1 91 ? 55.562 24.856 56.143 1.00 69.11 71 GLU B C 1
ATOM 2778 O O . GLU B 1 91 ? 55.146 25.143 57.268 1.00 77.21 71 GLU B O 1
ATOM 2784 N N . THR B 1 92 ? 55.353 25.660 55.098 1.00 63.44 72 THR B N 1
ATOM 2785 C CA . THR B 1 92 ? 54.546 26.853 55.330 1.00 67.03 72 THR B CA 1
ATOM 2786 C C . THR B 1 92 ? 53.115 26.488 55.684 1.00 67.48 72 THR B C 1
ATOM 2787 O O . THR B 1 92 ? 52.397 27.320 56.242 1.00 66.95 72 THR B O 1
ATOM 2791 N N . ARG B 1 93 ? 52.692 25.265 55.368 1.00 71.71 73 ARG B N 1
ATOM 2792 C CA . ARG B 1 93 ? 51.339 24.790 55.654 1.00 76.41 73 ARG B CA 1
ATOM 2793 C C . ARG B 1 93 ? 50.276 25.685 55.007 1.00 70.11 73 ARG B C 1
ATOM 2794 O O . ARG B 1 93 ? 49.285 26.059 55.634 1.00 67.70 73 ARG B O 1
ATOM 2802 N N . THR B 1 94 ? 50.485 26.037 53.736 1.00 65.96 74 THR B N 1
ATOM 2803 C CA . THR B 1 94 ? 49.494 26.816 53.012 1.00 60.20 74 THR B CA 1
ATOM 2804 C C . THR B 1 94 ? 48.967 26.101 51.783 1.00 61.19 74 THR B C 1
ATOM 2805 O O . THR B 1 94 ? 47.874 25.535 51.833 1.00 70.19 74 THR B O 1
ATOM 2809 N N . ILE B 1 95 ? 49.725 26.110 50.678 1.00 59.76 75 ILE B N 1
ATOM 2810 C CA . ILE B 1 95 ? 49.240 25.544 49.425 1.00 57.60 75 ILE B CA 1
ATOM 2811 C C . ILE B 1 95 ? 49.724 24.103 49.519 1.00 60.06 75 ILE B C 1
ATOM 2812 O O . ILE B 1 95 ? 50.816 23.824 50.035 1.00 56.52 75 ILE B O 1
ATOM 2817 N N . ARG B 1 96 ? 48.910 23.177 49.014 1.00 52.33 76 ARG B N 1
ATOM 2818 C CA . ARG B 1 96 ? 49.265 21.771 49.083 1.00 55.72 76 ARG B CA 1
ATOM 2819 C C . ARG B 1 96 ? 50.402 21.436 48.113 1.00 59.86 76 ARG B C 1
ATOM 2820 O O . ARG B 1 96 ? 50.376 21.826 46.940 1.00 62.22 76 ARG B O 1
ATOM 2828 N N . VAL B 1 97 ? 51.422 20.750 48.625 1.00 56.41 77 VAL B N 1
ATOM 2829 C CA . VAL B 1 97 ? 52.507 20.206 47.810 1.00 51.04 77 VAL B CA 1
ATOM 2830 C C . VAL B 1 97 ? 52.755 18.773 48.257 1.00 51.33 77 VAL B C 1
ATOM 2831 O O . VAL B 1 97 ? 52.442 18.400 49.398 1.00 56.63 77 VAL B O 1
ATOM 2835 N N . PRO B 1 98 ? 53.309 17.942 47.378 1.00 52.44 78 PRO B N 1
ATOM 2836 C CA . PRO B 1 98 ? 53.654 16.572 47.776 1.00 49.81 78 PRO B CA 1
ATOM 2837 C C . PRO B 1 98 ? 54.701 16.560 48.884 1.00 53.33 78 PRO B C 1
ATOM 2838 O O . PRO B 1 98 ? 55.719 17.251 48.815 1.00 55.27 78 PRO B O 1
ATOM 2842 N N . ASN B 1 99 ? 54.450 15.752 49.899 1.00 54.91 79 ASN B N 1
ATOM 2843 C CA . ASN B 1 99 ? 55.401 15.577 50.985 1.00 58.71 79 ASN B CA 1
ATOM 2844 C C . ASN B 1 99 ? 56.606 14.795 50.484 1.00 63.01 79 ASN B C 1
ATOM 2845 O O . ASN B 1 99 ? 56.445 13.643 50.065 1.00 64.17 79 ASN B O 1
ATOM 2850 N N . PRO B 1 100 ? 57.811 15.363 50.497 1.00 61.05 80 PRO B N 1
ATOM 2851 C CA . PRO B 1 100 ? 58.972 14.627 49.993 1.00 56.09 80 PRO B CA 1
ATOM 2852 C C . PRO B 1 100 ? 59.533 13.695 51.055 1.00 58.48 80 PRO B C 1
ATOM 2853 O O . PRO B 1 100 ? 59.512 13.993 52.250 1.00 61.38 80 PRO B O 1
ATOM 2857 N N . HIS B 1 101 ? 60.047 12.553 50.597 1.00 60.04 81 HIS B N 1
ATOM 2858 C CA . HIS B 1 101 ? 60.565 11.517 51.485 1.00 62.30 81 HIS B CA 1
ATOM 2859 C C . HIS B 1 101 ? 62.063 11.294 51.347 1.00 64.55 81 HIS B C 1
ATOM 2860 O O . HIS B 1 101 ? 62.762 11.229 52.356 1.00 66.42 81 HIS B O 1
ATOM 2867 N N . LYS B 1 102 ? 62.590 11.166 50.130 1.00 62.87 82 LYS B N 1
ATOM 2868 C CA . LYS B 1 102 ? 64.016 10.891 49.987 1.00 68.83 82 LYS B CA 1
ATOM 2869 C C . LYS B 1 102 ? 64.471 11.197 48.561 1.00 69.55 82 LYS B C 1
ATOM 2870 O O . LYS B 1 102 ? 63.772 10.878 47.593 1.00 67.40 82 LYS B O 1
ATOM 2876 N N . ALA B 1 103 ? 65.654 11.805 48.446 1.00 68.46 83 ALA B N 1
ATOM 2877 C CA . ALA B 1 103 ? 66.332 11.986 47.174 1.00 66.77 83 ALA B CA 1
ATOM 2878 C C . ALA B 1 103 ? 67.751 11.468 47.319 1.00 71.56 83 ALA B C 1
ATOM 2879 O O . ALA B 1 103 ? 68.323 11.498 48.406 1.00 76.64 83 ALA B O 1
ATOM 2881 N N . GLY B 1 104 ? 68.327 11.004 46.222 1.00 71.73 84 GLY B N 1
ATOM 2882 C CA . GLY B 1 104 ? 69.678 10.498 46.304 1.00 75.97 84 GLY B CA 1
ATOM 2883 C C . GLY B 1 104 ? 70.168 9.919 45.001 1.00 75.67 84 GLY B C 1
ATOM 2884 O O . GLY B 1 104 ? 69.588 10.140 43.937 1.00 75.19 84 GLY B O 1
ATOM 2885 N N . GLU B 1 105 ? 71.233 9.139 45.118 1.00 77.74 85 GLU B N 1
ATOM 2886 C CA . GLU B 1 105 ? 71.999 8.650 43.988 1.00 77.60 85 GLU B CA 1
ATOM 2887 C C . GLU B 1 105 ? 71.607 7.206 43.710 1.00 71.08 85 GLU B C 1
ATOM 2888 O O . GLU B 1 105 ? 71.317 6.450 44.638 1.00 69.38 85 GLU B O 1
ATOM 2894 N N . LEU B 1 106 ? 71.517 6.848 42.428 1.00 71.01 86 LEU B N 1
ATOM 2895 C CA . LEU B 1 106 ? 71.277 5.439 42.126 1.00 74.07 86 LEU B CA 1
ATOM 2896 C C . LEU B 1 106 ? 72.604 4.684 42.061 1.00 84.38 86 LEU B C 1
ATOM 2897 O O . LEU B 1 106 ? 73.565 5.175 41.461 1.00 83.04 86 LEU B O 1
ATOM 2902 N N . PRO B 1 107 ? 72.703 3.500 42.675 1.00 97.05 87 PRO B N 1
ATOM 2903 C CA . PRO B 1 107 ? 73.978 2.770 42.602 1.00 102.73 87 PRO B CA 1
ATOM 2904 C C . PRO B 1 107 ? 74.332 2.396 41.178 1.00 105.18 87 PRO B C 1
ATOM 2905 O O . PRO B 1 107 ? 75.503 2.470 40.792 1.00 104.08 87 PRO B O 1
ATOM 2909 N N . THR B 1 108 ? 73.328 2.038 40.372 1.00 107.85 88 THR B N 1
ATOM 2910 C CA . THR B 1 108 ? 73.544 1.749 38.960 1.00 110.25 88 THR B CA 1
ATOM 2911 C C . THR B 1 108 ? 74.040 2.967 38.182 1.00 104.66 88 THR B C 1
ATOM 2912 O O . THR B 1 108 ? 74.653 2.801 37.122 1.00 103.84 88 THR B O 1
ATOM 2916 N N . GLY B 1 109 ? 73.796 4.177 38.681 1.00 97.24 89 GLY B N 1
ATOM 2917 C CA . GLY B 1 109 ? 74.137 5.429 37.997 1.00 88.67 89 GLY B CA 1
ATOM 2918 C C . GLY B 1 109 ? 72.869 6.240 37.811 1.00 82.51 89 GLY B C 1
ATOM 2919 O O . GLY B 1 109 ? 71.832 5.731 37.391 1.00 85.54 89 GLY B O 1
ATOM 2920 N N . GLY B 1 110 ? 72.954 7.522 38.132 1.00 74.27 90 GLY B N 1
ATOM 2921 C CA . GLY B 1 110 ? 71.800 8.394 38.114 1.00 70.06 90 GLY B CA 1
ATOM 2922 C C . GLY B 1 110 ? 71.287 8.734 39.503 1.00 68.53 90 GLY B C 1
ATOM 2923 O O . GLY B 1 110 ? 71.970 8.565 40.521 1.00 65.44 90 GLY B O 1
ATOM 2924 N N . SER B 1 111 ? 70.045 9.222 39.536 1.00 67.05 91 SER B N 1
ATOM 2925 C CA . SER B 1 111 ? 69.451 9.802 40.736 1.00 61.36 91 SER B CA 1
ATOM 2926 C C . SER B 1 111 ? 67.956 9.507 40.787 1.00 57.51 91 SER B C 1
ATOM 2927 O O . SER B 1 111 ? 67.336 9.161 39.778 1.00 57.64 91 SER B O 1
ATOM 2930 N N . TYR B 1 112 ? 67.372 9.694 41.971 1.00 58.40 92 TYR B N 1
ATOM 2931 C CA . TYR B 1 112 ? 65.959 9.411 42.200 1.00 58.32 92 TYR B CA 1
ATOM 2932 C C . TYR B 1 112 ? 65.393 10.402 43.208 1.00 62.38 92 TYR B C 1
ATOM 2933 O O . TYR B 1 112 ? 66.132 11.080 43.929 1.00 65.61 92 TYR B O 1
ATOM 2942 N N . ILE B 1 113 ? 64.063 10.470 43.262 1.00 60.88 93 ILE B N 1
ATOM 2943 C CA . ILE B 1 113 ? 63.361 11.129 44.359 1.00 60.68 93 ILE B CA 1
ATOM 2944 C C . ILE B 1 113 ? 62.099 10.332 44.679 1.00 61.27 93 ILE B C 1
ATOM 2945 O O . ILE B 1 113 ? 61.444 9.799 43.774 1.00 57.20 93 ILE B O 1
ATOM 2950 N N . ILE B 1 114 ? 61.767 10.244 45.969 1.00 59.18 94 ILE B N 1
ATOM 2951 C CA . ILE B 1 114 ? 60.546 9.600 46.451 1.00 61.18 94 ILE B CA 1
ATOM 2952 C C . ILE B 1 114 ? 59.696 10.654 47.143 1.00 61.83 94 ILE B C 1
ATOM 2953 O O . ILE B 1 114 ? 60.187 11.391 48.005 1.00 64.04 94 ILE B O 1
ATOM 2958 N N . MET B 1 115 ? 58.416 10.691 46.813 1.00 60.83 95 MET B N 1
ATOM 2959 C CA . MET B 1 115 ? 57.542 11.652 47.464 1.00 59.12 95 MET B CA 1
ATOM 2960 C C . MET B 1 115 ? 56.151 11.046 47.602 1.00 63.61 95 MET B C 1
ATOM 2961 O O . MET B 1 115 ? 55.858 9.966 47.077 1.00 68.88 95 MET B O 1
ATOM 2966 N N . GLU B 1 116 ? 55.300 11.776 48.319 1.00 63.25 96 GLU B N 1
ATOM 2967 C CA . GLU B 1 116 ? 53.886 11.452 48.451 1.00 55.91 96 GLU B CA 1
ATOM 2968 C C . GLU B 1 116 ? 53.198 11.333 47.094 1.00 53.52 96 GLU B C 1
ATOM 2969 O O . GLU B 1 116 ? 53.369 12.183 46.218 1.00 53.17 96 GLU B O 1
ATOM 2975 N N . PHE B 1 117 ? 52.360 10.305 46.946 1.00 57.06 97 PHE B N 1
ATOM 2976 C CA . PHE B 1 117 ? 51.508 10.155 45.770 1.00 59.85 97 PHE B CA 1
ATOM 2977 C C . PHE B 1 117 ? 50.183 10.879 45.991 1.00 64.28 97 PHE B C 1
ATOM 2978 O O . PHE B 1 117 ? 49.497 10.639 46.994 1.00 63.90 97 PHE B O 1
ATOM 2986 N N . ILE B 1 118 ? 49.814 11.743 45.038 1.00 61.15 98 ILE B N 1
ATOM 2987 C CA . ILE B 1 118 ? 48.578 12.516 45.098 1.00 61.84 98 ILE B CA 1
ATOM 2988 C C . ILE B 1 118 ? 47.738 12.195 43.871 1.00 64.78 98 ILE B C 1
ATOM 2989 O O . ILE B 1 118 ? 48.252 12.093 42.752 1.00 67.10 98 ILE B O 1
ATOM 2994 N N . ASP B 1 119 ? 46.441 12.043 44.096 1.00 68.86 99 ASP B N 1
ATOM 2995 C CA . ASP B 1 119 ? 45.474 11.724 43.058 1.00 76.41 99 ASP B CA 1
ATOM 2996 C C . ASP B 1 119 ? 44.991 13.024 42.435 1.00 72.18 99 ASP B C 1
ATOM 2997 O O . ASP B 1 119 ? 44.209 13.753 43.051 1.00 73.78 99 ASP B O 1
ATOM 3002 N N . PHE B 1 120 ? 45.455 13.320 41.221 1.00 72.03 100 PHE B N 1
ATOM 3003 C CA . PHE B 1 120 ? 45.091 14.558 40.543 1.00 67.63 100 PHE B CA 1
ATOM 3004 C C . PHE B 1 120 ? 43.850 14.382 39.698 1.00 70.84 100 PHE B C 1
ATOM 3005 O O . PHE B 1 120 ? 43.427 13.269 39.389 1.00 77.81 100 PHE B O 1
ATOM 3013 N N . GLY B 1 121 ? 43.245 15.511 39.355 1.00 76.18 101 GLY B N 1
ATOM 3014 C CA . GLY B 1 121 ? 42.143 15.529 38.421 1.00 83.21 101 GLY B CA 1
ATOM 3015 C C . GLY B 1 121 ? 40.862 16.096 38.985 1.00 9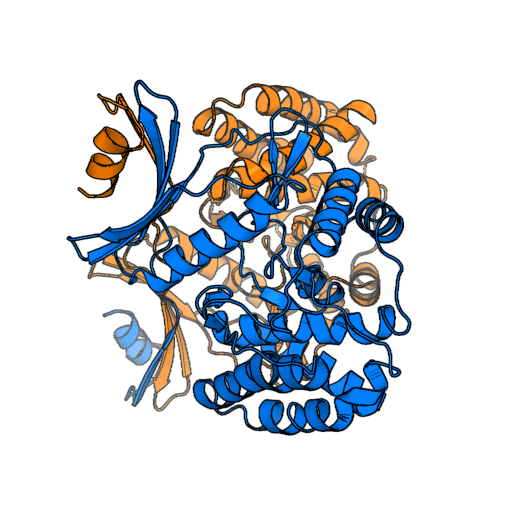1.17 101 GLY B C 1
ATOM 3016 O O . GLY B 1 121 ? 39.783 15.671 38.567 1.00 100.06 101 GLY B O 1
ATOM 3017 N N . GLY B 1 122 ? 40.941 17.038 39.922 1.00 89.52 102 GLY B N 1
ATOM 3018 C CA . GLY B 1 122 ? 39.712 17.622 40.412 1.00 95.46 102 GLY B CA 1
ATOM 3019 C C . GLY B 1 122 ? 39.012 18.303 39.262 1.00 104.62 102 GLY B C 1
ATOM 3020 O O . GLY B 1 122 ? 39.565 19.228 38.670 1.00 109.08 102 GLY B O 1
ATOM 3021 N N . SER B 1 123 ? 37.848 17.817 38.903 1.00 110.82 103 SER B N 1
ATOM 3022 C CA . SER B 1 123 ? 37.140 18.335 37.763 1.00 119.96 103 SER B CA 1
ATOM 3023 C C . SER B 1 123 ? 36.773 19.813 37.743 1.00 131.31 103 SER B C 1
ATOM 3024 O O . SER B 1 123 ? 36.650 20.412 36.694 1.00 135.78 103 SER B O 1
ATOM 3027 N N . ARG B 1 124 ? 36.568 20.419 38.884 1.00 136.25 104 ARG B N 1
ATOM 3028 C CA . ARG B 1 124 ? 36.136 21.807 38.835 1.00 137.25 104 ARG B CA 1
ATOM 3029 C C . ARG B 1 124 ? 37.340 22.722 38.660 1.00 125.85 104 ARG B C 1
ATOM 3030 O O . ARG B 1 124 ? 37.346 23.592 37.780 1.00 133.05 104 ARG B O 1
ATOM 3038 N N . GLY B 1 125 ? 38.375 22.538 39.470 1.00 107.08 105 GLY B N 1
ATOM 3039 C CA . GLY B 1 125 ? 39.455 23.500 39.457 1.00 97.06 105 GLY B CA 1
ATOM 3040 C C . GLY B 1 125 ? 39.046 24.781 40.150 1.00 86.59 105 GLY B C 1
ATOM 3041 O O . GLY B 1 125 ? 37.865 24.980 40.425 1.00 78.99 105 GLY B O 1
ATOM 3042 N N . ASN B 1 126 ? 40.003 25.666 40.419 1.00 82.82 106 ASN B N 1
ATOM 3043 C CA . ASN B 1 126 ? 39.723 26.848 41.237 1.00 81.50 106 ASN B CA 1
ATOM 3044 C C . ASN B 1 126 ? 40.870 27.853 41.050 1.00 78.03 106 ASN B C 1
ATOM 3045 O O . ASN B 1 126 ? 41.855 27.812 41.783 1.00 67.59 106 ASN B O 1
ATOM 3050 N N . GLN B 1 127 ? 40.724 28.743 40.059 1.00 75.41 107 GLN B N 1
ATOM 3051 C CA . GLN B 1 127 ? 41.776 29.720 39.769 1.00 69.70 107 GLN B CA 1
ATOM 3052 C C . GLN B 1 127 ? 41.947 30.733 40.904 1.00 62.72 107 GLN B C 1
ATOM 3053 O O . GLN B 1 127 ? 43.069 31.157 41.203 1.00 57.56 107 GLN B O 1
ATOM 3059 N N . ALA B 1 128 ? 40.843 31.163 41.521 1.00 54.81 108 ALA B N 1
ATOM 3060 C CA . ALA B 1 128 ? 40.944 32.075 42.652 1.00 56.51 108 ALA B CA 1
ATOM 3061 C C . ALA B 1 128 ? 41.570 31.387 43.858 1.00 55.12 108 ALA B C 1
ATOM 3062 O O . ALA B 1 128 ? 42.400 31.978 44.552 1.00 57.88 108 ALA B O 1
ATOM 3064 N N . GLU B 1 129 ? 41.209 30.131 44.111 1.00 54.02 109 GLU B N 1
ATOM 3065 C CA . GLU B 1 129 ? 41.830 29.406 45.216 1.00 59.71 109 GLU B CA 1
ATOM 3066 C C . GLU B 1 129 ? 43.338 29.268 45.033 1.00 58.66 109 GLU B C 1
ATOM 3067 O O . GLU B 1 129 ? 44.098 29.356 46.005 1.00 59.40 109 GLU B O 1
ATOM 3073 N N . LEU B 1 130 ? 43.787 29.073 43.795 1.00 50.97 110 LEU B N 1
ATOM 3074 C CA . LEU B 1 130 ? 45.216 29.010 43.515 1.00 53.22 110 LEU B CA 1
ATOM 3075 C C . LEU B 1 130 ? 45.897 30.329 43.858 1.00 52.95 110 LEU B C 1
ATOM 3076 O O . LEU B 1 130 ? 46.963 30.338 44.481 1.00 54.64 110 LEU B O 1
ATOM 3081 N N . GLY B 1 131 ? 45.289 31.453 43.462 1.00 47.70 111 GLY B N 1
ATOM 3082 C CA . GLY B 1 131 ? 45.888 32.747 43.740 1.00 45.89 111 GLY B CA 1
ATOM 3083 C C . GLY B 1 131 ? 45.918 33.057 45.224 1.00 50.35 111 GLY B C 1
ATOM 3084 O O . GLY B 1 131 ? 46.909 33.579 45.732 1.00 54.25 111 GLY B O 1
ATOM 3085 N N . ARG B 1 132 ? 44.821 32.758 45.930 1.00 46.95 112 ARG B N 1
ATOM 3086 C CA . ARG B 1 132 ? 44.782 32.902 47.383 1.00 51.27 112 ARG B CA 1
ATOM 3087 C C . ARG B 1 132 ? 45.831 32.025 48.071 1.00 52.28 112 ARG B C 1
ATOM 3088 O O . ARG B 1 132 ? 46.586 32.497 48.927 1.00 52.97 112 ARG B O 1
ATOM 3096 N N . LYS B 1 133 ? 45.858 30.729 47.751 1.00 51.94 113 LYS B N 1
ATOM 3097 C CA . LYS B 1 133 ? 46.802 29.842 48.432 1.00 53.40 113 LYS B CA 1
ATOM 3098 C C . LYS B 1 133 ? 48.245 30.181 48.089 1.00 56.67 113 LYS B C 1
ATOM 3099 O O . LYS B 1 133 ? 49.124 30.063 48.950 1.00 49.25 113 LYS B O 1
ATOM 3105 N N . LEU B 1 134 ? 48.509 30.618 46.857 1.00 52.75 114 LEU B N 1
ATOM 3106 C CA . LEU B 1 134 ? 49.873 30.990 46.497 1.00 50.56 114 LEU B CA 1
ATOM 3107 C C . LEU B 1 134 ? 50.325 32.206 47.296 1.00 53.68 114 LEU B C 1
ATOM 3108 O O . LEU B 1 134 ? 51.440 32.229 47.827 1.00 53.59 114 LEU B O 1
ATOM 3113 N N . ALA B 1 135 ? 49.450 33.209 47.412 1.00 52.22 115 ALA B N 1
ATOM 3114 C CA . ALA B 1 135 ? 49.745 34.416 48.178 1.00 52.02 115 ALA B CA 1
ATOM 3115 C C . ALA B 1 135 ? 49.958 34.106 49.649 1.00 49.22 115 ALA B C 1
ATOM 3116 O O . ALA B 1 135 ? 50.816 34.713 50.299 1.00 59.60 115 ALA B O 1
ATOM 3118 N N . GLU B 1 136 ? 49.173 33.183 50.203 1.00 50.10 116 GLU B N 1
ATOM 3119 C CA . GLU B 1 136 ? 49.433 32.729 51.570 1.00 53.30 116 GLU B CA 1
ATOM 3120 C C . GLU B 1 136 ? 50.825 32.119 51.704 1.00 53.08 116 GLU B C 1
ATOM 3121 O O . GLU B 1 136 ? 51.482 32.290 52.735 1.00 58.96 116 GLU B O 1
ATOM 3127 N N . MET B 1 137 ? 51.289 31.382 50.689 1.00 52.15 117 MET B N 1
ATOM 3128 C CA . MET B 1 137 ? 52.639 30.818 50.771 1.00 55.74 117 MET B CA 1
ATOM 3129 C C . MET B 1 137 ? 53.704 31.909 50.699 1.00 51.28 117 MET B C 1
ATOM 3130 O O . MET B 1 137 ? 54.662 31.895 51.473 1.00 56.07 117 MET B O 1
ATOM 3135 N N . HIS B 1 138 ? 53.553 32.870 49.794 1.00 56.44 118 HIS B N 1
ATOM 3136 C CA . HIS B 1 138 ? 54.495 33.983 49.775 1.00 55.61 118 HIS B CA 1
ATOM 3137 C C . HIS B 1 138 ? 54.537 34.678 51.119 1.00 53.81 118 HIS B C 1
ATOM 3138 O O . HIS B 1 138 ? 55.615 35.008 51.621 1.00 60.53 118 HIS B O 1
ATOM 3145 N N . LYS B 1 139 ? 53.368 34.880 51.727 1.00 52.47 119 LYS B N 1
ATOM 3146 C CA . LYS B 1 139 ? 53.280 35.651 52.960 1.00 55.27 119 LYS B CA 1
ATOM 3147 C C . LYS B 1 139 ? 53.818 34.870 54.151 1.00 57.93 119 LYS B C 1
ATOM 3148 O O . LYS B 1 139 ? 54.497 35.437 55.006 1.00 58.31 119 LYS B O 1
ATOM 3154 N N . ALA B 1 140 ? 53.510 33.577 54.238 1.00 63.21 120 ALA B N 1
ATOM 3155 C CA . ALA B 1 140 ? 53.948 32.779 55.375 1.00 63.89 120 ALA B CA 1
ATOM 3156 C C . ALA B 1 140 ? 55.416 32.390 55.286 1.00 67.09 120 ALA B C 1
ATOM 3157 O O . ALA B 1 140 ? 56.060 32.220 56.323 1.00 71.73 120 ALA B O 1
ATOM 3159 N N . GLY B 1 141 ? 55.955 32.217 54.079 1.00 68.02 121 GLY B N 1
ATOM 3160 C CA . GLY B 1 141 ? 57.335 31.780 53.913 1.00 64.46 121 GLY B CA 1
ATOM 3161 C C . GLY B 1 141 ? 58.350 32.895 54.088 1.00 65.59 121 GLY B C 1
ATOM 3162 O O . GLY B 1 141 ? 58.515 33.738 53.199 1.00 65.08 121 GLY B O 1
ATOM 3163 N N . LYS B 1 142 ? 59.051 32.889 55.225 1.00 66.58 122 LYS B N 1
ATOM 3164 C CA . LYS B 1 142 ? 59.906 33.988 55.654 1.00 70.79 122 LYS B CA 1
ATOM 3165 C C . LYS B 1 142 ? 61.306 33.469 55.967 1.00 74.93 122 LYS B C 1
ATOM 3166 O O . LYS B 1 142 ? 61.505 32.277 56.215 1.00 73.73 122 LYS B O 1
ATOM 3172 N N . THR B 1 143 ? 62.280 34.380 55.972 1.00 78.62 123 THR B N 1
ATOM 3173 C CA . THR B 1 143 ? 63.663 34.027 56.280 1.00 78.39 123 THR B CA 1
ATOM 3174 C C . THR B 1 143 ? 64.358 35.249 56.869 1.00 82.69 123 THR B C 1
ATOM 3175 O O . THR B 1 143 ? 64.0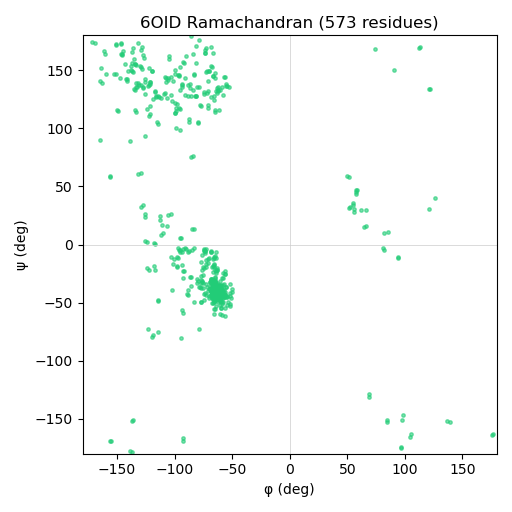51 36.397 56.519 1.00 78.17 123 THR B O 1
ATOM 3179 N N . SER B 1 144 ? 65.286 34.985 57.786 1.00 84.81 124 SER B N 1
ATOM 3180 C CA . SER B 1 144 ? 66.139 36.019 58.358 1.00 91.72 124 SER B CA 1
ATOM 3181 C C . SER B 1 144 ? 67.426 36.209 57.565 1.00 90.64 124 SER B C 1
ATOM 3182 O O . SER B 1 144 ? 68.205 37.122 57.870 1.00 89.24 124 SER B O 1
ATOM 3185 N N . LYS B 1 145 ? 67.654 35.389 56.543 1.00 83.87 125 LYS B N 1
ATOM 3186 C CA . LYS B 1 145 ? 68.921 35.380 55.837 1.00 81.46 125 LYS B CA 1
ATOM 3187 C C . LYS B 1 145 ? 68.913 36.248 54.590 1.00 83.70 125 LYS B C 1
ATOM 3188 O O . LYS B 1 145 ? 69.965 36.419 53.971 1.00 84.25 125 LYS B O 1
ATOM 3194 N N . GLY B 1 146 ? 67.767 36.825 54.224 1.00 82.89 126 GLY B N 1
ATOM 3195 C CA . GLY B 1 146 ? 67.708 37.689 53.061 1.00 72.60 126 GLY B CA 1
ATOM 3196 C C . GLY B 1 146 ? 67.203 37.009 51.807 1.00 71.75 126 GLY B C 1
ATOM 3197 O O . GLY B 1 146 ? 66.378 36.098 51.878 1.00 75.71 126 GLY B O 1
ATOM 3198 N N . PHE B 1 147 ? 67.714 37.422 50.651 1.00 65.93 127 PHE B N 1
ATOM 3199 C CA . PHE B 1 147 ? 67.303 36.853 49.378 1.00 62.83 127 PHE B CA 1
ATOM 3200 C C . PHE B 1 147 ? 68.269 35.756 48.955 1.00 63.64 127 PHE B C 1
ATOM 3201 O O . PHE B 1 147 ? 69.485 35.937 49.013 1.00 66.67 127 PHE B O 1
ATOM 3209 N N . GLY B 1 148 ? 67.720 34.622 48.533 1.00 58.75 128 GLY B N 1
ATOM 3210 C CA . GLY B 1 148 ? 68.511 33.461 48.192 1.00 56.93 128 GLY B CA 1
ATOM 3211 C C . GLY B 1 148 ? 67.864 32.183 48.685 1.00 63.81 128 GLY B C 1
ATOM 3212 O O . GLY B 1 148 ? 66.637 32.119 48.846 1.00 61.04 128 GLY B O 1
ATOM 3213 N N . PHE B 1 149 ? 68.682 31.166 48.942 1.00 58.02 129 PHE B N 1
ATOM 3214 C CA . PHE B 1 149 ? 68.192 29.867 49.383 1.00 67.20 129 PHE B CA 1
ATOM 3215 C C . PHE B 1 149 ? 69.350 29.125 50.033 1.00 70.13 129 PHE B C 1
ATOM 3216 O O . PHE B 1 149 ? 70.520 29.497 49.870 1.00 66.71 129 PHE B O 1
ATOM 3224 N N . GLU B 1 150 ? 69.007 28.070 50.781 1.00 68.68 130 GLU B N 1
ATOM 3225 C CA . GLU B 1 150 ? 70.030 27.306 51.493 1.00 71.93 130 GLU B CA 1
ATOM 3226 C C . GLU B 1 150 ? 70.982 26.582 50.540 1.00 75.57 130 GLU B C 1
ATOM 3227 O O . GLU B 1 150 ? 72.174 26.448 50.842 1.00 75.64 130 GLU B O 1
ATOM 3233 N N . VAL B 1 151 ? 70.493 26.127 49.386 1.00 72.78 131 VAL B N 1
ATOM 3234 C CA . VAL B 1 151 ? 71.337 25.470 48.396 1.00 69.47 131 VAL B CA 1
ATOM 3235 C C . VAL B 1 151 ? 71.019 26.049 47.026 1.00 72.17 131 VAL B C 1
ATOM 3236 O O . VAL B 1 151 ? 69.921 26.567 46.786 1.00 58.18 131 VAL B O 1
ATOM 3240 N N . ASP B 1 152 ? 72.005 25.980 46.132 1.00 66.57 132 ASP B N 1
ATOM 3241 C CA . ASP B 1 152 ? 71.749 26.211 44.718 1.00 65.68 132 ASP B CA 1
ATOM 3242 C C . ASP B 1 152 ? 70.875 25.094 44.189 1.00 65.92 132 ASP B C 1
ATOM 3243 O O . ASP B 1 152 ? 70.973 23.947 44.638 1.00 58.42 132 ASP B O 1
ATOM 3248 N N . ASN B 1 153 ? 69.988 25.441 43.258 1.00 56.12 133 ASN B N 1
ATOM 3249 C CA . ASN B 1 153 ? 69.170 24.427 42.605 1.00 62.00 133 ASN B CA 1
ATOM 3250 C C . ASN B 1 153 ? 69.120 24.727 41.113 1.00 59.41 133 ASN B C 1
ATOM 3251 O O . ASN B 1 153 ? 70.055 25.329 40.577 1.00 55.02 133 ASN B O 1
ATOM 3256 N N . THR B 1 154 ? 68.050 24.342 40.426 1.00 59.86 134 THR B N 1
ATOM 3257 C CA . THR B 1 154 ? 68.020 24.508 38.978 1.00 60.48 134 THR B CA 1
ATOM 3258 C C . THR B 1 154 ? 66.657 25.007 38.510 1.00 64.46 134 THR B C 1
ATOM 3259 O O . THR B 1 154 ? 65.617 24.728 39.119 1.00 59.87 134 THR B O 1
ATOM 3263 N N . ILE B 1 155 ? 66.678 25.755 37.417 1.00 59.70 135 ILE B N 1
ATOM 3264 C CA . ILE B 1 155 ? 65.466 26.207 36.753 1.00 51.78 135 ILE B CA 1
ATOM 3265 C C . ILE B 1 155 ? 65.467 25.514 35.394 1.00 58.95 135 ILE B C 1
ATOM 3266 O O . ILE B 1 155 ? 66.229 25.874 34.482 1.00 57.49 135 ILE B O 1
ATOM 3271 N N . GLY B 1 156 ? 64.643 24.481 35.261 1.00 59.03 136 GLY B N 1
ATOM 3272 C CA . GLY B 1 156 ? 64.868 23.551 34.167 1.00 57.80 136 GLY B CA 1
ATOM 3273 C C . GLY B 1 156 ? 66.152 22.798 34.445 1.00 62.04 136 GLY B C 1
ATOM 3274 O O . GLY B 1 156 ? 66.339 22.248 35.536 1.00 66.63 136 GLY B O 1
ATOM 3275 N N . SER B 1 157 ? 67.058 22.777 33.467 1.00 61.99 137 SER B N 1
ATOM 3276 C CA . SER B 1 157 ? 68.402 22.244 33.680 1.00 64.42 137 SER B CA 1
ATOM 3277 C C . SER B 1 157 ? 69.413 23.323 34.029 1.00 60.53 137 SER B C 1
ATOM 3278 O O . SER B 1 157 ? 70.575 23.002 34.292 1.00 56.61 137 SER B O 1
ATOM 3281 N N . THR B 1 158 ? 69.032 24.569 33.970 1.00 54.97 138 THR B N 1
ATOM 3282 C CA . THR B 1 158 ? 70.047 25.581 34.184 1.00 53.57 138 THR B CA 1
ATOM 3283 C C . THR B 1 158 ? 70.294 25.744 35.677 1.00 63.93 138 THR B C 1
ATOM 3284 O O . THR B 1 158 ? 69.339 25.795 36.458 1.00 64.56 138 THR B O 1
ATOM 3288 N N . PRO B 1 159 ? 71.552 25.824 36.098 1.00 64.30 139 PRO B N 1
ATOM 3289 C CA . PRO B 1 159 ? 71.828 26.138 37.504 1.00 54.03 139 PRO B CA 1
ATOM 3290 C C . PRO B 1 159 ? 71.170 27.457 37.889 1.00 59.02 139 PRO B C 1
ATOM 3291 O O . PRO B 1 159 ? 71.077 28.388 37.083 1.00 59.60 139 PRO B O 1
ATOM 3295 N N . GLN B 1 160 ? 70.688 27.519 39.126 1.00 51.47 140 GLN B N 1
ATOM 3296 C CA . GLN B 1 160 ? 70.098 28.729 39.690 1.00 50.56 140 GLN B CA 1
ATOM 3297 C C . GLN B 1 160 ? 70.906 29.068 40.935 1.00 54.02 140 GLN B C 1
ATOM 3298 O O . GLN B 1 160 ? 70.898 28.303 41.905 1.00 63.23 140 GLN B O 1
ATOM 3304 N N . ILE B 1 161 ? 71.646 30.179 40.883 1.00 58.21 141 ILE B N 1
ATOM 3305 C CA . ILE B 1 161 ? 72.560 30.565 41.963 1.00 61.37 141 ILE B CA 1
ATOM 3306 C C . ILE B 1 161 ? 71.778 31.258 43.075 1.00 66.45 141 ILE B C 1
ATOM 3307 O O . ILE B 1 161 ? 71.060 32.235 42.827 1.00 69.81 141 ILE B O 1
ATOM 3312 N N . ASN B 1 162 ? 71.948 30.778 44.315 1.00 67.22 142 ASN B N 1
ATOM 3313 C CA . ASN B 1 162 ? 71.094 31.170 45.433 1.00 60.83 142 ASN B CA 1
ATOM 3314 C C . ASN B 1 162 ? 71.870 31.705 46.638 1.00 68.55 142 ASN B C 1
ATOM 3315 O O . ASN B 1 162 ? 71.349 31.689 47.766 1.00 63.42 142 ASN B O 1
ATOM 3320 N N . THR B 1 163 ? 73.085 32.203 46.430 1.00 71.65 143 THR B N 1
ATOM 3321 C CA . THR B 1 163 ? 73.870 32.734 47.536 1.00 71.90 143 THR B CA 1
ATOM 3322 C C . THR B 1 163 ? 73.168 33.932 48.182 1.00 70.37 143 THR B C 1
ATOM 3323 O O . THR B 1 163 ? 72.684 34.842 47.495 1.00 68.03 143 THR B O 1
ATOM 3327 N N . TRP B 1 164 ? 73.098 33.905 49.514 1.00 65.40 144 TRP B N 1
ATOM 3328 C CA . TRP B 1 164 ? 72.334 34.884 50.278 1.00 67.98 144 TRP B CA 1
ATOM 3329 C C . TRP B 1 164 ? 72.825 36.301 50.015 1.00 73.41 144 TRP B C 1
ATOM 3330 O O . TRP B 1 164 ? 74.026 36.552 49.910 1.00 70.76 144 TRP B O 1
ATOM 3341 N N . SER B 1 165 ? 71.874 37.216 49.827 1.00 78.58 145 SER B N 1
ATOM 3342 C CA . SER B 1 165 ? 72.159 38.634 49.650 1.00 84.25 145 SER B CA 1
ATOM 3343 C C . SER B 1 165 ? 71.073 39.441 50.354 1.00 82.32 145 SER B C 1
ATOM 3344 O O . SER B 1 165 ? 69.941 38.977 50.514 1.00 77.90 145 SER B O 1
ATOM 3347 N N . SER B 1 166 ? 71.416 40.677 50.738 1.00 76.84 146 SER B N 1
ATOM 3348 C CA . SER B 1 166 ? 70.527 41.531 51.520 1.00 77.66 146 SER B CA 1
ATOM 3349 C C . SER B 1 166 ? 69.794 42.592 50.701 1.00 76.89 146 SER B C 1
ATOM 3350 O O . SER B 1 166 ? 68.867 43.219 51.225 1.00 79.89 146 SER B O 1
ATOM 3353 N N . ASP B 1 167 ? 70.184 42.820 49.449 1.00 75.53 147 ASP B N 1
ATOM 3354 C CA . ASP B 1 167 ? 69.513 43.770 48.572 1.00 75.67 147 ASP B CA 1
ATOM 3355 C C . ASP B 1 167 ? 68.908 43.031 47.379 1.00 76.51 147 ASP B C 1
ATOM 3356 O O . ASP B 1 167 ? 69.610 42.276 46.693 1.00 71.06 147 ASP B O 1
ATOM 3361 N N . TRP B 1 168 ? 67.608 43.257 47.123 1.00 70.49 148 TRP B N 1
ATOM 3362 C CA . TRP B 1 168 ? 66.934 42.524 46.052 1.00 61.23 148 TRP B CA 1
ATOM 3363 C C . TRP B 1 168 ? 67.427 42.969 44.682 1.00 64.46 148 TRP B C 1
ATOM 3364 O O . TRP B 1 168 ? 67.682 42.129 43.816 1.00 69.80 148 TRP B O 1
ATOM 3375 N N . ILE B 1 169 ? 67.561 44.283 44.462 1.00 71.13 149 ILE B N 1
ATOM 3376 C CA . ILE B 1 169 ? 68.090 44.783 43.191 1.00 70.39 149 ILE B CA 1
ATOM 3377 C C . ILE B 1 169 ? 69.483 44.224 42.927 1.00 73.46 149 ILE B C 1
ATOM 3378 O O . ILE B 1 169 ? 69.842 43.931 41.779 1.00 76.37 149 ILE B O 1
ATOM 3383 N N . GLU B 1 170 ? 70.277 44.038 43.979 1.00 70.92 150 GLU B N 1
ATOM 3384 C CA . GLU B 1 170 ? 71.593 43.439 43.810 1.00 74.28 150 GLU B CA 1
ATOM 3385 C C . GLU B 1 170 ? 71.464 41.966 43.460 1.00 70.01 150 GLU B C 1
ATOM 3386 O O . GLU B 1 170 ? 72.145 41.466 42.557 1.00 72.37 150 GLU B O 1
ATOM 3392 N N . PHE B 1 171 ? 70.610 41.249 44.189 1.00 66.30 151 PHE B N 1
ATOM 3393 C CA . PHE B 1 171 ? 70.459 39.820 43.954 1.00 61.46 151 PHE B CA 1
ATOM 3394 C C . PHE B 1 171 ? 69.933 39.540 42.549 1.00 61.06 151 PHE B C 1
ATOM 3395 O O . PHE B 1 171 ? 70.483 38.706 41.822 1.00 65.35 151 PHE B O 1
ATOM 3403 N N . TYR B 1 172 ? 68.860 40.230 42.152 1.00 57.50 152 TYR B N 1
ATOM 3404 C CA . TYR B 1 172 ? 68.214 39.918 40.884 1.00 54.46 152 TYR B CA 1
ATOM 3405 C C . TYR B 1 172 ? 69.085 40.324 39.702 1.00 55.24 152 TYR B C 1
ATOM 3406 O O . TYR B 1 172 ? 69.148 39.611 38.696 1.00 60.59 152 TYR B O 1
ATOM 3415 N N . GLY B 1 173 ? 69.775 41.459 39.807 1.00 58.87 153 GLY B N 1
ATOM 3416 C CA . GLY B 1 173 ? 70.632 41.890 38.715 1.00 57.28 153 GLY B CA 1
ATOM 3417 C C . GLY B 1 173 ? 71.820 40.971 38.509 1.00 62.82 153 GLY B C 1
ATOM 3418 O O . GLY B 1 173 ? 72.218 40.705 37.370 1.00 66.62 153 GLY B O 1
ATOM 3419 N N . GLU B 1 174 ? 72.389 40.452 39.598 1.00 65.43 154 GLU B N 1
ATOM 3420 C CA . GLU B 1 174 ? 73.602 39.644 39.491 1.00 62.94 154 GLU B CA 1
ATOM 3421 C C . GLU B 1 174 ? 73.302 38.151 39.391 1.00 66.45 154 GLU B C 1
ATOM 3422 O O . GLU B 1 174 ? 73.738 37.493 38.445 1.00 67.48 154 GLU B O 1
ATOM 3428 N N . LYS B 1 175 ? 72.581 37.594 40.357 1.00 66.76 155 LYS B N 1
ATOM 3429 C CA . LYS B 1 175 ? 72.372 36.150 40.344 1.00 63.93 155 LYS B CA 1
ATOM 3430 C C . LYS B 1 175 ? 71.197 35.707 39.472 1.00 67.23 155 LYS B C 1
ATOM 3431 O O . LYS B 1 175 ? 71.020 34.500 39.276 1.00 65.50 155 LYS B O 1
ATOM 3437 N N . ARG B 1 176 ? 70.428 36.635 38.897 1.00 59.76 156 ARG B N 1
ATOM 3438 C CA . ARG B 1 176 ? 69.358 36.237 37.995 1.00 55.78 156 ARG B CA 1
ATOM 3439 C C . ARG B 1 176 ? 69.625 36.721 36.571 1.00 56.63 156 ARG B C 1
ATOM 3440 O O . ARG B 1 176 ? 69.957 35.911 35.700 1.00 53.92 156 ARG B O 1
ATOM 3448 N N . LEU B 1 177 ? 69.442 38.013 36.297 1.00 57.57 157 LEU B N 1
ATOM 3449 C CA . LEU B 1 177 ? 69.689 38.506 34.945 1.00 56.45 157 LEU B CA 1
ATOM 3450 C C . LEU B 1 177 ? 71.153 38.334 34.550 1.00 59.22 157 LEU B C 1
ATOM 3451 O O . LEU B 1 177 ? 71.453 37.869 33.443 1.00 57.61 157 LEU B O 1
ATOM 3456 N N . GLY B 1 178 ? 72.078 38.717 35.447 1.00 57.53 158 GLY B N 1
ATOM 3457 C CA . GLY B 1 178 ? 73.496 38.728 35.097 1.00 56.94 158 GLY B CA 1
ATOM 3458 C C . GLY B 1 178 ? 74.038 37.348 34.767 1.00 61.43 158 GLY B C 1
ATOM 3459 O O . GLY B 1 178 ? 74.739 37.173 33.770 1.00 63.54 158 GLY B O 1
ATOM 3460 N N . TYR B 1 179 ? 73.675 36.339 35.566 1.00 58.89 159 TYR B N 1
ATOM 3461 C CA . TYR B 1 179 ? 74.090 34.969 35.277 1.00 60.35 159 TYR B CA 1
ATOM 3462 C C . TYR B 1 179 ? 73.578 34.509 33.918 1.00 60.49 159 TYR B C 1
ATOM 3463 O O . TYR B 1 179 ? 74.327 33.925 33.129 1.00 58.61 159 TYR B O 1
ATOM 3472 N N . GLN B 1 180 ? 72.302 34.773 33.617 1.00 59.19 160 GLN B N 1
ATOM 3473 C CA . GLN B 1 180 ? 71.741 34.316 32.346 1.00 53.87 160 GLN B CA 1
ATOM 3474 C C . GLN B 1 180 ? 72.385 35.025 31.155 1.00 53.81 160 GLN B C 1
ATOM 3475 O O . GLN B 1 180 ? 72.643 34.397 30.119 1.00 52.86 160 GLN B O 1
ATOM 3481 N N . LEU B 1 181 ? 72.669 36.325 31.287 1.00 53.19 161 LEU B N 1
ATOM 3482 C CA . LEU B 1 181 ? 73.294 37.069 30.194 1.00 56.23 161 LEU B CA 1
ATOM 3483 C C . LEU B 1 181 ? 74.688 36.544 29.901 1.00 64.12 161 LEU B C 1
ATOM 3484 O O . LEU B 1 181 ? 75.053 36.321 28.739 1.00 64.10 161 LEU B O 1
ATOM 3489 N N . LYS B 1 182 ? 75.484 36.348 30.953 1.00 67.06 162 LYS B N 1
ATOM 3490 C CA . LYS B 1 182 ? 76.828 35.819 30.778 1.00 64.70 162 LYS B CA 1
ATOM 3491 C C . LYS B 1 182 ? 76.770 34.435 30.141 1.00 63.17 162 LYS B C 1
ATOM 3492 O O . LYS B 1 182 ? 77.564 34.110 29.247 1.00 58.59 162 LYS B O 1
ATOM 3498 N N . LEU B 1 183 ? 75.796 33.627 30.552 1.00 59.95 163 LEU B N 1
ATOM 3499 C CA . LEU B 1 183 ? 75.636 32.299 29.975 1.00 64.88 163 LEU B CA 1
ATOM 3500 C C . LEU B 1 183 ? 75.275 32.361 28.485 1.00 71.63 163 LEU B C 1
ATOM 3501 O O . LEU B 1 183 ? 75.716 31.510 27.702 1.00 70.45 163 LEU B O 1
ATOM 3506 N N . ALA B 1 184 ? 74.481 33.358 28.066 1.00 65.71 164 ALA B N 1
ATOM 3507 C CA . ALA B 1 184 ? 74.173 33.484 26.638 1.00 64.87 164 ALA B CA 1
ATOM 3508 C C . ALA B 1 184 ? 75.375 33.986 25.834 1.00 64.54 164 ALA B C 1
ATOM 3509 O O . ALA B 1 184 ? 75.555 33.588 24.676 1.00 62.13 164 ALA B O 1
ATOM 3511 N N . ARG B 1 185 ? 76.198 34.858 26.424 1.00 65.89 165 ARG B N 1
ATOM 3512 C CA . ARG B 1 185 ? 77.410 35.321 25.749 1.00 70.22 165 ARG B CA 1
ATOM 3513 C C . ARG B 1 185 ? 78.380 34.169 25.488 1.00 71.56 165 ARG B C 1
ATOM 3514 O O . ARG B 1 185 ? 79.080 34.163 24.471 1.00 74.21 165 ARG B O 1
ATOM 3522 N N . ASP B 1 186 ? 78.464 33.204 26.414 1.00 67.61 166 ASP B N 1
ATOM 3523 C CA . ASP B 1 186 ? 79.383 32.077 26.265 1.00 68.10 166 ASP B CA 1
ATOM 3524 C C . ASP B 1 186 ? 78.838 31.017 25.312 1.00 68.60 166 ASP B C 1
ATOM 3525 O O . ASP B 1 186 ? 79.608 30.386 24.581 1.00 74.57 166 ASP B O 1
ATOM 3530 N N . GLN B 1 187 ? 77.525 30.779 25.325 1.00 64.35 167 GLN B N 1
ATOM 3531 C CA . GLN B 1 187 ? 76.943 29.726 24.493 1.00 60.88 167 GLN B CA 1
ATOM 3532 C C . GLN B 1 187 ? 76.765 30.146 23.040 1.00 66.52 167 GLN B C 1
ATOM 3533 O O . GLN B 1 187 ? 76.778 29.288 22.149 1.00 63.49 167 GLN B O 1
ATOM 3539 N N . TYR B 1 188 ? 76.517 31.428 22.791 1.00 62.85 168 TYR B N 1
ATOM 3540 C CA . TYR B 1 188 ? 76.180 31.899 21.462 1.00 62.51 168 TYR B CA 1
ATOM 3541 C C . TYR B 1 188 ? 77.071 33.035 20.977 1.00 61.45 168 TYR B C 1
ATOM 3542 O O . TYR B 1 188 ? 76.820 33.568 19.896 1.00 65.11 168 TYR B O 1
ATOM 3551 N N . GLY B 1 189 ? 78.071 33.446 21.749 1.00 69.64 169 GLY B N 1
ATOM 3552 C CA . GLY B 1 189 ? 78.794 34.669 21.437 1.00 68.12 169 GLY B CA 1
ATOM 3553 C C . GLY B 1 189 ? 77.907 35.889 21.329 1.00 71.28 169 GLY B C 1
ATOM 3554 O O . GLY B 1 189 ? 78.261 36.848 20.637 1.00 70.65 169 GLY B O 1
ATOM 3555 N N . ASP B 1 190 ? 76.779 35.901 22.041 1.00 70.69 170 ASP B N 1
ATOM 3556 C CA . ASP B 1 190 ? 75.804 36.986 21.940 1.00 62.63 170 ASP B CA 1
ATOM 3557 C C . ASP B 1 190 ? 76.251 38.110 22.866 1.00 65.43 170 ASP B C 1
ATOM 3558 O O . ASP B 1 190 ? 75.716 38.314 23.957 1.00 70.16 170 ASP B O 1
ATOM 3563 N N . SER B 1 191 ? 77.272 38.845 22.418 1.00 69.18 171 SER B N 1
ATOM 3564 C CA . SER B 1 191 ? 77.778 39.980 23.180 1.00 70.13 171 SER B CA 1
ATOM 3565 C C . SER B 1 191 ? 76.868 41.195 23.097 1.00 69.75 171 SER B C 1
ATOM 3566 O O . SER B 1 191 ? 76.988 42.100 23.930 1.00 78.01 171 SER B O 1
ATOM 3569 N N . ALA B 1 192 ? 75.994 41.262 22.096 1.00 63.11 172 ALA B N 1
ATOM 3570 C CA . ALA B 1 192 ? 75.055 42.376 22.023 1.00 60.45 172 ALA B CA 1
ATOM 3571 C C . ALA B 1 192 ? 74.041 42.323 23.164 1.00 64.32 172 ALA B C 1
ATOM 3572 O O . ALA B 1 192 ? 73.811 43.329 23.845 1.00 73.00 172 ALA B O 1
ATOM 3574 N N . ILE B 1 193 ? 73.401 41.164 23.376 1.00 60.80 173 ILE B N 1
ATOM 3575 C CA . ILE B 1 193 ? 72.443 41.059 24.480 1.00 61.99 173 ILE B CA 1
ATOM 3576 C C . ILE B 1 193 ? 73.156 41.214 25.812 1.00 64.19 173 ILE B C 1
ATOM 3577 O O . ILE B 1 193 ? 72.593 41.763 26.767 1.00 69.27 173 ILE B O 1
ATOM 3582 N N . TYR B 1 194 ? 74.413 40.771 25.889 1.00 62.10 174 TYR B N 1
ATOM 3583 C CA . TYR B 1 194 ? 75.184 40.908 27.118 1.00 60.69 174 TYR B CA 1
ATOM 3584 C C . TYR B 1 194 ? 75.441 42.370 27.459 1.00 68.32 174 TYR B C 1
ATOM 3585 O O . TYR B 1 194 ? 75.381 42.761 28.632 1.00 71.39 174 TYR B O 1
ATOM 3594 N N . GLN B 1 195 ? 75.728 43.195 26.453 1.00 67.75 175 GLN B N 1
ATOM 3595 C CA . GLN B 1 195 ? 76.036 44.592 26.727 1.00 67.79 175 GLN B CA 1
ATOM 3596 C C . GLN B 1 195 ? 74.767 45.385 27.012 1.00 69.49 175 GLN B C 1
ATOM 3597 O O . GLN B 1 195 ? 74.701 46.129 27.997 1.00 65.25 175 GLN B O 1
ATOM 3603 N N . LYS B 1 196 ? 73.759 45.260 26.142 1.00 69.20 176 LYS B N 1
ATOM 3604 C CA . LYS B 1 196 ? 72.502 45.961 26.382 1.00 66.55 176 LYS B CA 1
ATOM 3605 C C . LYS B 1 196 ? 71.865 45.511 27.686 1.00 66.65 176 LYS B C 1
ATOM 3606 O O . LYS B 1 196 ? 71.351 46.338 28.446 1.00 65.07 176 LYS B O 1
ATOM 3612 N N . GLY B 1 197 ? 71.942 44.214 27.991 1.00 66.15 177 GLY B N 1
ATOM 3613 C CA . GLY B 1 197 ? 71.417 43.735 29.260 1.00 62.16 177 GLY B CA 1
ATOM 3614 C C . GLY B 1 197 ? 72.093 44.375 30.459 1.00 65.32 177 GLY B C 1
ATOM 3615 O O . GLY B 1 197 ? 71.433 44.711 31.448 1.00 69.43 177 GLY B O 1
ATOM 3616 N N . HIS B 1 198 ? 73.418 44.557 30.394 1.00 68.65 178 HIS B N 1
ATOM 3617 C CA . HIS B 1 198 ? 74.128 45.133 31.531 1.00 71.00 178 HIS B CA 1
ATOM 3618 C C . HIS B 1 198 ? 73.930 46.629 31.642 1.00 69.29 178 HIS B C 1
ATOM 3619 O O . HIS B 1 198 ? 74.096 47.176 32.735 1.00 72.37 178 HIS B O 1
ATOM 3626 N N . THR B 1 199 ? 73.565 47.304 30.555 1.00 70.63 179 THR B N 1
ATOM 3627 C CA . THR B 1 199 ? 73.083 48.674 30.689 1.00 72.37 179 THR B CA 1
ATOM 3628 C C . THR B 1 199 ? 71.791 48.702 31.494 1.00 72.02 179 THR B C 1
ATOM 3629 O O . THR B 1 199 ? 71.623 49.530 32.399 1.00 77.91 179 THR B O 1
ATOM 3633 N N . LEU B 1 200 ? 70.870 47.786 31.178 1.00 62.95 180 LEU B N 1
ATOM 3634 C CA . LEU B 1 200 ? 69.626 47.682 31.932 1.00 61.63 180 LEU B CA 1
ATOM 3635 C C . LEU B 1 200 ? 69.904 47.408 33.402 1.00 60.31 180 LEU B C 1
ATOM 3636 O O . LEU B 1 200 ? 69.412 48.127 34.275 1.00 63.91 180 LEU B O 1
ATOM 3641 N N . ILE B 1 201 ? 70.730 46.395 33.692 1.00 61.07 181 ILE B N 1
ATOM 3642 C CA . ILE B 1 201 ? 71.004 46.035 35.082 1.00 64.98 181 ILE B CA 1
ATOM 3643 C C . ILE B 1 201 ? 71.520 47.240 35.850 1.00 71.45 181 ILE B C 1
ATOM 3644 O O . ILE B 1 201 ? 71.180 47.438 37.025 1.00 74.32 181 ILE B O 1
ATOM 3649 N N . GLN B 1 202 ? 72.329 48.080 35.192 1.00 72.65 182 GLN B N 1
ATOM 3650 C CA . GLN B 1 202 ? 72.902 49.247 35.859 1.00 79.88 182 GLN B CA 1
ATOM 3651 C C . GLN B 1 202 ? 71.903 50.389 36.027 1.00 75.60 182 GLN B C 1
ATOM 3652 O O . GLN B 1 202 ? 72.059 51.190 36.946 1.00 76.03 182 GLN B O 1
ATOM 3658 N N . ASN B 1 203 ? 70.895 50.505 35.156 1.00 76.96 183 ASN B N 1
ATOM 3659 C CA . ASN B 1 203 ? 69.911 51.583 35.231 1.00 79.07 183 ASN B CA 1
ATOM 3660 C C . ASN B 1 203 ? 68.551 51.113 35.748 1.00 77.67 183 ASN B C 1
ATOM 3661 O O . ASN B 1 203 ? 67.525 51.736 35.471 1.00 76.18 183 ASN B O 1
ATOM 3666 N N . MET B 1 204 ? 68.542 50.032 36.525 1.00 72.34 184 MET B N 1
ATOM 3667 C CA . MET B 1 204 ? 67.326 49.296 36.862 1.00 70.11 184 MET B CA 1
ATOM 3668 C C . MET B 1 204 ? 66.534 49.939 37.995 1.00 76.42 184 MET B C 1
ATOM 3669 O O . MET B 1 204 ? 65.310 49.769 38.066 1.00 72.77 184 MET B O 1
ATOM 3674 N N . ALA B 1 205 ? 67.222 50.621 38.909 1.00 73.85 185 ALA B N 1
ATOM 3675 C CA . ALA B 1 205 ? 66.617 51.064 40.162 1.00 71.54 185 ALA B CA 1
ATOM 3676 C C . ALA B 1 205 ? 65.310 51.847 40.025 1.00 77.25 185 ALA B C 1
ATOM 3677 O O . ALA B 1 205 ? 64.376 51.550 40.788 1.00 79.83 185 ALA B O 1
ATOM 3679 N N . PRO B 1 206 ? 65.152 52.811 39.105 1.00 73.98 186 PRO B N 1
ATOM 3680 C CA . PRO B 1 206 ? 63.864 53.536 39.025 1.00 66.00 186 PRO B CA 1
ATOM 3681 C C . PRO B 1 206 ? 62.658 52.629 38.819 1.00 67.60 186 PRO B C 1
ATOM 3682 O O . PRO B 1 206 ? 61.533 53.043 39.125 1.00 67.83 186 PRO B O 1
ATOM 3686 N N . LEU B 1 207 ? 62.847 51.418 38.277 1.00 67.98 187 LEU B N 1
ATOM 3687 C CA . LEU B 1 207 ? 61.726 50.496 38.121 1.00 63.61 187 LEU B CA 1
ATOM 3688 C C . LEU B 1 207 ? 61.178 50.035 39.458 1.00 70.96 187 LEU B C 1
ATOM 3689 O O . LEU B 1 207 ? 60.056 49.517 39.507 1.00 70.13 187 LEU B O 1
ATOM 3694 N N . PHE B 1 208 ? 61.936 50.210 40.539 1.00 68.19 188 PHE B N 1
ATOM 3695 C CA . PHE B 1 208 ? 61.485 49.726 41.828 1.00 70.71 188 PHE B CA 1
ATOM 3696 C C . PHE B 1 208 ? 60.810 50.791 42.681 1.00 83.41 188 PHE B C 1
ATOM 3697 O O . PHE B 1 208 ? 60.152 50.434 43.661 1.00 85.40 188 PHE B O 1
ATOM 3705 N N . GLU B 1 209 ? 60.902 52.069 42.295 1.00 90.26 189 GLU B N 1
ATOM 3706 C CA . GLU B 1 209 ? 60.105 53.161 42.876 1.00 93.21 189 GLU B CA 1
ATOM 3707 C C . GLU B 1 209 ? 60.198 53.214 44.400 1.00 91.20 189 GLU B C 1
ATOM 3708 O O . GLU B 1 209 ? 59.242 53.604 45.084 1.00 91.73 189 GLU B O 1
ATOM 3714 N N . ASN B 1 210 ? 61.352 52.820 44.936 1.00 84.84 190 ASN B N 1
ATOM 3715 C CA . ASN B 1 210 ? 61.682 52.956 46.349 1.00 88.44 190 ASN B CA 1
ATOM 3716 C C . ASN B 1 210 ? 60.809 52.099 47.259 1.00 86.94 190 ASN B C 1
ATOM 3717 O O . ASN B 1 210 ? 60.755 52.343 48.475 1.00 86.75 190 ASN B O 1
ATOM 3722 N N . VAL B 1 211 ? 60.103 51.111 46.700 1.00 80.19 191 VAL B N 1
ATOM 3723 C CA . VAL B 1 211 ? 59.302 50.216 47.525 1.00 78.98 191 VAL B CA 1
ATOM 3724 C C . VAL B 1 211 ? 60.230 49.322 48.349 1.00 78.69 191 VAL B C 1
ATOM 3725 O O . VAL B 1 211 ? 61.358 48.996 47.943 1.00 80.94 191 VAL B O 1
ATOM 3729 N N . VAL B 1 212 ? 59.764 48.940 49.517 1.00 75.22 192 VAL B N 1
ATOM 3730 C CA . VAL B 1 212 ? 60.485 48.029 50.390 1.00 72.47 192 VAL B CA 1
ATOM 3731 C C . VAL B 1 212 ? 60.085 46.612 50.020 1.00 76.82 192 VAL B C 1
ATOM 3732 O O . VAL B 1 212 ? 58.908 46.330 49.758 1.00 84.72 192 VAL B O 1
ATOM 3736 N N . ILE B 1 213 ? 61.070 45.722 49.964 1.00 75.17 193 ILE B N 1
ATOM 3737 C CA . ILE B 1 213 ? 60.889 44.388 49.419 1.00 65.43 193 ILE B CA 1
ATOM 3738 C C . ILE B 1 213 ? 61.303 43.384 50.479 1.00 69.83 193 ILE B C 1
ATOM 3739 O O . ILE B 1 213 ? 62.474 43.335 50.871 1.00 74.86 193 ILE B O 1
ATOM 3744 N N . GLU B 1 214 ? 60.351 42.582 50.931 1.00 73.72 194 GLU B N 1
ATOM 3745 C CA . GLU B 1 214 ? 60.511 41.513 51.908 1.00 81.05 194 GLU B CA 1
ATOM 3746 C C . GLU B 1 214 ? 60.759 40.189 51.192 1.00 73.89 194 GLU B C 1
ATOM 3747 O O . GLU B 1 214 ? 60.133 39.911 50.166 1.00 77.30 194 GLU B O 1
ATOM 3753 N N . PRO B 1 215 ? 61.679 39.374 51.689 1.00 69.58 195 PRO B N 1
ATOM 3754 C CA . PRO B 1 215 ? 61.894 38.054 51.078 1.00 64.19 195 PRO B CA 1
ATOM 3755 C C . PRO B 1 215 ? 60.653 37.182 51.233 1.00 61.99 195 PRO B C 1
ATOM 3756 O O . PRO B 1 215 ? 60.082 37.085 52.321 1.00 62.36 195 PRO B O 1
ATOM 3760 N N . CYS B 1 216 ? 60.231 36.553 50.133 1.00 54.34 196 CYS B N 1
ATOM 3761 C CA . CYS B 1 216 ? 59.126 35.602 50.151 1.00 53.55 196 CYS B CA 1
ATOM 3762 C C . CYS B 1 216 ? 59.563 34.276 49.548 1.00 57.71 196 CYS B C 1
ATOM 3763 O O . CYS B 1 216 ? 60.268 34.250 48.536 1.00 58.55 196 CYS B O 1
ATOM 3766 N N . LEU B 1 217 ? 59.116 33.174 50.148 1.00 59.52 197 LEU B N 1
ATOM 3767 C CA . LEU B 1 217 ? 59.337 31.864 49.543 1.00 56.95 197 LEU B CA 1
ATOM 3768 C C . LEU B 1 217 ? 58.576 31.789 48.225 1.00 59.71 197 LEU B C 1
ATOM 3769 O O . LEU B 1 217 ? 57.342 31.823 48.215 1.00 64.22 197 LEU B O 1
ATOM 3774 N N . LEU B 1 218 ? 59.314 31.689 47.121 1.00 51.37 198 LEU B N 1
ATOM 3775 C CA . LEU B 1 218 ? 58.787 31.585 45.772 1.00 49.81 198 LEU B CA 1
ATOM 3776 C C . LEU B 1 218 ? 58.806 30.135 45.301 1.00 54.21 198 LEU B C 1
ATOM 3777 O O . LEU B 1 218 ? 59.679 29.350 45.677 1.00 51.52 198 LEU B O 1
ATOM 3782 N N . HIS B 1 219 ? 57.809 29.775 44.492 1.00 52.01 199 HIS B N 1
ATOM 3783 C CA . HIS B 1 219 ? 57.861 28.494 43.797 1.00 49.52 199 HIS B CA 1
ATOM 3784 C C . HIS B 1 219 ? 58.983 28.497 42.768 1.00 51.78 199 HIS B C 1
ATOM 3785 O O . HIS B 1 219 ? 59.774 27.550 42.700 1.00 52.43 199 HIS B O 1
ATOM 3792 N N . GLY B 1 220 ? 59.082 29.570 41.976 1.00 38.90 200 GLY B N 1
ATOM 3793 C CA . GLY B 1 220 ? 60.220 29.800 41.104 1.00 40.04 200 GLY B CA 1
ATOM 3794 C C . GLY B 1 220 ? 60.079 29.314 39.669 1.00 45.37 200 GLY B C 1
ATOM 3795 O O . GLY B 1 220 ? 60.927 29.661 38.837 1.00 48.17 200 GLY B O 1
ATOM 3796 N N . ASP B 1 221 ? 59.051 28.521 39.350 1.00 40.65 201 ASP B N 1
ATOM 3797 C CA . ASP B 1 221 ? 58.852 28.024 37.988 1.00 47.99 201 ASP B CA 1
ATOM 3798 C C . ASP B 1 221 ? 57.388 27.664 37.765 1.00 45.44 201 ASP B C 1
ATOM 3799 O O . ASP B 1 221 ? 57.073 26.511 37.453 1.00 50.44 201 ASP B O 1
ATOM 3804 N N . LEU B 1 222 ? 56.484 28.627 37.933 1.00 43.94 202 LEU B N 1
ATOM 3805 C CA . LEU B 1 222 ? 55.054 28.342 38.075 1.00 46.80 202 LEU B CA 1
ATOM 3806 C C . LEU B 1 222 ? 54.328 28.541 36.740 1.00 48.30 202 LEU B C 1
ATOM 3807 O O . LEU B 1 222 ? 54.013 29.667 36.349 1.00 48.61 202 LEU B O 1
ATOM 3812 N N . TRP B 1 223 ? 54.069 27.438 36.039 1.00 44.86 203 TRP B N 1
ATOM 3813 C CA . TRP B 1 223 ? 53.309 27.443 34.801 1.00 42.08 203 TRP B CA 1
ATOM 3814 C C . TRP B 1 223 ? 52.369 26.234 34.799 1.00 47.87 203 TRP B C 1
ATOM 3815 O O . TRP B 1 223 ? 52.319 25.466 35.764 1.00 54.30 203 TRP B O 1
ATOM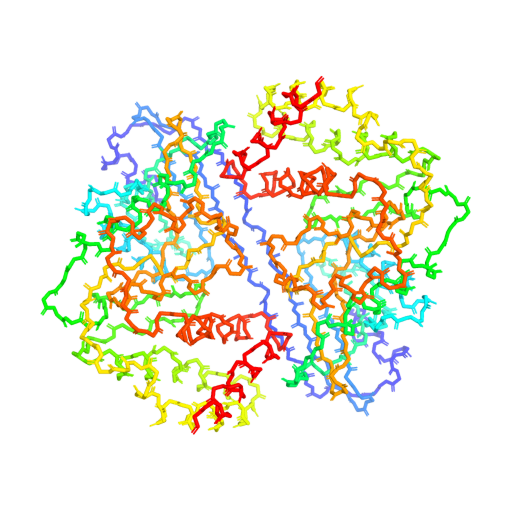 3826 N N . SER B 1 224 ? 51.618 26.067 33.696 1.00 46.85 204 SER B N 1
ATOM 3827 C CA . SER B 1 224 ? 50.515 25.097 33.642 1.00 50.36 204 SER B CA 1
ATOM 3828 C C . SER B 1 224 ? 50.967 23.669 33.947 1.00 53.26 204 SER B C 1
ATOM 3829 O O . SER B 1 224 ? 50.246 22.919 34.611 1.00 57.90 204 SER B O 1
ATOM 3832 N N . GLY B 1 225 ? 52.138 23.267 33.452 1.00 51.35 205 GLY B N 1
ATOM 3833 C CA . GLY B 1 225 ? 52.664 21.924 33.678 1.00 52.59 205 GLY B CA 1
ATOM 3834 C C . GLY B 1 225 ? 53.024 21.601 35.118 1.00 51.55 205 GLY B C 1
ATOM 3835 O O . GLY B 1 225 ? 53.320 20.439 35.416 1.00 59.99 205 GLY B O 1
ATOM 3836 N N . ASN B 1 226 ? 53.045 22.593 36.005 1.00 49.86 206 ASN B N 1
ATOM 3837 C CA . ASN B 1 226 ? 53.433 22.391 37.395 1.00 50.66 206 ASN B CA 1
ATOM 3838 C C . ASN B 1 226 ? 52.277 22.571 38.361 1.00 53.36 206 ASN B C 1
ATOM 3839 O O . ASN B 1 226 ? 52.505 22.601 39.574 1.00 54.06 206 ASN B O 1
ATOM 3844 N N . ILE B 1 227 ? 51.055 22.720 37.853 1.00 49.05 207 ILE B N 1
ATOM 3845 C CA . ILE B 1 227 ? 49.878 22.995 38.663 1.00 50.69 207 ILE B CA 1
ATOM 3846 C C . ILE B 1 227 ? 48.865 21.886 38.426 1.00 54.19 207 ILE B C 1
ATOM 3847 O O . ILE B 1 227 ? 48.699 21.417 37.297 1.00 60.58 207 ILE B O 1
ATOM 3852 N N . ALA B 1 228 ? 48.200 21.459 39.497 1.00 56.92 208 ALA B N 1
ATOM 3853 C CA . ALA B 1 228 ? 47.205 20.404 39.426 1.00 49.92 208 ALA B CA 1
ATOM 3854 C C . ALA B 1 228 ? 46.178 20.642 40.522 1.00 54.46 208 ALA B C 1
ATOM 3855 O O . ALA B 1 228 ? 46.343 21.513 41.378 1.00 55.03 208 ALA B O 1
ATOM 3857 N N . TYR B 1 229 ? 45.112 19.846 40.493 1.00 55.75 209 TYR B N 1
ATOM 3858 C CA . TYR B 1 229 ? 44.032 19.937 41.462 1.00 52.91 209 TYR B CA 1
ATOM 3859 C C . TYR B 1 229 ? 43.709 18.552 42.006 1.00 59.00 209 TYR B C 1
ATOM 3860 O O . TYR B 1 229 ? 43.645 17.580 41.250 1.00 61.94 209 TYR B O 1
ATOM 3869 N N . ASP B 1 230 ? 43.502 18.461 43.320 1.00 58.48 210 ASP B N 1
ATOM 3870 C CA . ASP B 1 230 ? 43.286 17.167 43.951 1.00 59.79 210 ASP B CA 1
ATOM 3871 C C . ASP B 1 230 ? 41.783 16.876 44.014 1.00 68.45 210 ASP B C 1
ATOM 3872 O O . ASP B 1 230 ? 40.970 17.588 43.419 1.00 70.51 210 ASP B O 1
ATOM 3877 N N . LYS B 1 231 ? 41.400 15.839 44.768 1.00 78.51 211 LYS B N 1
ATOM 3878 C CA . LYS B 1 231 ? 40.011 15.378 44.778 1.00 83.56 211 LYS B CA 1
ATOM 3879 C C . LYS B 1 231 ? 39.063 16.392 45.415 1.00 80.89 211 LYS B C 1
ATOM 3880 O O . LYS B 1 231 ? 37.882 16.428 45.058 1.00 80.66 211 LYS B O 1
ATOM 3886 N N . ASN B 1 232 ? 39.541 17.196 46.368 1.00 78.39 212 ASN B N 1
ATOM 3887 C CA . ASN B 1 232 ? 38.756 18.293 46.930 1.00 73.69 212 ASN B CA 1
ATOM 3888 C C . ASN B 1 232 ? 38.816 19.552 46.077 1.00 74.25 212 ASN B C 1
ATOM 3889 O O . ASN B 1 232 ? 38.435 20.624 46.558 1.00 66.39 212 ASN B O 1
ATOM 3894 N N . ASN B 1 233 ? 39.314 19.446 44.842 1.00 76.49 213 ASN B N 1
ATOM 3895 C CA . ASN B 1 233 ? 39.488 20.584 43.945 1.00 72.74 213 ASN B CA 1
ATOM 3896 C C . ASN B 1 233 ? 40.326 21.693 44.572 1.00 65.37 213 ASN B C 1
ATOM 3897 O O . ASN B 1 233 ? 40.117 22.874 44.297 1.00 67.31 213 ASN B O 1
ATOM 3902 N N . GLU B 1 234 ? 41.300 21.320 45.382 1.00 59.72 214 GLU B N 1
ATOM 3903 C CA . GLU B 1 234 ? 42.291 22.238 45.922 1.00 55.54 214 GLU B CA 1
ATOM 3904 C C . GLU B 1 234 ? 43.550 22.198 45.077 1.00 56.20 214 GLU B C 1
ATOM 3905 O O . GLU B 1 234 ? 43.906 21.143 44.548 1.00 58.26 214 GLU B O 1
ATOM 3911 N N . PRO B 1 235 ? 44.228 23.339 44.931 1.00 55.74 215 PRO B N 1
ATOM 3912 C CA . PRO B 1 235 ? 45.424 23.389 44.075 1.00 48.98 215 PRO B CA 1
ATOM 3913 C C . PRO B 1 235 ? 46.623 22.679 44.690 1.00 56.44 215 PRO B C 1
ATOM 3914 O O . PRO B 1 235 ? 46.805 22.644 45.907 1.00 59.56 215 PRO B O 1
ATOM 3918 N N . VAL B 1 236 ? 47.457 22.120 43.815 1.00 51.72 216 VAL B N 1
ATOM 3919 C CA . VAL B 1 236 ? 48.706 21.465 44.180 1.00 45.66 216 VAL B CA 1
ATOM 3920 C C . VAL B 1 236 ? 49.769 21.949 43.210 1.00 49.15 216 VAL B C 1
ATOM 3921 O O . VAL B 1 236 ? 49.530 21.984 41.997 1.00 54.06 216 VAL B O 1
ATOM 3925 N N . ILE B 1 237 ? 50.935 22.326 43.720 1.00 45.36 217 ILE B N 1
ATOM 3926 C CA . ILE B 1 237 ? 51.999 22.769 42.823 1.00 48.06 217 ILE B CA 1
ATOM 3927 C C . ILE B 1 237 ? 53.220 21.864 42.974 1.00 55.04 217 ILE B C 1
ATOM 3928 O O . ILE B 1 237 ? 53.477 21.307 44.045 1.00 51.56 217 ILE B O 1
ATOM 3933 N N . LEU B 1 238 ? 53.968 21.721 41.874 1.00 54.77 218 LEU B N 1
ATOM 3934 C CA . LEU B 1 238 ? 54.984 20.684 41.703 1.00 57.11 218 LEU B CA 1
ATOM 3935 C C . LEU B 1 238 ? 56.246 21.271 41.084 1.00 55.79 218 LEU B C 1
ATOM 3936 O O . LEU B 1 238 ? 56.266 22.409 40.603 1.00 52.12 218 LEU B O 1
ATOM 3941 N N . ASP B 1 239 ? 57.308 20.469 41.094 1.00 58.04 219 ASP B N 1
ATOM 3942 C CA . ASP B 1 239 ? 58.543 20.765 40.374 1.00 59.40 219 ASP B CA 1
ATOM 3943 C C . ASP B 1 239 ? 59.105 22.161 40.659 1.00 60.99 219 ASP B C 1
ATOM 3944 O O . ASP B 1 239 ? 59.323 22.943 39.733 1.00 62.68 219 ASP B O 1
ATOM 3949 N N . PRO B 1 240 ? 59.389 22.481 41.917 1.00 60.81 220 PRO B N 1
ATOM 3950 C CA . PRO B 1 240 ? 59.800 23.848 42.243 1.00 61.33 220 PRO B CA 1
ATOM 3951 C C . PRO B 1 240 ? 61.220 24.161 41.797 1.00 60.25 220 PRO B C 1
ATOM 3952 O O . PRO B 1 240 ? 62.011 23.283 41.452 1.00 66.34 220 PRO B O 1
ATOM 3956 N N . ALA B 1 241 ? 61.514 25.463 41.776 1.00 54.71 221 ALA B N 1
ATOM 3957 C CA . ALA B 1 241 ? 62.867 26.010 41.725 1.00 51.94 221 ALA B CA 1
ATOM 3958 C C . ALA B 1 241 ? 62.990 27.102 42.796 1.00 56.05 221 ALA B C 1
ATOM 3959 O O . ALA B 1 241 ? 63.252 28.268 42.499 1.00 57.80 221 ALA B O 1
ATOM 3961 N N . CYS B 1 242 ? 62.799 26.712 44.060 1.00 57.24 222 CYS B N 1
ATOM 3962 C CA . CYS B 1 242 ? 62.490 27.667 45.125 1.00 56.12 222 CYS B CA 1
ATOM 3963 C C . CYS B 1 242 ? 63.641 28.605 45.446 1.00 53.04 222 CYS B C 1
ATOM 3964 O O . CYS B 1 242 ? 64.812 28.263 45.312 1.00 56.21 222 CYS B O 1
ATOM 3967 N N . TYR B 1 243 ? 63.274 29.783 45.940 1.00 53.42 223 TYR B N 1
ATOM 3968 C CA . TYR B 1 243 ? 64.176 30.685 46.644 1.00 54.48 223 TYR B CA 1
ATOM 3969 C C . TYR B 1 243 ? 63.326 31.783 47.273 1.00 51.57 223 TYR B C 1
ATOM 3970 O O . TYR B 1 243 ? 62.117 31.863 47.049 1.00 51.09 223 TYR B O 1
ATOM 3979 N N . TYR B 1 244 ? 63.974 32.619 48.078 1.00 50.93 224 TYR B N 1
ATOM 3980 C CA . TYR B 1 244 ? 63.331 33.747 48.734 1.00 53.89 224 TYR B CA 1
ATOM 3981 C C . TYR B 1 244 ? 63.602 34.997 47.919 1.00 55.84 224 TYR B C 1
ATOM 3982 O O . TYR B 1 244 ? 64.766 35.358 47.713 1.00 53.45 224 TYR B O 1
ATOM 3991 N N . GLY B 1 245 ? 62.536 35.649 47.458 1.00 56.38 225 GLY B N 1
ATOM 3992 C CA . GLY B 1 245 ? 62.695 36.790 46.589 1.00 50.97 225 GLY B CA 1
ATOM 3993 C C . GLY B 1 245 ? 61.506 37.722 46.633 1.00 53.78 225 GLY B C 1
ATOM 3994 O O . GLY B 1 245 ? 60.636 37.617 47.501 1.00 55.74 225 GLY B O 1
ATOM 3995 N N . HIS B 1 246 ? 61.501 38.659 45.689 1.00 50.41 226 HIS B N 1
ATOM 3996 C CA . HIS B 1 246 ? 60.360 39.537 45.512 1.00 52.14 226 HIS B CA 1
ATOM 3997 C C . HIS B 1 246 ? 59.171 38.706 45.060 1.00 54.61 226 HIS B C 1
ATOM 3998 O O . HIS B 1 246 ? 59.266 37.968 44.073 1.00 56.00 226 HIS B O 1
ATOM 4005 N N . ASN B 1 247 ? 58.075 38.782 45.774 1.00 52.92 227 ASN B N 1
ATOM 4006 C CA . ASN B 1 247 ? 56.921 37.992 45.446 1.00 49.61 227 ASN B CA 1
ATOM 4007 C C . ASN B 1 247 ? 56.460 38.101 44.017 1.00 52.03 227 ASN B C 1
ATOM 4008 O O . ASN B 1 247 ? 55.962 37.170 43.483 1.00 49.86 227 ASN B O 1
ATOM 4013 N N . GLU B 1 248 ? 56.611 39.258 43.414 1.00 54.18 228 GLU B N 1
ATOM 4014 C CA . GLU B 1 248 ? 56.187 39.461 42.030 1.00 47.91 228 GLU B CA 1
ATOM 4015 C C . GLU B 1 248 ? 56.983 38.629 41.035 1.00 51.65 228 GLU B C 1
ATOM 4016 O O . GLU B 1 248 ? 56.554 38.503 39.882 1.00 51.39 228 GLU B O 1
ATOM 4022 N N . ALA B 1 249 ? 58.152 38.110 41.426 1.00 46.55 229 ALA B N 1
ATOM 4023 C CA . ALA B 1 249 ? 58.944 37.314 40.496 1.00 46.70 229 ALA B CA 1
ATOM 4024 C C . ALA B 1 249 ? 58.309 35.960 40.225 1.00 43.34 229 ALA B C 1
ATOM 4025 O O . ALA B 1 249 ? 58.663 35.321 39.232 1.00 45.68 229 ALA B O 1
ATOM 4027 N N . ASP B 1 250 ? 57.356 35.522 41.058 1.00 45.75 230 ASP B N 1
ATOM 4028 C CA . ASP B 1 250 ? 56.711 34.235 40.809 1.00 42.40 230 ASP B CA 1
ATOM 4029 C C . ASP B 1 250 ? 55.706 34.278 39.651 1.00 44.27 230 ASP B C 1
ATOM 4030 O O . ASP B 1 250 ? 55.149 33.235 39.307 1.00 52.52 230 ASP B O 1
ATOM 4035 N N . PHE B 1 251 ? 55.453 35.432 39.044 1.00 42.96 231 PHE B N 1
ATOM 4036 C CA . PHE B 1 251 ? 54.626 35.518 37.845 1.00 46.82 231 PHE B CA 1
ATOM 4037 C C . PHE B 1 251 ? 55.439 35.492 36.547 1.00 46.77 231 PHE B C 1
ATOM 4038 O O . PHE B 1 251 ? 54.855 35.630 35.471 1.00 52.75 231 PHE B O 1
ATOM 4046 N N . GLY B 1 252 ? 56.753 35.284 36.620 1.00 50.42 232 GLY B N 1
ATOM 4047 C CA . GLY B 1 252 ? 57.631 35.348 35.457 1.00 51.52 232 GLY B CA 1
ATOM 4048 C C . GLY B 1 252 ? 57.448 34.248 34.419 1.00 46.76 232 GLY B C 1
ATOM 4049 O O . GLY B 1 252 ? 58.078 34.323 33.364 1.00 49.05 232 GLY B O 1
ATOM 4050 N N . MET B 1 253 ? 56.610 33.246 34.683 1.00 46.72 233 MET B N 1
ATOM 4051 C CA . MET B 1 253 ? 56.260 32.212 33.709 1.00 43.00 233 MET B CA 1
ATOM 4052 C C . MET B 1 253 ? 54.799 32.345 33.278 1.00 52.49 233 MET B C 1
ATOM 4053 O O . MET B 1 253 ? 54.227 31.386 32.752 1.00 51.32 233 MET B O 1
ATOM 4058 N N . SER B 1 254 ? 54.170 33.506 33.524 1.00 43.49 234 SER B N 1
ATOM 4059 C CA . SER B 1 254 ? 52.732 33.636 33.306 1.00 48.61 234 SER B CA 1
ATOM 4060 C C . SER B 1 254 ? 52.343 33.483 31.834 1.00 48.46 234 SER B C 1
ATOM 4061 O O . SER B 1 254 ? 51.192 33.149 31.536 1.00 45.66 234 SER B O 1
ATOM 4064 N N . TRP B 1 255 ? 53.273 33.703 30.906 1.00 49.10 235 TRP B N 1
ATOM 4065 C CA . TRP B 1 255 ? 52.967 33.565 29.489 1.00 47.31 235 TRP B CA 1
ATOM 4066 C C . TRP B 1 255 ? 52.615 32.128 29.102 1.00 57.68 235 TRP B C 1
ATOM 4067 O O . TRP B 1 255 ? 52.153 31.909 27.981 1.00 59.18 235 TRP B O 1
ATOM 4078 N N . CYS B 1 256 ? 52.813 31.146 29.996 1.00 51.28 236 CYS B N 1
ATOM 4079 C CA . CYS B 1 256 ? 52.358 29.778 29.766 1.00 48.58 236 CYS B CA 1
ATOM 4080 C C . CYS B 1 256 ? 51.516 29.258 30.934 1.00 45.72 236 CYS B C 1
ATOM 4081 O O . CYS B 1 256 ? 51.594 28.074 31.284 1.00 58.84 236 CYS B O 1
ATOM 4084 N N . ALA B 1 257 ? 50.730 30.132 31.582 1.00 53.09 237 ALA B N 1
ATOM 4085 C CA . ALA B 1 257 ? 50.001 29.765 32.789 1.00 44.75 237 ALA B CA 1
ATOM 4086 C C . ALA B 1 257 ? 48.488 29.943 32.710 1.00 55.99 237 ALA B C 1
ATOM 4087 O O . ALA B 1 257 ? 47.772 29.311 33.495 1.00 62.77 237 ALA B O 1
ATOM 4089 N N . GLY B 1 258 ? 47.982 30.781 31.815 1.00 57.53 238 GLY B N 1
ATOM 4090 C CA . GLY B 1 258 ? 46.552 31.067 31.798 1.00 64.80 238 GLY B CA 1
ATOM 4091 C C . GLY B 1 258 ? 45.966 31.624 33.083 1.00 65.89 238 GLY B C 1
ATOM 4092 O O . GLY B 1 258 ? 44.870 31.218 33.484 1.00 70.61 238 GLY B O 1
ATOM 4093 N N . PHE B 1 259 ? 46.651 32.572 33.718 1.00 64.23 239 PHE B N 1
ATOM 4094 C CA . PHE B 1 259 ? 46.156 33.222 34.930 1.00 56.65 239 PHE B CA 1
ATOM 4095 C C . PHE B 1 259 ? 45.098 34.270 34.558 1.00 58.69 239 PHE B C 1
ATOM 4096 O O . PHE B 1 259 ? 45.385 35.216 33.810 1.00 52.98 239 PHE B O 1
ATOM 4104 N N . GLY B 1 260 ? 43.874 34.094 35.074 1.00 64.97 240 GLY B N 1
ATOM 4105 C CA . GLY B 1 260 ? 42.803 35.053 34.900 1.00 66.80 240 GLY B CA 1
ATOM 4106 C C . GLY B 1 260 ? 42.779 36.188 35.923 1.00 65.44 240 GLY B C 1
ATOM 4107 O O . GLY B 1 260 ? 43.575 36.260 36.863 1.00 58.96 240 GLY B O 1
ATOM 4108 N N . GLU B 1 261 ? 41.790 37.072 35.734 1.00 61.30 241 GLU B N 1
ATOM 4109 C CA . GLU B 1 261 ? 41.552 38.162 36.673 1.00 58.79 241 GLU B CA 1
ATOM 4110 C C . GLU B 1 261 ? 41.123 37.637 38.041 1.00 57.26 241 GLU B C 1
ATOM 4111 O O . GLU B 1 261 ? 41.444 38.247 39.068 1.00 52.58 241 GLU B O 1
ATOM 4117 N N . SER B 1 262 ? 40.422 36.498 38.087 1.00 49.42 242 SER B N 1
ATOM 4118 C CA . SER B 1 262 ? 40.074 35.934 39.387 1.00 48.07 242 SER B CA 1
ATOM 4119 C C . SER B 1 262 ? 41.302 35.412 40.128 1.00 51.31 242 SER B C 1
ATOM 4120 O O . SER B 1 262 ? 41.331 35.455 41.363 1.00 54.70 242 SER B O 1
ATOM 4123 N N . PHE B 1 263 ? 42.333 34.950 39.401 1.00 48.78 243 PHE B N 1
ATOM 4124 C CA . PHE B 1 263 ? 43.598 34.577 40.042 1.00 46.78 243 PHE B CA 1
ATOM 4125 C C . PHE B 1 263 ? 44.262 35.790 40.688 1.00 48.30 243 PHE B C 1
ATOM 4126 O O . PHE B 1 263 ? 44.643 35.753 41.860 1.00 55.96 243 PHE B O 1
ATOM 4134 N N . TYR B 1 264 ? 44.442 36.866 39.918 1.00 51.41 244 TYR B N 1
ATOM 4135 C CA . TYR B 1 264 ? 45.169 38.025 40.428 1.00 52.80 244 TYR B CA 1
ATOM 4136 C C . TYR B 1 264 ? 44.409 38.728 41.550 1.00 55.38 244 TYR B C 1
ATOM 4137 O O . TYR B 1 264 ? 45.004 39.132 42.560 1.00 54.39 244 TYR B O 1
ATOM 4146 N N . ASN B 1 265 ? 43.098 38.877 41.403 1.00 48.76 245 ASN B N 1
ATOM 4147 C CA . ASN B 1 265 ? 42.360 39.583 42.432 1.00 50.57 245 ASN B CA 1
ATOM 4148 C C . ASN B 1 265 ? 42.320 38.793 43.727 1.00 51.38 245 ASN B C 1
ATOM 4149 O O . ASN B 1 265 ? 42.360 39.400 44.804 1.00 47.51 245 ASN B O 1
ATOM 4154 N N . ALA B 1 266 ? 42.291 37.452 43.659 1.00 45.21 246 ALA B N 1
ATOM 4155 C CA . ALA B 1 266 ? 42.378 36.682 44.900 1.00 48.86 246 ALA B CA 1
ATOM 4156 C C . ALA B 1 266 ? 43.785 36.757 45.474 1.00 51.27 246 ALA B C 1
ATOM 4157 O O . ALA B 1 266 ? 43.954 36.819 46.694 1.00 55.40 246 ALA B O 1
ATOM 4159 N N . TYR B 1 267 ? 44.801 36.762 44.602 1.00 48.40 247 TYR B N 1
ATOM 4160 C CA . TYR B 1 267 ? 46.181 36.948 45.035 1.00 47.50 247 TYR B CA 1
ATOM 4161 C C . TYR B 1 267 ? 46.364 38.287 45.752 1.00 50.16 247 TYR B C 1
ATOM 4162 O O . TYR B 1 267 ? 46.822 38.332 46.900 1.00 51.54 247 TYR B O 1
ATOM 4171 N N . PHE B 1 268 ? 45.986 39.396 45.098 1.00 48.08 248 PHE B N 1
ATOM 4172 C CA . PHE B 1 268 ? 46.258 40.716 45.677 1.00 49.48 248 PHE B CA 1
ATOM 4173 C C . PHE B 1 268 ? 45.410 41.007 46.906 1.00 56.10 248 PHE B C 1
ATOM 4174 O O . PHE B 1 268 ? 45.725 41.944 47.645 1.00 53.64 248 PHE B O 1
ATOM 4182 N N . LYS B 1 269 ? 44.389 40.196 47.182 1.00 53.61 249 LYS B N 1
ATOM 4183 C CA . LYS B 1 269 ? 43.635 40.376 48.414 1.00 50.94 249 LYS B CA 1
ATOM 4184 C C . LYS B 1 269 ? 44.487 40.047 49.627 1.00 51.34 249 LYS B C 1
ATOM 4185 O O . LYS B 1 269 ? 44.349 40.692 50.672 1.00 57.11 249 LYS B O 1
ATOM 4191 N N . VAL B 1 270 ? 45.362 39.047 49.501 1.00 57.31 250 VAL B N 1
ATOM 4192 C CA . VAL B 1 270 ? 46.302 38.644 50.548 1.00 54.48 250 VAL B CA 1
ATOM 4193 C C . VAL B 1 270 ? 47.616 39.432 50.456 1.00 56.31 250 VAL B C 1
ATOM 4194 O O . VAL B 1 270 ? 48.190 39.809 51.477 1.00 63.13 250 VAL B O 1
ATOM 4198 N N . MET B 1 271 ? 48.121 39.687 49.245 1.00 50.83 251 MET B N 1
ATOM 4199 C CA . MET B 1 271 ? 49.403 40.373 49.033 1.00 51.61 251 MET B CA 1
ATOM 4200 C C . MET B 1 271 ? 49.138 41.555 48.109 1.00 54.37 251 MET B C 1
ATOM 4201 O O . MET B 1 271 ? 49.277 41.433 46.879 1.00 52.00 251 MET B O 1
ATOM 4206 N N . PRO B 1 272 ? 48.880 42.740 48.669 1.00 48.72 252 PRO B N 1
ATOM 4207 C CA . PRO B 1 272 ? 48.415 43.867 47.851 1.00 48.15 252 PRO B CA 1
ATOM 4208 C C . PRO B 1 272 ? 49.429 44.352 46.825 1.00 52.63 252 PRO B C 1
ATOM 4209 O O . PRO B 1 272 ? 50.645 44.281 47.013 1.00 56.54 252 PRO B O 1
ATOM 4213 N N . LYS B 1 273 ? 48.889 44.817 45.706 1.00 55.68 253 LYS B N 1
ATOM 4214 C CA . LYS B 1 273 ? 49.687 45.240 44.564 1.00 53.44 253 LYS B CA 1
ATOM 4215 C C . LYS B 1 273 ? 50.487 46.515 44.869 1.00 50.98 253 LYS B C 1
ATOM 4216 O O . LYS B 1 273 ? 49.933 47.552 45.261 1.00 55.61 253 LYS B O 1
ATOM 4222 N N . GLN B 1 274 ? 51.790 46.445 44.625 1.00 51.19 254 GLN B N 1
ATOM 4223 C CA . GLN B 1 274 ? 52.742 47.493 44.981 1.00 56.02 254 GLN B CA 1
ATOM 4224 C C . GLN B 1 274 ? 52.997 48.417 43.801 1.00 53.60 254 GLN B C 1
ATOM 4225 O O . GLN B 1 274 ? 52.863 48.019 42.641 1.00 59.65 254 GLN B O 1
ATOM 4231 N N . ALA B 1 275 ? 53.358 49.659 44.114 1.00 51.35 255 ALA B N 1
ATOM 4232 C CA . ALA B 1 275 ? 53.676 50.640 43.084 1.00 53.96 255 ALA B CA 1
ATOM 4233 C C . ALA B 1 275 ? 54.718 50.098 42.111 1.00 59.63 255 ALA B C 1
ATOM 4234 O O . ALA B 1 275 ? 55.705 49.475 42.513 1.00 59.30 255 ALA B O 1
ATOM 4236 N N . GLY B 1 276 ? 54.477 50.312 40.819 1.00 60.58 256 GLY B N 1
ATOM 4237 C CA . GLY B 1 276 ? 55.367 49.780 39.808 1.00 56.98 256 GLY B CA 1
ATOM 4238 C C . GLY B 1 276 ? 55.134 48.330 39.443 1.00 58.92 256 GLY B C 1
ATOM 4239 O O . GLY B 1 276 ? 55.960 47.746 38.723 1.00 58.09 256 GLY B O 1
ATOM 4240 N N . TYR B 1 277 ? 54.036 47.725 39.907 1.00 54.07 257 TYR B N 1
ATOM 4241 C CA . TYR B 1 277 ? 53.807 46.310 39.628 1.00 53.81 257 TYR B CA 1
ATOM 4242 C C . TYR B 1 277 ? 53.712 46.050 38.126 1.00 55.74 257 TYR B C 1
ATOM 4243 O O . TYR B 1 277 ? 54.337 45.118 37.604 1.00 57.22 257 TYR B O 1
ATOM 4252 N N . GLU B 1 278 ? 52.911 46.852 37.421 1.00 55.73 258 GLU B N 1
ATOM 4253 C CA . GLU B 1 278 ? 52.749 46.688 35.977 1.00 59.68 258 GLU B CA 1
ATOM 4254 C C . GLU B 1 278 ? 54.046 46.966 35.235 1.00 58.28 258 GLU B C 1
ATOM 4255 O O . GLU B 1 278 ? 54.368 46.292 34.252 1.00 58.24 258 GLU B O 1
ATOM 4261 N N . LYS B 1 279 ? 54.794 47.967 35.689 1.00 59.67 259 LYS B N 1
ATOM 4262 C CA . LYS B 1 279 ? 56.032 48.370 35.034 1.00 58.43 259 LYS B CA 1
ATOM 4263 C C . LYS B 1 279 ? 57.097 47.280 35.095 1.00 59.37 259 LYS B C 1
ATOM 4264 O O . LYS B 1 279 ? 57.950 47.201 34.201 1.00 61.18 259 LYS B O 1
ATOM 4270 N N . ARG B 1 280 ? 57.073 46.440 36.137 1.00 54.88 260 ARG B N 1
ATOM 4271 C CA . ARG B 1 280 ? 58.089 45.412 36.356 1.00 47.65 260 ARG B CA 1
ATOM 4272 C C . ARG B 1 280 ? 57.724 44.044 35.785 1.00 51.42 260 ARG B C 1
ATOM 4273 O O . ARG B 1 280 ? 58.576 43.147 35.806 1.00 51.26 260 ARG B O 1
ATOM 4281 N N . ARG B 1 281 ? 56.506 43.850 35.266 1.00 45.34 261 ARG B N 1
ATOM 4282 C CA . ARG B 1 281 ? 56.109 42.502 34.863 1.00 52.18 261 ARG B CA 1
ATOM 4283 C C . ARG B 1 281 ? 57.092 41.911 33.860 1.00 55.16 261 ARG B C 1
ATOM 4284 O O . ARG B 1 281 ? 57.474 40.734 33.970 1.00 47.58 261 ARG B O 1
ATOM 4292 N N . ASP B 1 282 ? 57.514 42.721 32.877 1.00 51.86 262 ASP B N 1
ATOM 4293 C CA . ASP B 1 282 ? 58.449 42.260 31.857 1.00 52.50 262 ASP B CA 1
ATOM 4294 C C . ASP B 1 282 ? 59.823 41.940 32.443 1.00 53.93 262 ASP B C 1
ATOM 4295 O O . ASP B 1 282 ? 60.529 41.062 31.932 1.00 51.94 262 ASP B O 1
ATOM 4300 N N . LEU B 1 283 ? 60.224 42.651 33.494 1.00 51.55 263 LEU B N 1
ATOM 4301 C CA . LEU B 1 283 ? 61.520 42.404 34.103 1.00 51.64 263 LEU B CA 1
ATOM 4302 C C . LEU B 1 283 ? 61.596 41.004 34.676 1.00 48.50 263 LEU B C 1
ATOM 4303 O O . LEU B 1 283 ? 62.649 40.363 34.615 1.00 51.96 263 LEU B O 1
ATOM 4308 N N . TYR B 1 284 ? 60.490 40.497 35.201 1.00 50.95 264 TYR B N 1
ATOM 4309 C CA . TYR B 1 284 ? 60.467 39.147 35.745 1.00 50.65 264 TYR B CA 1
ATOM 4310 C C . TYR B 1 284 ? 60.195 38.069 34.686 1.00 46.30 264 TYR B C 1
ATOM 4311 O O . TYR B 1 284 ? 60.632 36.928 34.861 1.00 48.45 264 TYR B O 1
ATOM 4320 N N . LEU B 1 285 ? 59.477 38.388 33.604 1.00 39.29 265 LEU B N 1
ATOM 4321 C CA . LEU B 1 285 ? 59.432 37.496 32.444 1.00 48.19 265 LEU B CA 1
ATOM 4322 C C . LEU B 1 285 ? 60.812 37.336 31.820 1.00 50.67 265 LEU B C 1
ATOM 4323 O O . LEU B 1 285 ? 61.155 36.252 31.334 1.00 46.58 265 LEU B O 1
ATOM 4328 N N . LEU B 1 286 ? 61.617 38.414 31.829 1.00 46.30 266 LEU B N 1
ATOM 4329 C CA . LEU B 1 286 ? 62.879 38.430 31.099 1.00 46.16 266 LEU B CA 1
ATOM 4330 C C . LEU B 1 286 ? 63.820 37.329 31.581 1.00 49.86 266 LEU B C 1
ATOM 4331 O O . LEU B 1 286 ? 64.522 36.706 30.775 1.00 48.26 266 LEU B O 1
ATOM 4336 N N . TYR B 1 287 ? 63.849 37.073 32.888 1.00 51.00 267 TYR B N 1
ATOM 4337 C CA . TYR B 1 287 ? 64.685 35.989 33.407 1.00 50.09 267 TYR B CA 1
ATOM 4338 C C . TYR B 1 287 ? 64.334 34.646 32.759 1.00 45.94 267 TYR B C 1
ATOM 4339 O O . TYR B 1 287 ? 65.223 33.898 32.348 1.00 48.21 267 TYR B O 1
ATOM 4348 N N . HIS B 1 288 ? 63.037 34.328 32.650 1.00 40.67 268 HIS B N 1
ATOM 4349 C CA . HIS B 1 288 ? 62.630 33.058 32.061 1.00 44.00 268 HIS B CA 1
ATOM 4350 C C . HIS B 1 288 ? 62.748 33.051 30.540 1.00 47.74 268 HIS B C 1
ATOM 4351 O O . HIS B 1 288 ? 63.028 31.992 29.972 1.00 51.15 268 HIS B O 1
ATOM 4358 N N . TYR B 1 289 ? 62.555 34.196 29.862 1.00 40.56 269 TYR B N 1
ATOM 4359 C CA . TYR B 1 289 ? 62.860 34.247 28.427 1.00 45.25 269 TYR B CA 1
ATOM 4360 C C . TYR B 1 289 ? 64.346 34.024 28.158 1.00 44.44 269 TYR B C 1
ATOM 4361 O O . TYR B 1 289 ? 64.707 33.356 27.187 1.00 48.94 269 TYR B O 1
ATOM 4370 N N . LEU B 1 290 ? 65.223 34.599 28.985 1.00 46.53 270 LEU B N 1
ATOM 4371 C CA . LEU B 1 290 ? 66.648 34.298 28.852 1.00 48.44 270 LEU B CA 1
ATOM 4372 C C . LEU B 1 290 ? 66.909 32.823 29.110 1.00 50.41 270 LEU B C 1
ATOM 4373 O O . LEU B 1 290 ? 67.680 32.181 28.390 1.00 52.01 270 LEU B O 1
ATOM 4378 N N . ASN B 1 291 ? 66.269 32.262 30.128 1.00 50.37 271 ASN B N 1
ATOM 4379 C CA . ASN B 1 291 ? 66.495 30.856 30.405 1.00 43.76 271 ASN B CA 1
ATOM 4380 C C . ASN B 1 291 ? 66.046 29.986 29.236 1.00 47.18 271 ASN B C 1
ATOM 4381 O O . ASN B 1 291 ? 66.690 28.981 28.915 1.00 52.73 271 ASN B O 1
ATOM 4386 N N . HIS B 1 292 ? 64.931 30.338 28.599 1.00 49.68 272 HIS B N 1
ATOM 4387 C CA . HIS B 1 292 ? 64.433 29.518 27.496 1.00 45.48 272 HIS B CA 1
ATOM 4388 C C . HIS B 1 292 ? 65.334 29.643 26.281 1.00 50.74 272 HIS B C 1
ATOM 4389 O O . HIS B 1 292 ? 65.604 28.653 25.598 1.00 51.56 272 HIS B O 1
ATOM 4396 N N . TYR B 1 293 ? 65.816 30.856 26.015 1.00 46.63 273 TYR B N 1
ATOM 4397 C CA . TYR B 1 293 ? 66.869 31.071 25.032 1.00 43.93 273 TYR B CA 1
ATOM 4398 C C . TYR B 1 293 ? 68.072 30.155 25.307 1.00 51.70 273 TYR B C 1
ATOM 4399 O O . TYR B 1 293 ? 68.500 29.384 24.436 1.00 49.81 273 TYR B O 1
ATOM 4408 N N . ASN B 1 294 ? 68.591 30.185 26.541 1.00 52.46 274 ASN B N 1
ATOM 4409 C CA . ASN B 1 294 ? 69.788 29.416 26.879 1.00 52.53 274 ASN B CA 1
ATOM 4410 C C . ASN B 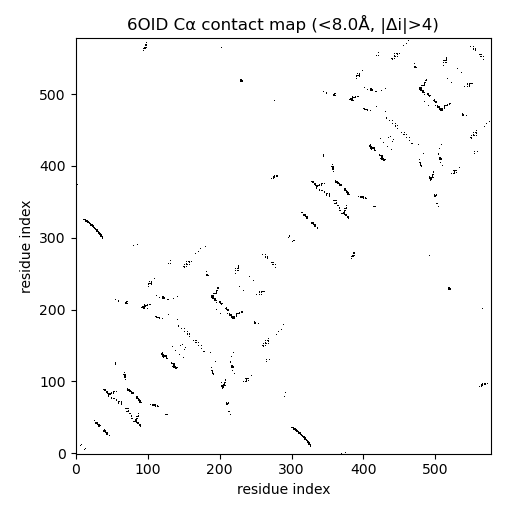1 294 ? 69.536 27.914 26.862 1.00 51.73 274 ASN B C 1
ATOM 4411 O O . ASN B 1 294 ? 70.455 27.146 26.576 1.00 61.93 274 ASN B O 1
ATOM 4416 N N . LEU B 1 295 ? 68.317 27.476 27.151 1.00 50.47 275 LEU B N 1
ATOM 4417 C CA . LEU B 1 295 ? 67.989 26.057 27.139 1.00 48.40 275 LEU B CA 1
ATOM 4418 C C . LEU B 1 295 ? 67.537 25.557 25.770 1.00 56.15 275 LEU B C 1
ATOM 4419 O O . LEU B 1 295 ? 67.935 24.463 25.360 1.00 56.25 275 LEU B O 1
ATOM 4424 N N . PHE B 1 296 ? 66.688 26.315 25.064 1.00 55.75 276 PHE B N 1
ATOM 4425 C CA . PHE B 1 296 ? 65.981 25.796 23.900 1.00 51.67 276 PHE B CA 1
ATOM 4426 C C . PHE B 1 296 ? 66.316 26.475 22.580 1.00 58.87 276 PHE B C 1
ATOM 4427 O O . PHE B 1 296 ? 65.748 26.084 21.557 1.00 62.90 276 PHE B O 1
ATOM 4435 N N . GLY B 1 297 ? 67.202 27.456 22.556 1.00 57.88 277 GLY B N 1
ATOM 4436 C CA . GLY B 1 297 ? 67.702 27.989 21.306 1.00 53.47 277 GLY B CA 1
ATOM 4437 C C . GLY B 1 297 ? 67.247 29.419 21.038 1.00 53.25 277 GLY B C 1
ATOM 4438 O O . GLY B 1 297 ? 66.341 29.963 21.672 1.00 58.45 277 GLY B O 1
ATOM 4439 N N . SER B 1 298 ? 67.880 29.994 20.020 1.00 54.88 278 SER B N 1
ATOM 4440 C CA . SER B 1 298 ? 67.798 31.407 19.684 1.00 63.11 278 SER B CA 1
ATOM 4441 C C . SER B 1 298 ? 66.430 31.854 19.169 1.00 65.82 278 SER B C 1
ATOM 4442 O O . SER B 1 298 ? 66.249 33.048 18.913 1.00 67.71 278 SER B O 1
ATOM 4445 N N . GLY B 1 299 ? 65.481 30.945 18.963 1.00 62.21 279 GLY B N 1
ATOM 4446 C CA . GLY B 1 299 ? 64.126 31.389 18.696 1.00 57.76 279 GLY B CA 1
ATOM 4447 C C . GLY B 1 299 ? 63.539 32.252 19.799 1.00 57.44 279 GLY B C 1
ATOM 4448 O O . GLY B 1 299 ? 62.611 33.027 19.545 1.00 56.51 279 GLY B O 1
ATOM 4449 N N . TYR B 1 300 ? 64.037 32.110 21.027 1.00 52.05 280 TYR B N 1
ATOM 4450 C CA . TYR B 1 300 ? 63.582 32.900 22.156 1.00 49.07 280 TYR B CA 1
ATOM 4451 C C . TYR B 1 300 ? 64.345 34.204 22.312 1.00 53.65 280 TYR B C 1
ATOM 4452 O O . TYR B 1 300 ? 63.969 35.031 23.149 1.00 54.00 280 TYR B O 1
ATOM 4461 N N . ARG B 1 301 ? 65.391 34.417 21.518 1.00 53.94 281 ARG B N 1
ATOM 4462 C CA . ARG B 1 301 ? 66.212 35.602 21.704 1.00 54.27 281 ARG B CA 1
ATOM 4463 C C . ARG B 1 301 ? 65.451 36.890 21.384 1.00 55.02 281 ARG B C 1
ATOM 4464 O O . ARG B 1 301 ? 65.702 37.923 22.010 1.00 56.48 281 ARG B O 1
ATOM 4472 N N . SER B 1 302 ? 64.526 36.861 20.423 1.00 54.86 282 SER B N 1
ATOM 4473 C CA . SER B 1 302 ? 63.818 38.091 20.077 1.00 55.75 282 SER B CA 1
ATOM 4474 C C . SER B 1 302 ? 62.968 38.538 21.258 1.00 52.27 282 SER B C 1
ATOM 4475 O O . SER B 1 302 ? 62.977 39.719 21.613 1.00 53.35 282 SER B O 1
ATOM 4478 N N . SER B 1 303 ? 62.244 37.602 21.887 1.00 52.04 283 SER B N 1
ATOM 4479 C CA . SER B 1 303 ? 61.432 37.939 23.055 1.00 52.18 283 SER B CA 1
ATOM 4480 C C . SER B 1 303 ? 62.263 38.617 24.132 1.00 52.51 283 SER B C 1
ATOM 4481 O O . SER B 1 303 ? 61.848 39.627 24.708 1.00 51.99 283 SER B O 1
ATOM 4484 N N . ALA B 1 304 ? 63.444 38.074 24.422 1.00 51.28 284 ALA B N 1
ATOM 4485 C CA . ALA B 1 304 ? 64.276 38.677 25.454 1.00 49.23 284 ALA B CA 1
ATOM 4486 C C . ALA B 1 304 ? 64.779 40.044 25.010 1.00 52.93 284 ALA B C 1
ATOM 4487 O O . ALA B 1 304 ? 64.691 41.026 25.762 1.00 55.42 284 ALA B O 1
ATOM 4489 N N . MET B 1 305 ? 65.267 40.138 23.768 1.00 50.35 285 MET B N 1
ATOM 4490 C CA . MET B 1 305 ? 65.835 41.393 23.283 1.00 56.45 285 MET B CA 1
ATOM 4491 C C . MET B 1 305 ? 64.767 42.479 23.172 1.00 54.29 285 MET B C 1
ATOM 4492 O O . MET B 1 305 ? 65.026 43.655 23.469 1.00 56.31 285 MET B O 1
ATOM 4497 N N . SER B 1 306 ? 63.555 42.100 22.769 1.00 55.13 286 SER B N 1
ATOM 4498 C CA . SER B 1 306 ? 62.451 43.056 22.705 1.00 59.25 286 SER B CA 1
ATOM 4499 C C . SER B 1 306 ? 62.204 43.727 24.057 1.00 60.23 286 SER B C 1
ATOM 4500 O O . SER B 1 306 ? 62.018 44.943 24.135 1.00 62.55 286 SER B O 1
ATOM 4503 N N . ILE B 1 307 ? 62.199 42.944 25.135 1.00 60.10 287 ILE B N 1
ATOM 4504 C CA . ILE B 1 307 ? 61.992 43.493 26.471 1.00 54.71 287 ILE B CA 1
ATOM 4505 C C . ILE B 1 307 ? 63.141 44.398 26.882 1.00 55.70 287 ILE B C 1
ATOM 4506 O O . ILE B 1 307 ? 62.922 45.472 27.453 1.00 61.51 287 ILE B O 1
ATOM 4511 N N . ILE B 1 308 ? 64.384 43.985 26.614 1.00 59.81 288 ILE B N 1
ATOM 4512 C CA . ILE B 1 308 ? 65.533 44.796 27.014 1.00 59.84 288 ILE B CA 1
ATOM 4513 C C . ILE B 1 308 ? 65.521 46.138 26.290 1.00 63.69 288 ILE B C 1
ATOM 4514 O O . ILE B 1 308 ? 65.822 47.181 26.881 1.00 63.61 288 ILE B O 1
ATOM 4519 N N . ASP B 1 309 ? 65.142 46.138 25.009 1.00 67.23 289 ASP B N 1
ATOM 4520 C CA . ASP B 1 309 ? 65.100 47.385 24.249 1.00 62.31 289 ASP B CA 1
ATOM 4521 C C . ASP B 1 309 ? 64.078 48.364 24.819 1.00 67.41 289 ASP B C 1
ATOM 4522 O O . ASP B 1 309 ? 64.370 49.559 24.947 1.00 66.93 289 ASP B O 1
ATOM 4527 N N . ASP B 1 310 ? 62.877 47.880 25.171 1.00 68.82 290 ASP B N 1
ATOM 4528 C CA . ASP B 1 310 ? 61.828 48.767 25.678 1.00 67.38 290 ASP B CA 1
ATOM 4529 C C . ASP B 1 310 ? 62.241 49.441 26.981 1.00 70.77 290 ASP B C 1
ATOM 4530 O O . ASP B 1 310 ? 62.004 50.640 27.171 1.00 77.52 290 ASP B O 1
ATOM 4535 N N . TYR B 1 311 ? 62.850 48.687 27.898 1.00 63.55 291 TYR B N 1
ATOM 4536 C CA . TYR B 1 311 ? 63.260 49.278 29.168 1.00 60.73 291 TYR B CA 1
ATOM 4537 C C . TYR B 1 311 ? 64.356 50.315 28.965 1.00 68.55 291 TYR B C 1
ATOM 4538 O O . TYR B 1 311 ? 64.381 51.342 29.653 1.00 66.96 291 TYR B O 1
ATOM 4547 N N . LEU B 1 312 ? 65.279 50.062 28.031 1.00 70.87 292 LEU B N 1
ATOM 4548 C CA . LEU B 1 312 ? 66.311 51.054 27.744 1.00 73.30 292 LEU B CA 1
ATOM 4549 C C . LEU B 1 312 ? 65.690 52.323 27.178 1.00 77.36 292 LEU B C 1
ATOM 4550 O O . LEU B 1 312 ? 66.112 53.434 27.508 1.00 82.91 292 LEU B O 1
ATOM 4555 N N . ARG B 1 313 ? 64.695 52.174 26.307 1.00 74.14 293 ARG B N 1
ATOM 4556 C CA . ARG B 1 313 ? 63.944 53.329 25.845 1.00 72.63 293 ARG B CA 1
ATOM 4557 C C . ARG B 1 313 ? 63.256 54.021 27.023 1.00 71.62 293 ARG B C 1
ATOM 4558 O O . ARG B 1 313 ? 63.522 55.192 27.312 1.00 74.78 293 ARG B O 1
ATOM 4566 N N . MET B 1 314 ? 62.386 53.295 27.735 1.00 72.44 294 MET B N 1
ATOM 4567 C CA . MET B 1 314 ? 61.663 53.857 28.879 1.00 70.45 294 MET B CA 1
ATOM 4568 C C . MET B 1 314 ? 62.593 54.521 29.897 1.00 74.17 294 MET B C 1
ATOM 4569 O O . MET B 1 314 ? 62.280 55.592 30.425 1.00 76.79 294 MET B O 1
ATOM 4574 N N . LEU B 1 315 ? 63.738 53.909 30.187 1.00 74.00 295 LEU B N 1
ATOM 4575 C CA . LEU B 1 315 ? 64.714 54.52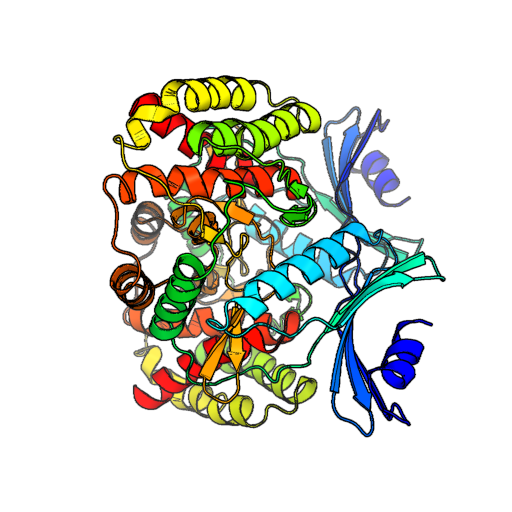5 31.085 1.00 68.65 295 LEU B CA 1
ATOM 4576 C C . LEU B 1 315 ? 65.575 55.516 30.318 1.00 68.77 295 LEU B C 1
ATOM 4577 O O . LEU B 1 315 ? 66.498 56.099 30.874 1.00 75.45 295 LEU B O 1
#